Protein AF-A0A6A7FWM3-F1 (afdb_monomer_lite)

Radius of gyration: 33.34 Å; chains: 1; bounding box: 70×84×131 Å

InterPro domains:
  IPR018556 SPIN90/Ldb17, leucine-rich domain [PF09431] (295-478)
  IPR030125 SPIN90/Ldb17 [PTHR13357] (54-493)

Organism: NCBI:txid1518452

Secondary structure (DSSP, 8-state):
-PPPPP-PPPPPPP-------------------------HHHHHHTPPTTHHHHHHHHHHHHH---HHHHHHHHHHHHHHHHHH-GGGHHHHHHHHHHHHTS--TT---S--S----GGGG-HHHHHHHHHHHHHHHHHHHHTT-SS-TTTSHHHHHHHHHHHHHHHHHS-HHHHHHHHTHHHHHHHHHHHHHHHH---HHHHHHHHHHHHHHHHH-HHHHHHHHHSSHHHHHHHHHT-TT--HHHHHHHHHHHHHHHTT-PPPPGGGGGTSSHHHHHHHHHHHHHTTTSTT-HHHHHHHHHHHHHHHHS-HHHHHHHHHHHHTTS---S-------------------PPPSS--PPPPHHHHHHHT-S--HHHHHHHHHHHHHT--TT-----S-HHHHHTT-SPPHHHHHHHHHTTSHHHHTTS-HHHHHHHHHHHHHHHHHS-TT-HHHHHHHHHHHHHHHHSSHHHH-TTHHHHHHHHHHHHHTTSS--SPPPTTHHHHHHHHHHHHHH-HHHH-

Foldseek 3Di:
DDDDDDDDDDDDDDDDDDDDDDDDDDDDDDDDDPPPPPPVVVVLVPDDQCVLVVQLVVQCVVPVAFSVVSNVVLLVVLVVCCVVPVVCVSVSVSSVVSVVVQPDVVPPDDDDDDVPLSLVVFPLLVLLVVLLVVLLVVQVVLVPDDDCVPVCVVVNLVSLVSNLCCLPRHPLRSNLSSCPPPNRVSVLSLLSSLVSDDDLSNVLSSLSSLVSLLQSAPSSLLSCQAHCLLVVLLVQCLDPVDDLVSVLSSLVSNLSSLLQLHDYDPVSCVRVDLSSLVSLQCLLVCVVVDPPSPSVNVSSLSVLLSLLSNQPQVVVVVCVVVVVVPPDDDDDDDDDDDDDDDDDDDDDDDDPDDGPGDQRSNLVSLLVDPDCPSVLVVLLVCLLVVHAPSPPYPRDDPCCQLLCVGDRSSLSVLLSLLPALSSLPNQPPVSLLVLVVSLLVCLVVDDQSHPVNLSSLSSVLSCVPRHCCVVVVRPLVSVLVSLVCLLVVPPDDPDDGHPCSVVSNVSSVVVLVVDPSSPD

Structure (mmCIF, N/CA/C/O backbone):
data_AF-A0A6A7FWM3-F1
#
_entry.id   AF-A0A6A7FWM3-F1
#
loop_
_atom_site.group_PDB
_atom_site.id
_atom_site.type_symbol
_atom_site.label_atom_id
_atom_site.label_alt_id
_atom_site.label_comp_id
_atom_site.label_asym_id
_atom_site.label_entity_id
_atom_site.label_seq_id
_atom_site.pdbx_PDB_ins_code
_atom_site.Cartn_x
_atom_site.Cartn_y
_atom_site.Cartn_z
_atom_site.occupancy
_atom_site.B_iso_or_equiv
_atom_site.auth_seq_id
_atom_site.auth_comp_id
_atom_site.auth_asym_id
_atom_site.auth_atom_id
_atom_site.pdbx_PDB_model_num
ATOM 1 N N . LYS A 1 1 ? -13.773 53.507 41.369 1.00 37.59 1 LYS A N 1
ATOM 2 C CA . LYS A 1 1 ? -14.240 52.858 42.622 1.00 37.59 1 LYS A CA 1
ATOM 3 C C . LYS A 1 1 ? -13.550 51.492 42.671 1.00 37.59 1 LYS A C 1
ATOM 5 O O . LYS A 1 1 ? -13.540 50.866 41.621 1.00 37.59 1 LYS A O 1
ATOM 10 N N . PRO A 1 2 ? -12.853 51.149 43.764 1.00 39.62 2 PRO A N 1
ATOM 11 C CA . PRO A 1 2 ? -11.668 50.284 43.736 1.00 39.62 2 PRO A CA 1
ATOM 12 C C . PRO A 1 2 ? -11.971 48.784 43.884 1.00 39.62 2 PRO A C 1
ATOM 14 O O . PRO A 1 2 ? -13.072 48.406 44.279 1.00 39.62 2 PRO A O 1
ATOM 17 N N . GLU A 1 3 ? -10.956 47.983 43.553 1.00 31.25 3 GLU A N 1
ATOM 18 C CA . GLU A 1 3 ? -10.861 46.519 43.639 1.00 31.25 3 GLU A CA 1
ATOM 19 C C . GLU A 1 3 ? -11.097 45.958 45.058 1.00 31.25 3 GLU A C 1
ATOM 21 O O . GLU A 1 3 ? -10.793 46.631 46.050 1.00 31.25 3 GLU A O 1
ATOM 26 N N . PRO A 1 4 ? -11.610 44.717 45.181 1.00 39.62 4 PRO A N 1
ATOM 27 C CA . PRO A 1 4 ? -11.845 44.068 46.464 1.00 39.62 4 PRO A CA 1
ATOM 28 C C . PRO A 1 4 ? -10.589 43.390 47.037 1.00 39.62 4 PRO A C 1
ATOM 30 O O . PRO A 1 4 ? -9.829 42.711 46.351 1.00 39.62 4 PRO A O 1
ATOM 33 N N . GLN A 1 5 ? -10.419 43.579 48.344 1.00 32.53 5 GLN A N 1
ATOM 34 C CA . GLN A 1 5 ? -9.337 43.070 49.180 1.00 32.53 5 GLN A CA 1
ATOM 35 C C . GLN A 1 5 ? -9.438 41.555 49.416 1.00 32.53 5 GLN A C 1
ATOM 37 O O . GLN A 1 5 ? -10.507 41.021 49.704 1.00 32.53 5 GLN A O 1
ATOM 42 N N . GLN A 1 6 ? -8.282 40.891 49.364 1.00 31.66 6 GLN A N 1
ATOM 43 C CA . GLN 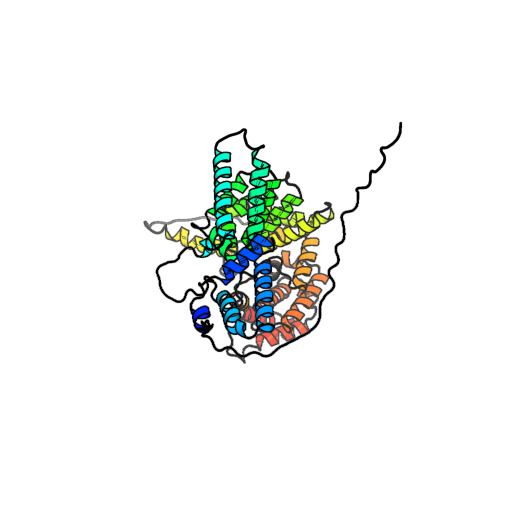A 1 6 ? -8.062 39.507 49.782 1.00 31.66 6 GLN A CA 1
ATOM 44 C C . GLN A 1 6 ? -8.277 39.345 51.297 1.00 31.66 6 GLN A C 1
ATOM 46 O O . GLN A 1 6 ? -7.647 40.042 52.094 1.00 31.66 6 GLN A O 1
ATOM 51 N N . GLN A 1 7 ? -9.111 38.379 51.694 1.00 33.16 7 GLN A N 1
ATOM 52 C CA . GLN A 1 7 ? -9.181 37.865 53.064 1.00 33.16 7 GLN A CA 1
ATOM 53 C C . GLN A 1 7 ? -8.501 36.495 53.157 1.00 33.16 7 GLN A C 1
ATOM 55 O O . GLN A 1 7 ? -8.699 35.607 52.331 1.00 33.16 7 GLN A O 1
ATOM 60 N N . LYS A 1 8 ? -7.663 36.379 54.186 1.00 31.06 8 LYS A N 1
ATOM 61 C CA . LYS A 1 8 ? -6.766 35.277 54.536 1.00 31.06 8 LYS A CA 1
ATOM 62 C C . LYS A 1 8 ? -7.457 34.400 55.602 1.00 31.06 8 LYS A C 1
ATOM 64 O O . LYS A 1 8 ? -7.993 34.986 56.542 1.00 31.06 8 LYS A O 1
ATOM 69 N N . PRO A 1 9 ? -7.458 33.059 55.505 1.00 32.50 9 PRO A N 1
ATOM 70 C CA . PRO A 1 9 ? -8.086 32.193 56.508 1.00 32.50 9 PRO A CA 1
ATOM 71 C C . PRO A 1 9 ? -7.168 31.865 57.706 1.00 32.50 9 PRO A C 1
ATOM 73 O O . PRO A 1 9 ? -5.941 31.866 57.594 1.00 32.50 9 PRO A O 1
ATOM 76 N N . GLU A 1 10 ? -7.806 31.612 58.853 1.00 29.67 10 GLU A N 1
ATOM 77 C CA . GLU A 1 10 ? -7.246 31.306 60.181 1.00 29.67 10 GLU A CA 1
ATOM 78 C C . GLU A 1 10 ? -6.529 29.933 60.286 1.00 29.67 10 GLU A C 1
ATOM 80 O O . GLU A 1 10 ? -6.800 29.034 59.487 1.00 29.67 10 GLU A O 1
ATOM 85 N N . PRO A 1 11 ? -5.631 29.734 61.280 1.00 30.62 11 PRO A N 1
ATOM 86 C CA . PRO A 1 11 ? -4.814 28.525 61.419 1.00 30.62 11 PRO A CA 1
ATOM 87 C C . PRO A 1 11 ? -5.459 27.420 62.283 1.00 30.62 11 PRO A C 1
ATOM 89 O O . PRO A 1 11 ? -5.960 27.677 63.377 1.00 30.62 11 PRO A O 1
ATOM 92 N N . GLN A 1 12 ? -5.347 26.164 61.834 1.00 29.64 12 GLN A N 1
ATOM 93 C CA . GLN A 1 12 ? -5.648 24.958 62.618 1.00 29.64 12 GLN A CA 1
ATOM 94 C C . GLN A 1 12 ? -4.380 24.359 63.256 1.00 29.64 12 GLN A C 1
ATOM 96 O O . GLN A 1 12 ? -3.271 24.465 62.734 1.00 29.64 12 GLN A O 1
ATOM 101 N N . GLN A 1 13 ? -4.580 23.773 64.435 1.00 29.25 13 GLN A N 1
ATOM 102 C CA . GLN A 1 13 ? -3.597 23.410 65.456 1.00 29.25 13 GLN A CA 1
ATOM 103 C C . GLN A 1 13 ? -2.671 22.243 65.066 1.00 29.25 13 GLN A C 1
ATOM 105 O O . GLN A 1 13 ? -3.113 21.217 64.558 1.00 29.25 13 GLN A O 1
ATOM 110 N N . GLN A 1 14 ? -1.383 22.379 65.402 1.00 28.30 14 GLN A N 1
ATOM 111 C CA . GLN A 1 14 ? -0.390 21.302 65.421 1.00 28.30 14 GLN A CA 1
ATOM 112 C C . GLN A 1 14 ? -0.440 20.558 66.765 1.00 28.30 14 GLN A C 1
ATOM 114 O O . GLN A 1 14 ? -0.268 21.178 67.814 1.00 28.30 14 GLN A O 1
ATOM 119 N N . GLN A 1 15 ? -0.571 19.230 66.740 1.00 30.66 15 GLN A N 1
ATOM 120 C CA . GLN A 1 15 ? -0.189 18.366 67.861 1.00 30.66 15 GLN A CA 1
ATOM 121 C C . GLN A 1 15 ? 0.908 17.394 67.413 1.00 30.66 15 GLN A C 1
ATOM 123 O O . GLN A 1 15 ? 0.687 16.472 66.633 1.00 30.66 15 GLN A O 1
ATOM 128 N N . GLN A 1 16 ? 2.115 17.669 67.910 1.00 29.05 16 GLN A N 1
ATOM 129 C CA . GLN A 1 16 ? 3.296 16.811 67.876 1.00 29.05 16 GLN A CA 1
ATOM 130 C C . GLN A 1 16 ? 3.112 15.617 68.822 1.00 29.05 16 GLN A C 1
ATOM 132 O O . GLN A 1 16 ? 2.752 15.805 69.982 1.00 29.05 16 GLN A O 1
ATOM 137 N N . LEU A 1 17 ? 3.481 14.417 68.375 1.00 27.53 17 LEU A N 1
ATOM 138 C CA . LEU A 1 17 ? 3.740 13.270 69.247 1.00 27.53 17 LEU A CA 1
ATOM 139 C C . LEU A 1 17 ? 5.206 12.844 69.095 1.00 27.53 17 LEU A C 1
ATOM 141 O O . LEU A 1 17 ? 5.653 12.456 68.017 1.00 27.53 17 LEU A O 1
ATOM 145 N N . ARG A 1 18 ? 5.954 12.981 70.198 1.00 27.19 18 ARG A N 1
ATOM 146 C CA . ARG A 1 18 ? 7.291 12.407 70.431 1.00 27.19 18 ARG A CA 1
ATOM 147 C C . ARG A 1 18 ? 7.175 10.942 70.894 1.00 27.19 18 ARG A C 1
ATOM 149 O O . ARG A 1 18 ? 6.119 10.565 71.399 1.00 27.19 18 ARG A O 1
ATOM 156 N N . PRO A 1 19 ? 8.251 10.144 70.766 1.00 39.12 19 PRO A N 1
ATOM 157 C CA . PRO A 1 19 ? 8.241 8.696 70.967 1.00 39.12 19 PRO A CA 1
ATOM 158 C C . PRO A 1 19 ? 8.499 8.309 72.434 1.00 39.12 19 PRO A C 1
ATOM 160 O O . PRO A 1 19 ? 8.963 9.147 73.212 1.00 39.12 19 PRO A O 1
ATOM 163 N N . PRO A 1 20 ? 8.329 7.024 72.791 1.00 30.19 20 PRO A N 1
ATOM 164 C CA . PRO A 1 20 ? 9.125 6.422 73.851 1.00 30.19 20 PRO A CA 1
ATOM 165 C C . PRO A 1 20 ? 9.930 5.209 73.359 1.00 30.19 20 PRO A C 1
ATOM 167 O O . PRO A 1 20 ? 9.462 4.391 72.566 1.00 30.19 20 PRO A O 1
ATOM 170 N N . GLU A 1 21 ? 11.159 5.118 73.860 1.00 27.81 21 GLU A N 1
ATOM 171 C CA . GLU A 1 21 ? 12.063 3.983 73.700 1.00 27.81 21 GLU A CA 1
ATOM 172 C C . GLU A 1 21 ? 11.773 2.849 74.710 1.00 27.81 21 GLU A C 1
ATOM 174 O O . GLU A 1 21 ? 11.235 3.070 75.794 1.00 27.81 21 GLU A O 1
ATOM 179 N N . THR A 1 22 ? 12.220 1.651 74.306 1.00 35.06 22 THR A N 1
ATOM 180 C CA . THR A 1 22 ? 12.762 0.518 75.094 1.00 35.06 22 THR A CA 1
ATOM 181 C C . THR A 1 22 ? 11.921 -0.184 76.173 1.00 35.06 22 THR A C 1
ATOM 183 O O . THR A 1 22 ? 11.781 0.262 77.305 1.00 35.06 22 THR A O 1
ATOM 186 N N . SER A 1 23 ? 11.568 -1.449 75.903 1.00 26.20 23 SER A N 1
ATOM 187 C CA . SER A 1 23 ? 12.184 -2.620 76.572 1.00 26.20 23 SER A CA 1
ATOM 188 C C . SER A 1 23 ? 11.582 -3.941 76.061 1.00 26.20 23 SER A C 1
ATOM 190 O O . SER A 1 23 ? 10.395 -4.214 76.212 1.00 26.20 23 SER A O 1
ATOM 192 N N . LEU A 1 24 ? 12.416 -4.786 75.445 1.00 29.75 24 LEU A N 1
ATOM 193 C CA . LEU A 1 24 ? 12.082 -6.180 75.142 1.00 29.75 24 LEU A CA 1
ATOM 194 C C . LEU A 1 24 ? 12.278 -7.011 76.416 1.00 29.75 24 LEU A C 1
ATOM 196 O O . LEU A 1 24 ? 13.407 -7.256 76.833 1.00 29.75 24 LEU A O 1
ATOM 200 N N . SER A 1 25 ? 11.169 -7.432 77.024 1.00 25.98 25 SER A N 1
ATOM 201 C CA . SER A 1 25 ? 11.129 -8.445 78.080 1.00 25.98 25 SER A CA 1
ATOM 202 C C . SER A 1 25 ? 10.700 -9.782 77.479 1.00 25.98 25 SER A C 1
ATOM 204 O O . SER A 1 25 ? 9.652 -9.892 76.842 1.00 25.98 25 SER A O 1
ATOM 206 N N . LEU A 1 26 ? 11.543 -10.793 77.673 1.00 37.19 26 LEU A N 1
ATOM 207 C CA . LEU A 1 26 ? 11.315 -12.183 77.310 1.00 37.19 26 LEU A CA 1
ATOM 208 C C . LEU A 1 26 ? 10.338 -12.808 78.324 1.00 37.19 26 LEU A C 1
ATOM 210 O O . LEU A 1 26 ? 10.672 -12.948 79.499 1.00 37.19 26 LEU A O 1
ATOM 214 N N . CYS A 1 27 ? 9.155 -13.230 77.879 1.00 26.62 27 CYS A N 1
ATOM 215 C CA . CYS A 1 27 ? 8.341 -14.200 78.610 1.00 26.62 27 CYS A CA 1
ATOM 216 C C . CYS A 1 27 ? 7.701 -15.187 77.637 1.00 26.62 27 CYS A C 1
ATOM 218 O O . CYS A 1 27 ? 6.904 -14.834 76.772 1.00 26.62 27 CYS A O 1
ATOM 220 N N . SER A 1 28 ? 8.095 -16.443 77.805 1.00 38.62 28 SER A N 1
ATOM 221 C CA . SER A 1 28 ? 7.506 -17.632 77.211 1.00 38.62 28 SER A CA 1
ATOM 222 C C . SER A 1 28 ? 6.063 -17.810 77.671 1.00 38.62 28 SER A C 1
ATOM 224 O O . SER A 1 28 ? 5.830 -17.852 78.875 1.00 38.62 28 SER A O 1
ATOM 226 N N . MET A 1 29 ? 5.136 -18.039 76.746 1.00 29.70 29 MET A N 1
ATOM 227 C CA . MET A 1 29 ? 3.927 -18.817 77.010 1.00 29.70 29 MET A CA 1
ATOM 228 C C . MET A 1 29 ? 3.572 -19.612 75.754 1.00 29.70 29 MET A C 1
ATOM 230 O O . MET A 1 29 ? 3.307 -19.073 74.683 1.00 29.70 29 MET A O 1
ATOM 234 N N . THR A 1 30 ? 3.638 -20.922 75.928 1.00 41.53 30 THR A N 1
ATOM 235 C CA . THR A 1 30 ? 3.105 -21.984 75.082 1.00 41.53 30 THR A CA 1
ATOM 236 C C . THR A 1 30 ? 1.599 -21.814 74.876 1.00 41.53 30 THR A C 1
ATOM 238 O O . THR A 1 30 ? 0.868 -21.656 75.851 1.00 41.53 30 THR A O 1
ATOM 241 N N . GLY A 1 31 ? 1.126 -21.904 73.633 1.00 31.62 31 GLY A N 1
ATOM 242 C CA . GLY A 1 31 ? -0.301 -21.950 73.317 1.00 31.62 31 GLY A CA 1
ATOM 243 C C . GLY A 1 31 ? -0.530 -22.060 71.813 1.00 31.62 31 GLY A C 1
ATOM 244 O O . GLY A 1 31 ? -0.056 -21.213 71.061 1.00 31.62 31 GLY A O 1
ATOM 245 N N . ASP A 1 32 ? -1.203 -23.136 71.408 1.00 36.91 32 ASP A N 1
ATOM 246 C CA . ASP A 1 32 ? -1.531 -23.550 70.041 1.00 36.91 32 ASP A CA 1
ATOM 247 C C . ASP A 1 32 ? -1.721 -22.408 69.032 1.00 36.91 32 ASP A C 1
ATOM 249 O O . ASP A 1 32 ? -2.682 -21.640 69.084 1.00 36.91 32 ASP A O 1
ATOM 253 N N . ARG A 1 33 ? -0.847 -22.373 68.022 1.00 35.91 33 ARG A N 1
ATOM 254 C CA . ARG A 1 33 ? -1.187 -21.828 66.709 1.00 35.91 33 ARG A CA 1
ATOM 255 C C . ARG A 1 33 ? -1.218 -22.993 65.740 1.00 35.91 33 ARG A C 1
ATOM 257 O O . ARG A 1 33 ? -0.173 -23.425 65.263 1.00 35.91 33 ARG A O 1
ATOM 264 N N . SER A 1 34 ? -2.417 -23.460 65.405 1.00 37.38 34 SER A N 1
ATOM 265 C CA . SER A 1 34 ? -2.653 -24.115 64.122 1.00 37.38 34 SER A CA 1
ATOM 266 C C . SER A 1 34 ? -2.317 -23.098 63.029 1.00 37.38 34 SER A C 1
ATOM 268 O O . SER A 1 34 ? -3.149 -22.304 62.596 1.00 37.38 34 SER A O 1
ATOM 270 N N . THR A 1 35 ? -1.045 -23.046 62.644 1.00 39.44 35 THR A N 1
ATOM 271 C CA . THR A 1 35 ? -0.604 -22.360 61.440 1.00 39.44 35 THR A CA 1
ATOM 272 C C . THR A 1 35 ? -1.224 -23.109 60.272 1.00 39.44 35 THR A C 1
ATOM 274 O O . THR A 1 35 ? -0.736 -24.172 59.892 1.00 39.44 35 THR A O 1
ATOM 277 N N . ASN A 1 36 ? -2.307 -22.572 59.710 1.00 45.09 36 ASN A N 1
ATOM 278 C CA . ASN A 1 36 ? -2.694 -22.884 58.340 1.00 45.09 36 ASN A CA 1
ATOM 279 C C . ASN A 1 36 ? -1.541 -22.407 57.452 1.00 45.09 36 ASN A C 1
ATOM 281 O O . ASN A 1 36 ? -1.507 -21.256 57.020 1.00 45.09 36 ASN A O 1
ATOM 285 N N . VAL A 1 37 ? -0.537 -23.263 57.267 1.00 53.22 37 VAL A N 1
ATOM 286 C CA . VAL A 1 37 ? 0.507 -23.059 56.270 1.00 53.22 37 VAL A CA 1
ATOM 287 C C . VAL A 1 37 ? -0.214 -23.170 54.935 1.00 53.22 37 VAL A C 1
ATOM 289 O O . VAL A 1 37 ? -0.551 -24.268 54.502 1.00 53.22 37 VAL A O 1
ATOM 292 N N . ILE A 1 38 ? -0.543 -22.025 54.337 1.00 60.31 38 ILE A N 1
ATOM 293 C CA . ILE A 1 38 ? -1.093 -21.975 52.986 1.00 60.31 38 ILE A CA 1
ATOM 294 C C . ILE A 1 38 ? -0.016 -22.566 52.077 1.00 60.31 38 ILE A C 1
ATOM 296 O O . ILE A 1 38 ? 1.036 -21.959 51.872 1.00 60.31 38 ILE A O 1
ATOM 300 N N . ASP A 1 39 ? -0.249 -23.779 51.582 1.00 69.94 39 ASP A N 1
ATOM 301 C CA . ASP A 1 39 ? 0.637 -24.403 50.612 1.00 69.94 39 ASP A CA 1
ATOM 302 C C . ASP A 1 39 ? 0.520 -23.628 49.297 1.00 69.94 39 ASP A C 1
ATOM 304 O O . ASP A 1 39 ? -0.480 -23.737 48.586 1.00 69.94 39 ASP A O 1
ATOM 308 N N . LEU A 1 40 ? 1.534 -22.826 48.965 1.00 65.00 40 LEU A N 1
ATOM 309 C CA . LEU A 1 40 ? 1.577 -22.048 47.724 1.00 65.00 40 LEU A CA 1
ATOM 310 C C . LEU A 1 40 ? 1.421 -22.922 46.475 1.00 65.00 40 LEU A C 1
ATOM 312 O O . LEU A 1 40 ? 0.937 -22.426 45.461 1.00 65.00 40 LEU A O 1
ATOM 316 N N . LYS A 1 41 ? 1.756 -24.218 46.535 1.00 66.44 41 LYS A N 1
ATOM 317 C CA . LYS A 1 41 ? 1.484 -25.142 45.425 1.00 66.44 41 LYS A CA 1
ATOM 318 C C . LYS A 1 41 ? -0.013 -25.363 45.223 1.00 66.44 41 LYS A C 1
ATOM 320 O O . LYS A 1 41 ? -0.466 -25.396 44.084 1.00 66.44 41 LYS A O 1
ATOM 325 N N . SER A 1 42 ? -0.785 -25.463 46.305 1.00 68.44 42 SER A N 1
ATOM 326 C CA . SER A 1 42 ? -2.248 -25.560 46.226 1.00 68.44 42 SER A CA 1
ATOM 327 C C . SER A 1 42 ? -2.876 -24.286 45.651 1.00 68.44 42 SER A C 1
ATOM 329 O O . SER A 1 42 ? -3.788 -24.389 44.841 1.00 68.44 42 SER A O 1
ATOM 331 N N . VAL A 1 43 ? -2.323 -23.110 45.984 1.00 70.56 43 VAL A N 1
ATOM 332 C CA . VAL A 1 43 ? -2.787 -21.807 45.474 1.00 70.56 43 VAL A CA 1
ATOM 333 C C . VAL A 1 43 ? -2.494 -21.645 43.985 1.00 70.56 43 VAL A C 1
ATOM 335 O O . VAL A 1 43 ? -3.363 -21.207 43.240 1.00 70.56 43 VAL A O 1
ATOM 338 N N . VAL A 1 44 ? -1.293 -22.027 43.537 1.00 69.88 44 VAL A N 1
ATOM 339 C CA . VAL A 1 44 ? -0.926 -22.010 42.110 1.00 69.88 44 VAL A CA 1
ATOM 340 C C . VAL A 1 44 ? -1.836 -22.940 41.304 1.00 69.88 44 VAL A C 1
ATOM 342 O O . VAL A 1 44 ? -2.303 -22.558 40.238 1.00 69.88 44 VAL A O 1
ATOM 345 N N . ASN A 1 45 ? -2.158 -24.119 41.842 1.00 68.25 45 ASN A N 1
ATOM 346 C CA . ASN A 1 45 ? -3.066 -25.069 41.195 1.00 68.25 45 ASN A CA 1
ATOM 347 C C . ASN A 1 45 ? -4.542 -24.625 41.219 1.00 68.25 45 ASN A C 1
ATOM 349 O O . ASN A 1 45 ? -5.338 -25.153 40.449 1.00 68.25 45 ASN A O 1
ATOM 353 N N . SER A 1 46 ? -4.915 -23.687 42.097 1.00 68.00 46 SER A N 1
ATOM 354 C CA . SER A 1 46 ? -6.266 -23.119 42.189 1.00 68.00 46 SER A CA 1
ATOM 355 C C . SER A 1 46 ? -6.408 -21.756 41.509 1.00 68.00 46 SER A C 1
ATOM 357 O O . SER A 1 46 ? -7.438 -21.106 41.678 1.00 68.00 46 SER A O 1
ATOM 359 N N . LEU A 1 47 ? -5.378 -21.271 40.808 1.00 70.56 47 LEU A N 1
ATOM 360 C CA . LEU A 1 47 ? -5.488 -20.039 40.034 1.00 70.56 47 LEU A CA 1
ATOM 361 C C . LEU A 1 47 ? -6.544 -20.223 38.942 1.00 70.56 47 LEU A C 1
ATOM 363 O O . LEU A 1 47 ? -6.491 -21.176 38.167 1.00 70.56 47 LEU A O 1
ATOM 367 N N . ASN A 1 48 ? -7.491 -19.288 38.872 1.00 65.38 48 ASN A N 1
ATOM 368 C CA . ASN A 1 48 ? -8.407 -19.219 37.743 1.00 65.38 48 ASN A CA 1
ATOM 369 C C . ASN A 1 48 ? -7.595 -18.959 36.467 1.00 65.38 48 ASN A C 1
ATOM 371 O O . ASN A 1 48 ? -6.798 -18.018 36.425 1.00 65.38 48 ASN A O 1
ATOM 375 N N . CYS A 1 49 ? -7.827 -19.764 35.430 1.00 64.06 49 CYS A N 1
ATOM 376 C CA . CYS A 1 49 ? -7.349 -19.465 34.083 1.00 64.06 49 CYS A CA 1
ATOM 377 C C . CYS A 1 49 ? -7.843 -18.068 33.665 1.00 64.06 49 CYS A C 1
ATOM 379 O O . CYS A 1 49 ? -9.021 -17.753 33.854 1.00 64.06 49 CYS A O 1
ATOM 381 N N . GLY A 1 50 ? -6.959 -17.218 33.139 1.00 70.06 50 GLY A N 1
ATOM 382 C CA . GLY A 1 50 ? -7.296 -15.856 32.716 1.00 70.06 50 GLY A CA 1
ATOM 383 C C . GLY A 1 50 ? -7.126 -14.767 33.781 1.00 70.06 50 GLY A C 1
ATOM 384 O O . GLY A 1 50 ? -7.481 -13.616 33.522 1.00 70.06 50 GLY A O 1
ATOM 385 N N . ILE A 1 51 ? -6.561 -15.062 34.962 1.00 79.50 51 ILE A N 1
ATOM 386 C CA . ILE A 1 51 ? -6.318 -14.038 35.999 1.00 79.50 51 ILE A CA 1
ATOM 387 C C . ILE A 1 51 ? -5.408 -12.909 35.505 1.00 79.50 51 ILE A C 1
ATOM 389 O O . ILE A 1 51 ? -5.593 -11.754 35.890 1.00 79.50 51 ILE A O 1
ATOM 393 N N . HIS A 1 52 ? -4.460 -13.221 34.617 1.00 82.25 52 HIS A N 1
ATOM 394 C CA . HIS A 1 52 ? -3.608 -12.216 33.995 1.00 82.25 52 HIS A CA 1
ATOM 395 C C . HIS A 1 52 ? -4.439 -11.189 33.213 1.00 82.25 52 HIS A C 1
ATOM 397 O O . HIS A 1 52 ? -4.290 -9.985 33.405 1.00 82.25 52 HIS A O 1
ATOM 403 N N . ARG A 1 53 ? -5.364 -11.665 32.374 1.00 79.75 53 ARG A N 1
ATOM 404 C CA . ARG A 1 53 ? -6.239 -10.821 31.551 1.00 79.75 53 ARG A CA 1
ATOM 405 C C . ARG A 1 53 ? -7.124 -9.915 32.409 1.00 79.75 53 ARG A C 1
ATOM 407 O O . ARG A 1 53 ? -7.292 -8.740 32.083 1.00 79.75 53 ARG A O 1
ATOM 414 N N . THR A 1 54 ? -7.627 -10.426 33.534 1.00 83.62 54 THR A N 1
ATOM 415 C CA . THR A 1 54 ? -8.376 -9.624 34.512 1.00 83.62 54 THR A CA 1
ATOM 416 C C . THR A 1 54 ? -7.510 -8.514 35.103 1.00 83.62 54 THR A C 1
ATOM 418 O O . THR A 1 54 ? -7.936 -7.365 35.122 1.00 83.62 54 THR A O 1
ATOM 421 N N . LEU A 1 55 ? -6.275 -8.818 35.524 1.00 86.56 55 LEU A N 1
ATOM 422 C CA . LEU A 1 55 ? -5.346 -7.808 36.049 1.00 86.56 55 LEU A CA 1
ATOM 423 C C . LEU A 1 55 ? -5.019 -6.731 35.009 1.00 86.56 55 LEU A C 1
ATOM 425 O O . LEU A 1 55 ? -5.015 -5.548 35.338 1.00 86.56 55 LEU A O 1
ATOM 429 N N . VAL A 1 56 ? -4.784 -7.129 33.757 1.00 86.75 56 VAL A N 1
ATOM 430 C CA . VAL A 1 56 ? -4.548 -6.193 32.648 1.00 86.75 56 VAL A CA 1
ATOM 431 C C . VAL A 1 56 ? -5.757 -5.285 32.436 1.00 86.75 56 VAL A C 1
ATOM 433 O O . VAL A 1 56 ? -5.596 -4.075 32.301 1.00 86.75 56 VAL A O 1
ATOM 436 N N . THR A 1 57 ? -6.966 -5.847 32.464 1.00 84.69 57 THR A N 1
ATOM 437 C CA . THR A 1 57 ? -8.213 -5.085 32.309 1.00 84.69 57 THR A CA 1
ATOM 438 C C . THR A 1 57 ? -8.411 -4.093 33.458 1.00 84.69 57 THR A C 1
ATOM 440 O O . THR A 1 57 ? -8.726 -2.933 33.212 1.00 84.69 57 THR A O 1
ATOM 443 N N . GLU A 1 58 ? -8.161 -4.504 34.701 1.00 84.75 58 GLU A N 1
ATOM 444 C CA . GLU A 1 58 ? -8.268 -3.641 35.886 1.00 84.75 58 GLU A CA 1
ATOM 445 C C . GLU A 1 58 ? -7.253 -2.493 35.872 1.00 84.75 58 GLU A C 1
ATOM 447 O O . GLU A 1 58 ? -7.604 -1.331 36.105 1.00 84.75 58 GLU A O 1
ATOM 452 N N . VAL A 1 59 ? -5.989 -2.790 35.545 1.00 88.69 59 VAL A N 1
ATOM 453 C CA . VAL A 1 59 ? -4.948 -1.764 35.385 1.00 88.69 59 VAL A CA 1
ATOM 454 C C . VAL A 1 59 ? -5.360 -0.775 34.305 1.00 88.69 59 VAL A C 1
ATOM 456 O O . VAL A 1 59 ? -5.253 0.435 34.511 1.00 88.69 59 VAL A O 1
ATOM 459 N N . ARG A 1 60 ? -5.893 -1.266 33.188 1.00 87.44 60 ARG A N 1
ATOM 460 C CA . ARG A 1 60 ? -6.345 -0.419 32.093 1.00 87.44 60 ARG A CA 1
ATOM 461 C C . ARG A 1 60 ? -7.511 0.483 32.481 1.00 87.44 60 ARG A C 1
ATOM 463 O O . ARG A 1 60 ? -7.423 1.688 32.271 1.00 87.44 60 ARG A O 1
ATOM 470 N N . GLN A 1 61 ? -8.564 -0.063 33.087 1.00 85.38 61 GLN A N 1
ATOM 471 C CA . GLN A 1 61 ? -9.724 0.720 33.532 1.00 85.38 61 GLN A CA 1
ATOM 472 C C . GLN A 1 61 ? -9.338 1.779 34.573 1.00 85.38 61 GLN A C 1
ATOM 474 O O . GLN A 1 61 ? -9.900 2.871 34.584 1.00 85.38 61 GLN A O 1
ATOM 479 N N . SER A 1 62 ? -8.343 1.482 35.411 1.00 86.44 62 SER A N 1
ATOM 480 C CA . SER A 1 62 ? -7.880 2.393 36.459 1.00 86.44 62 SER A CA 1
ATOM 481 C C . SER A 1 62 ? -6.941 3.495 35.957 1.00 86.44 62 SER A C 1
ATOM 483 O O . SER A 1 62 ? -6.856 4.551 36.581 1.00 86.44 62 SER A O 1
ATOM 485 N N . THR A 1 63 ? -6.196 3.258 34.872 1.00 87.00 63 THR A N 1
ATOM 486 C CA . THR A 1 63 ? -5.112 4.157 34.422 1.00 87.00 63 THR A CA 1
ATOM 487 C C . THR A 1 63 ? -5.357 4.811 33.065 1.00 87.00 63 THR A C 1
ATOM 489 O O . THR A 1 63 ? -4.717 5.815 32.762 1.00 87.00 63 THR A O 1
ATOM 492 N N . GLY A 1 64 ? -6.262 4.267 32.249 1.00 82.44 64 GLY A N 1
ATOM 493 C CA . GLY A 1 64 ? -6.537 4.750 30.896 1.00 82.44 64 GLY A CA 1
ATOM 494 C C . GLY A 1 64 ? -5.405 4.507 29.890 1.00 82.44 64 GLY A C 1
ATOM 495 O O . GLY A 1 64 ? -5.419 5.110 28.823 1.00 82.44 64 GLY A O 1
ATOM 496 N N . ILE A 1 65 ? -4.415 3.666 30.213 1.00 89.06 65 ILE A N 1
ATOM 497 C CA . ILE A 1 65 ? -3.315 3.330 29.293 1.00 89.06 65 ILE A CA 1
ATOM 498 C C . ILE A 1 65 ? -3.734 2.249 28.281 1.00 89.06 65 ILE A C 1
ATOM 500 O O . ILE A 1 65 ? -4.734 1.556 28.463 1.00 89.06 65 ILE A O 1
ATOM 504 N N . SER A 1 66 ? -2.955 2.080 27.212 1.00 88.56 66 SER A N 1
ATOM 505 C CA . SER A 1 66 ? -3.219 1.086 26.163 1.00 88.56 66 SER A CA 1
ATOM 506 C C . SER A 1 66 ? -3.173 -0.356 26.670 1.00 88.56 66 SER A C 1
ATOM 508 O O . SER A 1 66 ? -2.591 -0.646 27.722 1.00 88.56 66 SER A O 1
ATOM 510 N N . TYR A 1 67 ? -3.751 -1.296 25.921 1.00 87.25 67 TYR A N 1
ATOM 511 C CA . TYR A 1 67 ? -3.698 -2.719 26.258 1.00 87.25 67 TYR A CA 1
ATOM 512 C C . TYR A 1 67 ? -2.252 -3.228 26.353 1.00 87.25 67 TYR A C 1
ATOM 514 O O . TYR A 1 67 ? -1.871 -3.863 27.338 1.00 87.25 67 TYR A O 1
ATOM 522 N N . SER A 1 68 ? -1.408 -2.871 25.381 1.00 86.50 68 SER A N 1
ATOM 523 C CA . SER A 1 68 ? 0.006 -3.262 25.357 1.00 86.50 68 SER A CA 1
ATOM 524 C C . SER A 1 68 ? 0.812 -2.637 26.505 1.00 86.50 68 SER A C 1
ATOM 526 O O . SER A 1 68 ? 1.658 -3.304 27.105 1.00 86.50 68 SER A O 1
ATOM 528 N N . ALA A 1 69 ? 0.529 -1.381 26.868 1.00 87.38 69 ALA A N 1
ATOM 529 C CA . ALA A 1 69 ? 1.130 -0.731 28.029 1.00 87.38 69 ALA A CA 1
ATOM 530 C C . ALA A 1 69 ? 0.654 -1.360 29.347 1.00 87.38 69 ALA A C 1
ATOM 532 O O . ALA A 1 69 ? 1.450 -1.516 30.272 1.00 87.38 69 ALA A O 1
ATOM 533 N N . SER A 1 70 ? -0.614 -1.772 29.417 1.00 89.19 70 SER A N 1
ATOM 534 C CA . SER A 1 70 ? -1.198 -2.446 30.581 1.00 89.19 70 SER A CA 1
ATOM 535 C C . SER A 1 70 ? -0.550 -3.808 30.831 1.00 89.19 70 SER A C 1
ATOM 537 O O . SER A 1 70 ? -0.214 -4.108 31.975 1.00 89.19 70 SER A O 1
ATOM 539 N N . ILE A 1 71 ? -0.281 -4.590 29.776 1.00 87.56 71 ILE A N 1
ATOM 540 C CA . ILE A 1 71 ? 0.493 -5.840 29.877 1.00 87.56 71 ILE 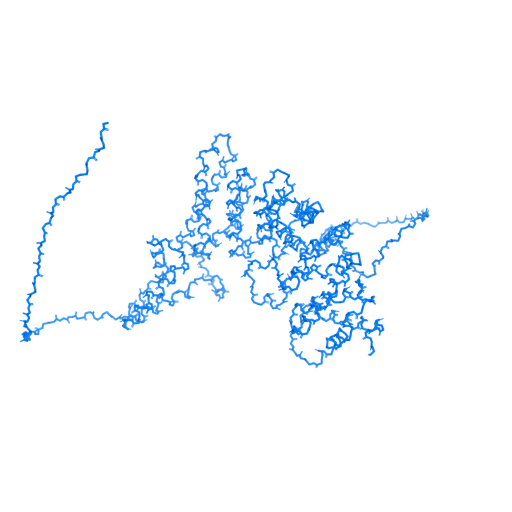A CA 1
ATOM 541 C C . ILE A 1 71 ? 1.877 -5.556 30.469 1.00 87.56 71 ILE A C 1
ATOM 543 O O . ILE A 1 71 ? 2.228 -6.115 31.505 1.00 87.56 71 ILE A O 1
ATOM 547 N N . LYS A 1 72 ? 2.629 -4.616 29.883 1.00 89.31 72 LYS A N 1
ATOM 548 C CA . LYS A 1 72 ? 3.975 -4.257 30.364 1.00 89.31 72 LYS A CA 1
ATOM 549 C C . LYS A 1 72 ? 3.968 -3.758 31.813 1.00 89.31 72 LYS A C 1
ATOM 551 O O . LYS A 1 72 ? 4.888 -4.055 32.575 1.00 89.31 72 LYS A O 1
ATOM 556 N N . ALA A 1 73 ? 2.939 -3.010 32.212 1.00 91.38 73 ALA A N 1
ATOM 557 C CA . ALA A 1 73 ? 2.777 -2.535 33.582 1.00 91.38 73 ALA A CA 1
ATOM 558 C C . ALA A 1 73 ? 2.554 -3.699 34.561 1.00 91.38 73 ALA A C 1
ATOM 560 O O . ALA A 1 73 ? 3.232 -3.774 35.589 1.00 91.38 73 ALA A O 1
ATOM 561 N N . VAL A 1 74 ? 1.656 -4.634 34.229 1.00 90.75 74 VAL A N 1
ATOM 562 C CA . VAL A 1 74 ? 1.412 -5.845 35.029 1.00 90.75 74 VAL A CA 1
ATOM 563 C C . VAL A 1 74 ? 2.678 -6.704 35.113 1.00 90.75 74 VAL A C 1
ATOM 565 O O . VAL A 1 74 ? 3.064 -7.114 36.208 1.00 90.75 74 VAL A O 1
ATOM 568 N N . GLU A 1 75 ? 3.385 -6.913 34.001 1.00 90.44 75 GLU A N 1
ATOM 569 C CA . GLU A 1 75 ? 4.642 -7.671 33.951 1.00 90.44 75 GLU A CA 1
ATOM 570 C C . GLU A 1 75 ? 5.740 -7.062 34.829 1.00 90.44 75 GLU A C 1
ATOM 572 O O . GLU A 1 75 ? 6.403 -7.775 35.591 1.00 90.44 75 GLU A O 1
ATOM 577 N N . ALA A 1 76 ? 5.920 -5.741 34.763 1.00 91.56 76 ALA A N 1
ATOM 578 C CA . ALA A 1 76 ? 6.894 -5.022 35.575 1.00 91.56 76 ALA A CA 1
ATOM 579 C C . ALA A 1 76 ? 6.578 -5.145 37.073 1.00 91.56 76 ALA A C 1
ATOM 581 O O . ALA A 1 76 ? 7.474 -5.405 37.884 1.00 91.56 76 ALA A O 1
ATOM 582 N N . VAL A 1 77 ? 5.299 -5.018 37.447 1.00 92.94 77 VAL A N 1
ATOM 583 C CA . VAL A 1 77 ? 4.843 -5.170 38.835 1.00 92.94 77 VAL A CA 1
ATOM 584 C C . VAL A 1 77 ? 5.047 -6.605 39.326 1.00 92.94 77 VAL A C 1
ATOM 586 O O . VAL A 1 77 ? 5.626 -6.799 40.397 1.00 92.94 77 VAL A O 1
ATOM 589 N N . LEU A 1 78 ? 4.654 -7.617 38.546 1.00 90.62 78 LEU A N 1
ATOM 590 C CA . LEU A 1 78 ? 4.810 -9.032 38.910 1.00 90.62 78 LEU A CA 1
ATOM 591 C C . LEU A 1 78 ? 6.280 -9.451 39.011 1.00 90.62 78 LEU A C 1
ATOM 593 O O . LEU A 1 78 ? 6.650 -10.212 39.909 1.00 90.62 78 LEU A O 1
ATOM 597 N N . THR A 1 79 ? 7.136 -8.921 38.138 1.00 90.44 79 THR A N 1
ATOM 598 C CA . THR A 1 79 ? 8.578 -9.188 38.158 1.00 90.44 79 THR A CA 1
ATOM 599 C C . THR A 1 79 ? 9.239 -8.531 39.367 1.00 90.44 79 THR A C 1
ATOM 601 O O . THR A 1 79 ? 10.016 -9.176 40.071 1.00 90.44 79 THR A O 1
ATOM 604 N N . SER A 1 80 ? 8.884 -7.280 39.674 1.00 92.06 80 SER A N 1
ATOM 605 C CA . SER A 1 80 ? 9.366 -6.588 40.872 1.00 92.06 80 SER A CA 1
ATOM 606 C C . SER A 1 80 ? 8.910 -7.288 42.160 1.00 92.06 80 SER A C 1
ATOM 608 O O . SER A 1 80 ? 9.712 -7.485 43.075 1.00 92.06 80 SER A O 1
ATOM 610 N N . LEU A 1 81 ? 7.655 -7.747 42.222 1.00 92.38 81 LEU A N 1
ATOM 611 C CA . LEU A 1 81 ? 7.135 -8.540 43.343 1.00 92.38 81 LEU A CA 1
ATOM 612 C C . LEU A 1 81 ? 7.887 -9.863 43.506 1.00 92.38 81 LEU A C 1
ATOM 614 O O . LEU A 1 81 ? 8.263 -10.212 44.623 1.00 92.38 81 LEU A O 1
ATOM 618 N N . GLY A 1 82 ? 8.150 -10.576 42.408 1.00 88.69 82 GLY A N 1
ATOM 619 C CA . GLY A 1 82 ? 8.923 -11.819 42.429 1.00 88.69 82 GLY A CA 1
ATOM 620 C C . GLY A 1 82 ? 10.377 -11.617 42.870 1.00 88.69 82 GLY A C 1
ATOM 621 O O . GLY A 1 82 ? 10.909 -12.444 43.607 1.00 88.69 82 GLY A O 1
ATOM 622 N N . PHE A 1 83 ? 11.007 -10.510 42.465 1.00 89.19 83 PHE A N 1
ATOM 623 C CA . PHE A 1 83 ? 12.376 -10.169 42.859 1.00 89.19 83 PHE A CA 1
ATOM 624 C C . PHE A 1 83 ? 12.480 -9.807 44.346 1.00 89.19 83 PHE A C 1
ATOM 626 O O . PHE A 1 83 ? 13.361 -10.301 45.046 1.00 89.19 83 PHE A O 1
ATOM 633 N N . ASN A 1 84 ? 11.566 -8.967 44.841 1.00 90.94 84 ASN A N 1
ATOM 634 C CA . ASN A 1 84 ? 11.588 -8.495 46.226 1.00 90.94 84 ASN A CA 1
ATOM 635 C C . ASN A 1 84 ? 11.024 -9.524 47.222 1.00 90.94 84 ASN A C 1
ATOM 637 O O . ASN A 1 84 ? 11.382 -9.494 48.399 1.00 90.94 84 ASN A O 1
ATOM 641 N N . ILE A 1 85 ? 10.154 -10.439 46.774 1.00 91.81 85 ILE A N 1
ATOM 642 C CA . ILE A 1 85 ? 9.512 -11.456 47.616 1.00 91.81 85 ILE A CA 1
ATOM 643 C C . ILE A 1 85 ? 9.680 -12.845 46.968 1.00 91.81 85 ILE A C 1
ATOM 645 O O . ILE A 1 85 ? 8.773 -13.330 46.285 1.00 91.81 85 ILE A O 1
ATOM 649 N N . PRO A 1 86 ? 10.802 -13.550 47.229 1.00 86.56 86 PRO A N 1
ATOM 650 C CA . PRO A 1 86 ? 11.119 -14.822 46.571 1.00 86.56 86 PRO A CA 1
ATOM 651 C C . PRO A 1 86 ? 10.071 -15.932 46.753 1.00 86.56 86 PRO A C 1
ATOM 653 O O . PRO A 1 86 ? 9.934 -16.810 45.903 1.00 86.56 86 PRO A O 1
ATOM 656 N N . VAL A 1 87 ? 9.295 -15.887 47.842 1.00 85.94 87 VAL A N 1
ATOM 657 C CA . VAL A 1 87 ? 8.204 -16.839 48.124 1.00 85.94 87 VAL A CA 1
ATOM 658 C C . VAL A 1 87 ? 7.086 -16.761 47.072 1.00 85.94 87 VAL A C 1
ATOM 660 O O . VAL A 1 87 ? 6.421 -17.762 46.817 1.00 85.94 87 VAL A O 1
ATOM 663 N N . LEU A 1 88 ? 6.900 -15.604 46.428 1.00 85.69 88 LEU A N 1
ATOM 664 C CA . LEU A 1 88 ? 5.867 -15.387 45.413 1.00 85.69 88 LEU A CA 1
ATOM 665 C C . LEU A 1 88 ? 6.311 -15.776 43.997 1.00 85.69 88 LEU A C 1
ATOM 667 O O . LEU A 1 88 ? 5.468 -15.805 43.108 1.00 85.69 88 LEU A O 1
ATOM 671 N N . ILE A 1 89 ? 7.585 -16.122 43.770 1.00 84.69 89 ILE A N 1
ATOM 672 C CA . ILE A 1 89 ? 8.110 -16.466 42.434 1.00 84.69 89 ILE A CA 1
ATOM 673 C C . ILE A 1 89 ? 7.283 -17.552 41.719 1.00 84.69 89 ILE A C 1
ATOM 675 O O . ILE A 1 89 ? 7.004 -17.379 40.533 1.00 84.69 89 ILE A O 1
ATOM 679 N N . PRO A 1 90 ? 6.867 -18.663 42.365 1.00 84.75 90 PRO A N 1
ATOM 680 C CA . PRO A 1 90 ? 6.040 -19.668 41.696 1.00 84.75 90 PRO A CA 1
ATOM 681 C C . PRO A 1 90 ? 4.685 -19.111 41.242 1.00 84.75 90 PRO A C 1
ATOM 683 O O . PRO A 1 90 ? 4.204 -19.473 40.174 1.00 84.75 90 PRO A O 1
ATOM 686 N N . LEU A 1 91 ? 4.100 -18.204 42.032 1.00 84.44 91 LEU A N 1
ATOM 687 C CA . LEU A 1 91 ? 2.818 -17.563 41.747 1.00 84.44 91 LEU A CA 1
ATOM 688 C C . LEU A 1 91 ? 2.945 -16.539 40.615 1.00 84.44 91 LEU A C 1
ATOM 690 O O . LEU A 1 91 ? 2.173 -16.582 39.664 1.00 84.44 91 LEU A O 1
ATOM 694 N N . THR A 1 92 ? 3.934 -15.644 40.684 1.00 85.69 92 THR A N 1
ATOM 695 C CA . THR A 1 92 ? 4.148 -14.627 39.647 1.00 85.69 92 THR A CA 1
ATOM 696 C C . THR A 1 92 ? 4.518 -15.271 38.317 1.00 85.69 92 THR A C 1
ATOM 698 O O . THR A 1 92 ? 3.985 -14.871 37.288 1.00 85.69 92 THR A O 1
ATOM 701 N N . LYS A 1 93 ? 5.334 -16.335 38.321 1.00 84.94 93 LYS A N 1
ATOM 702 C CA . LYS A 1 93 ? 5.615 -17.121 37.112 1.00 84.94 93 LYS A CA 1
ATOM 703 C C . LYS A 1 93 ? 4.379 -17.824 36.558 1.00 84.94 93 LYS A C 1
ATOM 705 O O . LYS A 1 93 ? 4.232 -17.858 35.345 1.00 84.94 93 LYS A O 1
ATOM 710 N N . ALA A 1 94 ? 3.505 -18.368 37.407 1.00 82.88 94 ALA A N 1
ATOM 711 C CA . ALA A 1 94 ? 2.269 -19.002 36.949 1.00 82.88 94 ALA A CA 1
ATOM 712 C C . ALA A 1 94 ? 1.317 -17.993 36.281 1.00 82.88 94 ALA A C 1
ATOM 714 O O . ALA A 1 94 ? 0.784 -18.282 35.217 1.00 82.88 94 ALA A O 1
ATOM 715 N N . ILE A 1 95 ? 1.171 -16.791 36.852 1.00 83.75 95 ILE A N 1
ATOM 716 C CA . ILE A 1 95 ? 0.357 -15.711 36.267 1.00 83.75 95 ILE A CA 1
ATOM 717 C C . ILE A 1 95 ? 0.962 -15.219 34.943 1.00 83.75 95 ILE A C 1
ATOM 719 O O . ILE A 1 95 ? 0.233 -14.994 33.985 1.00 83.75 95 ILE A O 1
ATOM 723 N N . LEU A 1 96 ? 2.289 -15.080 34.860 1.00 83.62 96 LEU A N 1
ATOM 724 C CA . LEU A 1 96 ? 2.969 -14.692 33.617 1.00 83.62 96 LEU A CA 1
ATOM 725 C C . LEU A 1 96 ? 2.922 -15.796 32.546 1.00 83.62 96 LEU A C 1
ATOM 727 O O . LEU A 1 96 ? 2.886 -15.495 31.359 1.00 83.62 96 LEU A O 1
ATOM 731 N N . ALA A 1 97 ? 2.904 -17.073 32.933 1.00 77.31 97 ALA A N 1
ATOM 732 C CA . ALA A 1 97 ? 2.778 -18.184 31.988 1.00 77.31 97 ALA A CA 1
ATOM 733 C C . ALA A 1 97 ? 1.389 -18.240 31.324 1.00 77.31 97 ALA A C 1
ATOM 735 O O . ALA A 1 97 ? 1.287 -18.674 30.178 1.00 77.31 97 ALA A O 1
ATOM 736 N N . ASP A 1 98 ? 0.345 -17.748 32.001 1.00 71.69 98 ASP A N 1
ATOM 737 C CA . ASP A 1 98 ? -1.020 -17.602 31.462 1.00 71.69 98 ASP A CA 1
ATOM 738 C C . ASP A 1 98 ? -1.061 -16.663 30.234 1.00 71.69 98 ASP A C 1
ATOM 740 O O . ASP A 1 98 ? -1.896 -16.830 29.349 1.00 71.69 98 ASP A O 1
ATOM 744 N N . ILE A 1 99 ? -0.102 -15.732 30.112 1.00 65.69 99 ILE A N 1
ATOM 745 C CA . ILE A 1 99 ? 0.052 -14.832 28.951 1.00 65.69 99 ILE A CA 1
ATOM 746 C C . ILE A 1 99 ? 0.304 -15.625 27.666 1.00 65.69 99 ILE A C 1
ATOM 748 O O . ILE A 1 99 ? -0.305 -15.353 26.632 1.00 65.69 99 ILE A O 1
ATOM 752 N N . ALA A 1 100 ? 1.185 -16.627 27.736 1.00 55.00 100 ALA A N 1
ATOM 753 C CA . ALA A 1 100 ? 1.578 -17.438 26.585 1.00 55.00 100 ALA A CA 1
ATOM 754 C C . ALA A 1 100 ? 0.475 -18.413 26.137 1.00 55.00 100 ALA A C 1
ATOM 756 O O . ALA A 1 100 ? 0.517 -18.910 25.014 1.00 55.00 100 ALA A O 1
ATOM 757 N N . VAL A 1 101 ? -0.503 -18.684 27.011 1.00 52.75 101 VAL A N 1
ATOM 758 C CA . VAL A 1 101 ? -1.648 -19.574 26.755 1.00 52.75 101 VAL A CA 1
ATOM 759 C C . VAL A 1 101 ? -2.877 -18.790 26.280 1.00 52.75 101 VAL A C 1
ATOM 761 O O . VAL A 1 101 ? -3.918 -19.394 26.021 1.00 52.75 101 VAL A O 1
ATOM 764 N N . SER A 1 102 ? -2.769 -17.463 26.094 1.00 51.62 102 SER A N 1
ATOM 765 C CA . SER A 1 102 ? -3.816 -16.695 25.414 1.00 51.62 102 SER A CA 1
ATOM 766 C C . SER A 1 102 ? -4.190 -17.426 24.119 1.00 51.62 102 SER A C 1
ATOM 768 O O . SER A 1 102 ? -3.278 -17.761 23.353 1.00 51.62 102 SER A O 1
ATOM 770 N N . PRO A 1 103 ? -5.478 -17.750 23.895 1.00 50.62 103 PRO A N 1
ATOM 771 C CA . PRO A 1 103 ? -5.922 -18.547 22.762 1.00 50.62 103 PRO A CA 1
ATOM 772 C C . PRO A 1 103 ? -5.725 -17.746 21.475 1.00 50.62 103 PRO A C 1
ATOM 774 O O . PRO A 1 103 ? -6.646 -17.145 20.931 1.00 50.62 103 PRO A O 1
ATOM 777 N N . SER A 1 104 ? -4.489 -17.720 20.990 1.00 43.81 104 SER A N 1
ATOM 778 C CA . SER A 1 104 ? -4.182 -17.285 19.646 1.00 43.81 104 SER A CA 1
ATOM 779 C C . SER A 1 104 ? -4.805 -18.308 18.695 1.00 43.81 104 SER A C 1
ATOM 781 O O . SER A 1 104 ? -4.585 -19.511 18.870 1.00 43.81 104 SER A O 1
ATOM 783 N N . PRO A 1 105 ? -5.561 -17.872 17.676 1.00 47.84 105 PRO A N 1
ATOM 784 C CA . PRO A 1 105 ? -6.199 -18.768 16.712 1.00 47.84 105 PRO A CA 1
ATOM 785 C C . PRO A 1 105 ? -5.211 -19.639 15.909 1.00 47.84 105 PRO A C 1
ATOM 787 O O . PRO A 1 105 ? -5.642 -20.540 15.192 1.00 47.84 105 PRO A O 1
ATOM 790 N N . ASN A 1 106 ? -3.896 -19.427 16.043 1.00 42.41 106 ASN A N 1
ATOM 791 C CA . ASN A 1 106 ? -2.868 -20.148 15.289 1.00 42.41 106 ASN A CA 1
ATOM 792 C C . ASN A 1 106 ? -2.459 -21.508 15.887 1.00 42.41 106 ASN A C 1
ATOM 794 O O . ASN A 1 106 ? -1.657 -22.217 15.285 1.00 42.41 106 ASN A O 1
ATOM 798 N N . SER A 1 107 ? -3.029 -21.933 17.017 1.00 42.66 107 SER A N 1
ATOM 799 C CA . SER A 1 107 ? -2.872 -23.298 17.553 1.00 42.66 107 SER A CA 1
ATOM 800 C C . SER A 1 107 ? -4.016 -24.233 17.120 1.00 42.66 107 SER A C 1
ATOM 802 O O . SER A 1 107 ? -4.476 -25.092 17.872 1.00 42.66 107 SER A O 1
ATOM 804 N N . ALA A 1 108 ? -4.476 -24.098 15.871 1.00 38.56 108 ALA A N 1
ATOM 805 C CA . ALA A 1 108 ? -5.474 -24.968 15.249 1.00 38.56 108 ALA A CA 1
ATOM 806 C C . ALA A 1 108 ? -4.863 -26.320 14.828 1.00 38.56 108 ALA A C 1
ATOM 808 O O . ALA A 1 108 ? -4.706 -26.635 13.652 1.00 38.56 108 ALA A O 1
ATOM 809 N N . GLY A 1 109 ? -4.524 -27.135 15.823 1.00 31.23 109 GLY A N 1
ATOM 810 C CA . GLY A 1 109 ? -4.056 -28.506 15.660 1.00 31.23 109 GLY A CA 1
ATOM 811 C C . GLY A 1 109 ? -4.632 -29.414 16.741 1.00 31.23 109 GLY A C 1
ATOM 812 O O . GLY A 1 109 ? -3.876 -30.014 17.494 1.00 31.23 109 GLY A O 1
ATOM 813 N N . GLY A 1 110 ? -5.962 -29.505 16.859 1.00 27.42 110 GLY A N 1
ATOM 814 C CA . GLY A 1 110 ? -6.582 -30.488 17.753 1.00 27.42 110 GLY A CA 1
ATOM 815 C C . GLY A 1 110 ? -8.041 -30.226 18.131 1.00 27.42 110 GLY A C 1
ATOM 816 O O . GLY A 1 110 ? -8.316 -29.464 19.042 1.00 27.42 110 GLY A O 1
ATOM 817 N N . ASN A 1 111 ? -8.946 -30.944 17.462 1.00 32.41 111 ASN A N 1
ATOM 818 C CA . ASN A 1 111 ? -10.266 -31.415 17.909 1.00 32.41 111 ASN A CA 1
ATOM 819 C C . ASN A 1 111 ? -11.253 -30.454 18.616 1.00 32.41 111 ASN A C 1
ATOM 821 O O . ASN A 1 111 ? -11.230 -30.271 19.824 1.00 32.41 111 ASN A O 1
ATOM 825 N N . SER A 1 112 ? -12.248 -30.048 17.821 1.00 38.91 112 SER A N 1
ATOM 826 C CA . SER A 1 112 ? -13.702 -30.091 18.064 1.00 38.91 112 SER A CA 1
ATOM 827 C C . SER A 1 112 ? -14.322 -29.623 19.392 1.00 38.91 112 SER A C 1
ATOM 829 O O . SER A 1 112 ? -14.157 -30.227 20.445 1.00 38.91 112 SER A O 1
ATOM 831 N N . ALA A 1 113 ? -15.305 -28.732 19.193 1.00 36.66 113 ALA A N 1
ATOM 832 C CA . ALA A 1 113 ? -16.583 -28.661 19.913 1.00 36.66 113 ALA A CA 1
ATOM 833 C C . ALA A 1 113 ? -16.657 -27.840 21.212 1.00 36.66 113 ALA A C 1
ATOM 835 O O . ALA A 1 113 ? -17.255 -28.278 22.184 1.00 36.66 113 ALA A O 1
ATOM 836 N N . SER A 1 114 ? -16.171 -26.598 21.174 1.00 39.28 114 SER A N 1
ATOM 837 C CA . SER A 1 114 ? -16.862 -25.422 21.736 1.00 39.28 114 SER A CA 1
ATOM 838 C C . SER A 1 114 ? -16.011 -24.194 21.430 1.00 39.28 114 SER A C 1
ATOM 840 O O . SER A 1 114 ? -15.176 -23.794 22.239 1.00 39.28 114 SER A O 1
ATOM 842 N N . ASN A 1 115 ? -16.187 -23.608 20.245 1.00 45.88 115 ASN A N 1
ATOM 843 C CA . ASN A 1 115 ? -15.658 -22.278 19.956 1.00 45.88 115 ASN A CA 1
ATOM 844 C C . ASN A 1 115 ? -16.532 -21.283 20.737 1.00 45.88 115 ASN A C 1
ATOM 846 O O . ASN A 1 115 ? -17.418 -20.641 20.185 1.00 45.88 115 ASN A O 1
ATOM 850 N N . VAL A 1 116 ? -16.393 -21.298 22.067 1.00 52.38 116 VAL A N 1
ATOM 851 C CA . VAL A 1 116 ? -16.874 -20.219 22.921 1.00 52.38 116 VAL A CA 1
ATOM 852 C C . VAL A 1 116 ? -16.169 -19.001 22.373 1.00 52.38 116 VAL A C 1
ATOM 854 O O . VAL A 1 116 ? -14.943 -19.005 22.318 1.00 52.38 116 VAL A O 1
ATOM 857 N N . ASP A 1 117 ? -16.953 -18.042 21.898 1.00 66.00 117 ASP A N 1
ATOM 858 C CA . ASP A 1 117 ? -16.547 -16.715 21.466 1.00 66.00 117 ASP A CA 1
ATOM 859 C C . ASP A 1 117 ? -15.545 -16.112 22.465 1.00 66.00 117 ASP A C 1
ATOM 861 O O . ASP A 1 117 ? -15.906 -15.385 23.384 1.00 66.00 117 ASP A O 1
ATOM 865 N N . TRP A 1 118 ? -14.270 -16.473 22.341 1.00 77.19 118 TRP A N 1
ATOM 866 C CA . TRP A 1 118 ? -13.244 -16.211 23.351 1.00 77.19 118 TRP A CA 1
ATOM 867 C C . TRP A 1 118 ? -13.060 -14.704 23.549 1.00 77.19 118 TRP A C 1
ATOM 869 O O . TRP A 1 118 ? -12.779 -14.234 24.650 1.00 77.19 118 TRP A O 1
ATOM 879 N N . TRP A 1 119 ? -13.324 -13.946 22.484 1.00 83.00 119 TRP A N 1
ATOM 880 C CA . TRP A 1 119 ? -13.346 -12.495 22.452 1.00 83.00 119 TRP A CA 1
ATOM 881 C C . TRP A 1 119 ? -14.417 -11.897 23.382 1.00 83.00 119 TRP A C 1
ATOM 883 O O . TRP A 1 119 ? -14.220 -10.776 23.834 1.00 83.00 119 TRP A O 1
ATOM 893 N N . GLN A 1 120 ? -15.492 -12.613 23.756 1.00 84.75 120 GLN A N 1
ATOM 894 C CA . GLN A 1 120 ? -16.497 -12.138 24.733 1.00 84.75 120 GLN A CA 1
ATOM 895 C C . GLN A 1 120 ? -15.899 -11.898 26.122 1.00 84.75 120 GLN A C 1
ATOM 897 O O . GLN A 1 120 ? -16.466 -11.168 26.930 1.00 84.75 120 GLN A O 1
ATOM 902 N N . GLN A 1 121 ? -14.743 -12.500 26.410 1.00 80.38 121 GLN A N 1
ATOM 903 C CA . GLN A 1 121 ? -13.989 -12.244 27.636 1.00 80.38 121 GLN A CA 1
ATOM 904 C C . GLN A 1 121 ? -13.215 -10.919 27.572 1.00 80.38 121 GLN A C 1
ATOM 906 O O . GLN A 1 121 ? -12.659 -10.480 28.576 1.00 80.38 121 GLN A O 1
ATOM 911 N N . SER A 1 122 ? -13.116 -10.293 26.396 1.00 85.44 122 SER A N 1
ATOM 912 C CA . SER A 1 122 ? -12.544 -8.961 26.230 1.00 85.44 122 SER A CA 1
ATOM 913 C C . SER A 1 122 ? -13.609 -7.896 26.463 1.00 85.44 122 SER A C 1
ATOM 915 O O . SER A 1 122 ? -14.624 -7.849 25.764 1.00 85.44 122 SER A O 1
ATOM 917 N N . SER A 1 123 ? -13.341 -6.989 27.403 1.00 86.62 123 SER A N 1
ATOM 918 C CA . SER A 1 123 ? -14.166 -5.791 27.588 1.00 86.62 123 SER A CA 1
ATOM 919 C C . SER A 1 123 ? -14.195 -4.936 26.316 1.00 86.62 123 SER A C 1
ATOM 921 O O . SER A 1 123 ? -15.251 -4.431 25.943 1.00 86.62 123 SER A O 1
ATOM 923 N N . ASP A 1 124 ? -13.059 -4.815 25.625 1.00 89.12 124 ASP A N 1
ATOM 924 C CA . ASP A 1 124 ? -12.933 -4.003 24.413 1.00 89.12 124 ASP A CA 1
ATOM 925 C C . ASP A 1 124 ? -13.763 -4.557 23.263 1.00 89.12 124 ASP A C 1
ATOM 927 O O . ASP A 1 124 ? -14.453 -3.810 22.576 1.00 89.12 124 ASP A O 1
ATOM 931 N N . ALA A 1 125 ? -13.715 -5.874 23.055 1.00 89.81 125 ALA A N 1
ATOM 932 C CA . ALA A 1 125 ? -14.469 -6.513 21.986 1.00 89.81 125 ALA A CA 1
ATOM 933 C C . ALA A 1 125 ? -15.980 -6.391 22.232 1.00 89.81 125 ALA A C 1
ATOM 935 O O . ALA A 1 125 ? -16.735 -6.085 21.311 1.00 89.81 125 ALA A O 1
ATOM 936 N N . MET A 1 126 ? -16.423 -6.544 23.483 1.00 91.06 126 MET A N 1
ATOM 937 C CA . MET A 1 126 ? -17.821 -6.314 23.858 1.00 91.06 126 MET A CA 1
ATOM 938 C C . MET A 1 126 ? -18.245 -4.857 23.636 1.00 91.06 126 MET A C 1
ATOM 940 O O . MET A 1 126 ? -19.332 -4.605 23.110 1.00 91.06 126 MET A O 1
ATOM 944 N N . GLN A 1 127 ? -17.382 -3.896 23.975 1.00 92.31 127 GLN A N 1
ATOM 945 C CA . GLN A 1 127 ? -17.634 -2.482 23.708 1.00 92.31 127 GLN A CA 1
ATOM 946 C C . GLN A 1 127 ? -17.686 -2.191 22.200 1.00 92.31 127 GLN A C 1
ATOM 948 O O . GLN A 1 127 ? -18.577 -1.472 21.749 1.00 92.31 127 GLN A O 1
ATOM 953 N N . ALA A 1 128 ? -16.796 -2.794 21.406 1.00 93.38 128 ALA A N 1
ATOM 954 C CA . ALA A 1 128 ? -16.803 -2.675 19.952 1.00 93.38 128 ALA A CA 1
ATOM 955 C C . ALA A 1 128 ? -18.114 -3.204 19.351 1.00 93.38 128 ALA A C 1
ATOM 957 O O . ALA A 1 128 ? -18.712 -2.523 18.523 1.00 93.38 128 ALA A O 1
ATOM 958 N N . VAL A 1 129 ? -18.615 -4.361 19.809 1.00 94.25 129 VAL A N 1
ATOM 959 C CA . VAL A 1 129 ? -19.921 -4.904 19.383 1.00 94.25 129 VAL A CA 1
ATOM 960 C C . VAL A 1 129 ? -21.052 -3.919 19.673 1.00 94.25 129 VAL A C 1
ATOM 962 O O . VAL A 1 129 ? -21.885 -3.675 18.801 1.00 94.25 129 VAL A O 1
ATOM 965 N N . GLN A 1 130 ? -21.079 -3.332 20.872 1.00 94.12 130 GLN A N 1
ATOM 966 C CA . GLN A 1 130 ? -22.107 -2.358 21.235 1.00 94.12 130 GLN A CA 1
ATOM 967 C C . GLN A 1 130 ? -22.051 -1.119 20.333 1.00 94.12 130 GLN A C 1
ATOM 969 O O . GLN A 1 130 ? -23.081 -0.698 19.813 1.00 94.12 130 GLN A O 1
ATOM 974 N N . ILE A 1 131 ? -20.857 -0.562 20.112 1.00 93.94 131 ILE A N 1
ATOM 975 C CA . ILE A 1 131 ? -20.669 0.612 19.252 1.00 93.94 131 ILE A CA 1
ATOM 976 C C . ILE A 1 131 ? -21.083 0.306 17.808 1.00 93.94 131 ILE A C 1
ATOM 978 O O . ILE A 1 131 ? -21.805 1.090 17.197 1.00 93.94 131 ILE A O 1
ATOM 982 N N . LEU A 1 132 ? -20.667 -0.839 17.263 1.00 93.06 132 LEU A N 1
ATOM 983 C CA . LEU A 1 132 ? -20.997 -1.256 15.899 1.00 93.06 132 LEU A CA 1
ATOM 984 C C . LEU A 1 132 ? -22.505 -1.466 15.709 1.00 93.06 132 LEU A C 1
ATOM 986 O O . LEU A 1 132 ? -23.036 -1.137 14.649 1.00 93.06 132 LEU A O 1
ATOM 990 N N . GLU A 1 133 ? -23.206 -1.975 16.723 1.00 92.38 133 GLU A N 1
ATOM 991 C CA . GLU A 1 133 ? -24.663 -2.118 16.688 1.00 92.38 133 GLU A CA 1
ATOM 992 C C . GLU A 1 133 ? -25.379 -0.762 16.742 1.00 92.38 133 GLU A C 1
ATOM 994 O O . GLU A 1 133 ? -26.338 -0.564 15.996 1.00 92.38 133 GLU A O 1
ATOM 999 N N . GLU A 1 134 ? -24.910 0.194 17.551 1.00 90.56 134 GLU A N 1
ATOM 1000 C CA . GLU A 1 134 ? -25.471 1.554 17.540 1.00 90.56 134 GLU A CA 1
ATOM 1001 C C . GLU A 1 134 ? -25.200 2.263 16.204 1.00 90.56 134 GLU A C 1
ATOM 1003 O O . GLU A 1 134 ? -26.120 2.826 15.619 1.00 90.56 134 GLU A O 1
ATOM 1008 N N . LEU A 1 135 ? -23.994 2.143 15.634 1.00 89.19 135 LEU A N 1
ATOM 1009 C CA . LEU A 1 135 ? -23.685 2.678 14.299 1.00 89.19 135 LEU A CA 1
ATOM 1010 C C . LEU A 1 135 ? -24.551 2.037 13.204 1.00 89.19 135 LEU A C 1
ATOM 1012 O O . LEU A 1 135 ? -25.008 2.723 12.288 1.00 89.19 135 LEU A O 1
ATOM 1016 N N . ARG A 1 136 ? -24.823 0.730 13.305 1.00 89.69 136 ARG A N 1
ATOM 1017 C CA . ARG A 1 136 ? -25.746 0.035 12.399 1.00 89.69 136 ARG A CA 1
ATOM 1018 C C . ARG A 1 136 ? -27.158 0.609 12.495 1.00 89.69 136 ARG A C 1
ATOM 1020 O O . ARG A 1 136 ? -27.792 0.802 11.462 1.00 89.69 136 ARG A O 1
ATOM 1027 N N . ARG A 1 137 ? -27.645 0.893 13.708 1.00 87.12 137 ARG A N 1
ATOM 1028 C CA . ARG A 1 137 ? -28.955 1.528 13.922 1.00 87.12 137 ARG A CA 1
ATOM 1029 C C . ARG A 1 137 ? -28.991 2.945 13.367 1.00 87.12 137 ARG A C 1
ATOM 1031 O O . ARG A 1 137 ? -29.918 3.249 12.630 1.00 87.12 137 ARG A O 1
ATOM 1038 N N . CYS A 1 138 ? -27.960 3.755 13.617 1.00 81.56 138 CYS A N 1
ATOM 1039 C CA . CYS A 1 138 ? -27.844 5.097 13.040 1.00 81.56 138 CYS A CA 1
ATOM 1040 C C . CYS A 1 138 ? -27.936 5.058 11.507 1.00 81.56 138 CYS A C 1
ATOM 1042 O O . CYS A 1 138 ? -28.692 5.820 10.911 1.00 81.56 138 CYS A O 1
ATOM 1044 N N . LYS A 1 139 ? -27.232 4.120 10.862 1.00 82.00 139 LYS A N 1
ATOM 1045 C CA . LYS A 1 139 ? -27.317 3.913 9.410 1.00 82.00 139 LYS A CA 1
ATOM 1046 C C . LYS A 1 139 ? -28.733 3.521 8.957 1.00 82.00 139 LYS A C 1
ATOM 1048 O O . LYS A 1 139 ? -29.226 4.053 7.962 1.00 82.00 139 LYS A O 1
ATOM 1053 N N . ASP A 1 140 ? -29.365 2.559 9.628 1.00 81.25 140 ASP A N 1
ATOM 1054 C CA . ASP A 1 140 ? -30.715 2.101 9.271 1.00 81.25 140 ASP A CA 1
ATOM 1055 C C . ASP A 1 140 ? -31.757 3.230 9.457 1.00 81.25 140 ASP A C 1
ATOM 1057 O O . ASP A 1 140 ? -32.698 3.332 8.666 1.00 81.25 140 ASP A O 1
ATOM 1061 N N . ASP A 1 141 ? -31.553 4.114 10.439 1.00 74.50 141 ASP A N 1
ATOM 1062 C CA . ASP A 1 141 ? -32.367 5.311 10.680 1.00 74.50 141 ASP A CA 1
ATOM 1063 C C . ASP A 1 141 ? -32.167 6.383 9.594 1.00 74.50 141 ASP A C 1
ATOM 1065 O O . ASP A 1 141 ? -33.148 6.963 9.113 1.00 74.50 141 ASP A O 1
ATOM 1069 N N . GLU A 1 142 ? -30.928 6.617 9.138 1.00 64.81 142 GLU A N 1
ATOM 1070 C CA . GLU A 1 142 ? -30.630 7.537 8.025 1.00 64.81 142 GLU A CA 1
ATOM 1071 C C . GLU A 1 142 ? -31.340 7.122 6.726 1.00 64.81 142 GLU A C 1
ATOM 1073 O O . GLU A 1 142 ? -31.790 7.974 5.956 1.00 64.81 142 GLU A O 1
ATOM 1078 N N . GLN A 1 143 ? -31.528 5.818 6.497 1.00 59.59 143 GLN A N 1
ATOM 1079 C CA . GLN A 1 143 ? -32.312 5.321 5.360 1.00 59.59 143 GLN A CA 1
ATOM 1080 C C . GLN A 1 143 ? -33.821 5.612 5.487 1.00 59.59 143 GLN A C 1
ATOM 1082 O O . GLN A 1 143 ? -34.547 5.473 4.499 1.00 59.59 143 GLN A O 1
ATOM 1087 N N . GLN A 1 144 ? -34.313 6.025 6.664 1.00 54.75 144 GLN A N 1
ATOM 1088 C CA . GLN A 1 144 ? -35.742 6.152 6.957 1.00 54.75 144 GLN A CA 1
ATOM 1089 C C . GLN A 1 144 ? -36.301 7.585 7.098 1.00 54.75 144 GLN A C 1
ATOM 1091 O O . GLN A 1 144 ? -37.530 7.685 7.013 1.00 54.75 144 GLN A O 1
ATOM 1096 N N . ARG A 1 145 ? -35.534 8.697 7.259 1.00 55.03 145 ARG A N 1
ATOM 1097 C CA . ARG A 1 145 ? -36.103 10.088 7.218 1.00 55.03 145 ARG A CA 1
ATOM 1098 C C . ARG A 1 145 ? -35.129 11.292 7.250 1.00 55.03 145 ARG A C 1
ATOM 1100 O O . ARG A 1 145 ? -33.989 11.212 7.670 1.00 55.03 145 ARG A O 1
ATOM 1107 N N . SER A 1 146 ? -35.676 12.454 6.862 1.00 46.56 146 SER A N 1
ATOM 1108 C CA . SER A 1 146 ? -35.048 13.660 6.290 1.00 46.56 146 SER A CA 1
ATOM 1109 C C . SER A 1 146 ? -34.805 14.895 7.197 1.00 46.56 146 SER A C 1
ATOM 1111 O O . SER A 1 146 ? -34.540 15.962 6.652 1.00 46.56 146 SER A O 1
ATOM 1113 N N . TRP A 1 147 ? -34.913 14.835 8.536 1.00 43.16 147 TRP A N 1
ATOM 1114 C CA . TRP A 1 147 ? -34.796 16.044 9.402 1.00 43.16 147 TRP A CA 1
ATOM 1115 C C . TRP A 1 147 ? -33.885 15.910 10.651 1.00 43.16 147 TRP A C 1
ATOM 1117 O O . TRP A 1 147 ? -33.622 16.922 11.292 1.00 43.16 147 TRP A O 1
ATOM 1127 N N . ALA A 1 148 ? -33.377 14.716 11.000 1.00 44.91 148 ALA A N 1
ATOM 1128 C CA . ALA A 1 148 ? -32.664 14.459 12.271 1.00 44.91 148 ALA A CA 1
ATOM 1129 C C . ALA A 1 148 ? -31.115 14.559 12.218 1.00 44.91 148 ALA A C 1
ATOM 1131 O O . ALA A 1 148 ? -30.470 14.604 13.261 1.00 44.91 148 ALA A O 1
ATOM 1132 N N . LEU A 1 149 ? -30.530 14.674 11.020 1.00 52.16 149 LEU A N 1
ATOM 1133 C CA . LEU A 1 149 ? -29.085 14.566 10.714 1.00 52.16 149 LEU A CA 1
ATOM 1134 C C . LEU A 1 149 ? -28.151 15.637 11.327 1.00 52.16 149 LEU A C 1
ATOM 1136 O O . LEU A 1 149 ? -26.946 15.647 11.055 1.00 52.16 149 LEU A O 1
ATOM 1140 N N . HIS A 1 150 ? -28.676 16.596 12.091 1.00 51.25 150 HIS A N 1
ATOM 1141 C CA . HIS A 1 150 ? -27.856 17.627 12.740 1.00 51.25 150 HIS A CA 1
ATOM 1142 C C . HIS A 1 150 ? -27.723 17.441 14.256 1.00 51.25 150 HIS A C 1
ATOM 1144 O O . HIS A 1 150 ? -26.761 17.953 14.824 1.00 51.25 150 HIS A O 1
ATOM 1150 N N . GLU A 1 151 ? -28.628 16.706 14.912 1.00 55.72 151 GLU A N 1
ATOM 1151 C CA . GLU A 1 151 ? -28.562 16.489 16.369 1.00 55.72 151 GLU A CA 1
ATOM 1152 C C . GLU A 1 151 ? -27.759 15.235 16.755 1.00 55.72 151 GLU A C 1
ATOM 1154 O O . GLU A 1 151 ? -27.286 15.129 17.885 1.00 55.72 151 GLU A O 1
ATOM 1159 N N . ASP A 1 152 ? -27.541 14.316 15.815 1.00 76.62 152 ASP A N 1
ATOM 1160 C CA . ASP A 1 152 ? -26.824 13.052 16.012 1.00 76.62 152 ASP A CA 1
ATOM 1161 C C . ASP A 1 152 ? -25.312 13.133 15.735 1.00 76.62 152 ASP A C 1
ATOM 1163 O O . ASP A 1 152 ? -24.559 12.274 16.195 1.00 76.62 152 ASP A O 1
ATOM 1167 N N . LEU A 1 153 ? -24.841 14.179 15.043 1.00 85.31 153 LEU A N 1
ATOM 1168 C CA . LEU A 1 153 ? -23.437 14.332 14.644 1.00 85.31 153 LEU A CA 1
ATOM 1169 C C . LEU A 1 153 ? -22.448 14.167 15.818 1.00 85.31 153 LEU A C 1
ATOM 1171 O O . LEU A 1 153 ? -21.490 13.407 15.657 1.00 85.31 153 LEU A O 1
ATOM 1175 N N . PRO A 1 154 ? -22.630 14.810 16.993 1.00 88.88 154 PRO A N 1
ATOM 1176 C CA . PRO A 1 154 ? -21.718 14.626 18.124 1.00 88.88 154 PRO A CA 1
ATOM 1177 C C . PRO A 1 154 ? -21.714 13.188 18.657 1.00 88.88 154 PRO A C 1
ATOM 1179 O O . PRO A 1 154 ? -20.653 12.665 18.985 1.00 88.88 154 PRO A O 1
ATOM 1182 N N . THR A 1 155 ? -22.878 12.536 18.696 1.00 89.75 155 THR A N 1
ATOM 1183 C CA . THR A 1 155 ? -23.029 11.156 19.177 1.00 89.75 155 THR A CA 1
ATOM 1184 C C . THR A 1 155 ? -22.354 10.166 18.230 1.00 89.75 155 THR A C 1
ATOM 1186 O O . THR A 1 155 ? -21.572 9.327 18.671 1.00 89.75 155 THR A O 1
ATOM 1189 N N . ILE A 1 156 ? -22.575 10.301 16.920 1.00 90.25 156 ILE A N 1
ATOM 1190 C CA . ILE A 1 156 ? -21.934 9.452 15.905 1.00 90.25 156 ILE A CA 1
ATOM 1191 C C . ILE A 1 156 ? -20.419 9.680 15.910 1.00 90.25 156 ILE A C 1
ATOM 1193 O O . ILE A 1 156 ? -19.652 8.721 15.912 1.00 90.25 156 ILE A O 1
ATOM 1197 N N . THR A 1 157 ? -19.977 10.940 15.992 1.00 93.69 157 THR A N 1
ATOM 1198 C CA . THR A 1 157 ? -18.551 11.290 16.114 1.00 93.69 157 THR A CA 1
ATOM 1199 C C . THR A 1 157 ? -17.926 10.610 17.330 1.00 93.69 157 THR A C 1
ATOM 1201 O O . THR A 1 157 ? -16.863 10.005 17.216 1.00 93.69 157 THR A O 1
ATOM 1204 N N . GLN A 1 158 ? -18.600 10.659 18.483 1.00 94.69 158 GLN A N 1
ATOM 1205 C CA . GLN A 1 158 ? -18.141 9.997 19.700 1.00 94.69 158 GLN A CA 1
ATOM 1206 C C . GLN A 1 158 ? -18.046 8.476 19.516 1.00 94.69 158 GLN A C 1
ATOM 1208 O O . GLN A 1 158 ? -17.045 7.887 19.915 1.00 94.69 158 GLN A O 1
ATOM 1213 N N . HIS A 1 159 ? -19.042 7.838 18.901 1.00 94.56 159 HIS A N 1
ATOM 1214 C CA . HIS A 1 159 ? -19.021 6.397 18.640 1.00 94.56 159 HIS A CA 1
ATOM 1215 C C . HIS A 1 159 ? -17.898 5.985 17.682 1.00 94.56 159 HIS A C 1
ATOM 1217 O O . HIS A 1 159 ? -17.175 5.034 17.974 1.00 94.56 159 HIS A O 1
ATOM 1223 N N . LEU A 1 160 ? -17.698 6.713 16.579 1.00 95.69 160 LEU A N 1
ATOM 1224 C CA . LEU A 1 160 ? -16.606 6.445 15.640 1.00 95.69 160 LEU A CA 1
ATOM 1225 C C . LEU A 1 160 ? -15.231 6.652 16.291 1.00 95.69 160 LEU A C 1
ATOM 1227 O O . LEU A 1 160 ? -14.346 5.822 16.103 1.00 95.69 160 LEU A O 1
ATOM 1231 N N . GLN A 1 161 ? -15.057 7.706 17.095 1.00 96.19 161 GLN A N 1
ATOM 1232 C CA . GLN A 1 161 ? -13.802 7.945 17.811 1.00 96.19 161 GLN A CA 1
ATOM 1233 C C . GLN A 1 161 ? -13.523 6.839 18.834 1.00 96.19 161 GLN A C 1
ATOM 1235 O O . GLN A 1 161 ? -12.429 6.291 18.856 1.00 96.19 161 GLN A O 1
ATOM 1240 N N . GLN A 1 162 ? -14.526 6.447 19.626 1.00 94.81 162 GLN A N 1
ATOM 1241 C CA . GLN A 1 162 ? -14.388 5.338 20.573 1.00 94.81 162 GLN A CA 1
ATOM 1242 C C . GLN A 1 162 ? -14.038 4.025 19.865 1.00 94.81 162 GLN A C 1
ATOM 1244 O O . GLN A 1 162 ? -13.222 3.260 20.372 1.00 94.81 162 GLN A O 1
ATOM 1249 N N . LEU A 1 163 ? -14.626 3.757 18.694 1.00 96.19 163 LEU A N 1
ATOM 1250 C CA . LEU A 1 163 ? -14.276 2.581 17.901 1.00 96.19 163 LEU A CA 1
ATOM 1251 C C . LEU A 1 163 ? -12.817 2.636 17.431 1.00 96.19 163 LEU A C 1
ATOM 1253 O O . LEU A 1 163 ? -12.103 1.646 17.562 1.00 96.19 163 LEU A O 1
ATOM 1257 N N . LEU A 1 164 ? -12.365 3.787 16.929 1.00 96.00 164 LEU A N 1
ATOM 1258 C CA . LEU A 1 164 ? -10.984 3.983 16.489 1.00 96.00 164 LEU A CA 1
ATOM 1259 C C . LEU A 1 164 ? -9.979 3.813 17.641 1.00 96.00 164 LEU A C 1
ATOM 1261 O O . LEU A 1 164 ? -8.945 3.164 17.464 1.00 96.00 164 LEU A O 1
ATOM 1265 N N . ASP A 1 165 ? -10.305 4.332 18.825 1.00 93.50 165 ASP A N 1
ATOM 1266 C CA . ASP A 1 165 ? -9.488 4.188 20.031 1.00 93.50 165 ASP A CA 1
ATOM 1267 C C . ASP A 1 165 ? -9.396 2.710 20.456 1.00 93.50 165 ASP A C 1
ATOM 1269 O O . ASP A 1 165 ? -8.317 2.227 20.795 1.00 93.50 165 ASP A O 1
ATOM 1273 N N . LEU A 1 166 ? -10.497 1.950 20.379 1.00 93.19 166 LEU A N 1
ATOM 1274 C CA . LEU A 1 166 ? -10.490 0.505 20.648 1.00 93.19 166 LEU A CA 1
ATOM 1275 C C . LEU A 1 166 ? -9.652 -0.277 19.631 1.00 93.19 166 LEU A C 1
ATOM 1277 O O . LEU A 1 166 ? -8.992 -1.244 20.003 1.00 93.19 166 LEU A O 1
ATOM 1281 N N . MET A 1 167 ? -9.660 0.120 18.360 1.00 93.56 167 MET A N 1
ATOM 1282 C CA . MET A 1 167 ? -8.852 -0.535 17.326 1.00 93.56 167 MET A CA 1
ATOM 1283 C C . MET A 1 167 ? -7.356 -0.249 17.488 1.00 93.56 167 MET A C 1
ATOM 1285 O O . MET A 1 167 ? -6.540 -1.130 17.224 1.00 93.56 167 MET A O 1
ATOM 1289 N N . SER A 1 168 ? -7.005 0.959 17.934 1.00 91.31 168 SER A N 1
ATOM 1290 C CA . SER A 1 168 ? -5.613 1.415 18.036 1.00 91.31 168 SER A CA 1
ATOM 1291 C C . SER A 1 168 ? -4.967 1.041 19.374 1.00 91.31 168 SER A C 1
ATOM 1293 O O . SER A 1 168 ? -3.831 0.580 19.411 1.00 91.31 168 SER A O 1
ATOM 1295 N N . GLU A 1 169 ? -5.699 1.203 20.478 1.00 89.19 169 GLU A N 1
ATOM 1296 C CA . GLU A 1 169 ? -5.180 1.049 21.844 1.00 89.19 169 GLU A CA 1
ATOM 1297 C C . GLU A 1 169 ? -5.725 -0.195 22.562 1.00 89.19 169 GLU A C 1
ATOM 1299 O O . GLU A 1 169 ? -5.292 -0.515 23.675 1.00 89.19 169 GLU A O 1
ATOM 1304 N N . GLY A 1 170 ? -6.707 -0.876 21.964 1.00 87.62 170 GLY A N 1
ATOM 1305 C CA . GLY A 1 170 ? -7.364 -2.046 22.531 1.00 87.62 170 GLY A CA 1
ATOM 1306 C C . GLY A 1 170 ? -6.644 -3.369 22.333 1.00 87.62 170 GLY A C 1
ATOM 1307 O O . GLY A 1 170 ? -5.537 -3.460 21.805 1.00 87.62 170 GLY A O 1
ATOM 1308 N N . GLU A 1 171 ? -7.295 -4.429 22.794 1.00 87.75 171 GLU A N 1
ATOM 1309 C CA . GLU A 1 171 ? -6.877 -5.796 22.532 1.00 87.75 171 GLU A CA 1
ATOM 1310 C C . GLU A 1 171 ? -7.156 -6.161 21.067 1.00 87.75 171 GLU A C 1
ATOM 1312 O O . GLU A 1 171 ? -8.230 -6.656 20.710 1.00 87.75 171 GLU A O 1
ATOM 1317 N N . THR A 1 172 ? -6.159 -5.916 20.214 1.00 86.56 172 THR A N 1
ATOM 1318 C CA . THR A 1 172 ? -6.260 -5.997 18.751 1.00 86.56 172 THR A CA 1
ATOM 1319 C C . THR A 1 172 ? -6.830 -7.324 18.258 1.00 86.56 172 THR A C 1
ATOM 1321 O O . THR A 1 172 ? -7.704 -7.322 17.396 1.00 86.56 172 THR A O 1
ATOM 1324 N N . ASP A 1 173 ? -6.408 -8.458 18.823 1.00 84.81 173 ASP A N 1
ATOM 1325 C CA . ASP A 1 173 ? -6.892 -9.778 18.403 1.00 84.81 173 ASP A CA 1
ATOM 1326 C C . ASP A 1 173 ? -8.380 -9.992 18.693 1.00 84.81 173 ASP A C 1
ATOM 1328 O O . ASP A 1 173 ? -9.096 -10.567 17.868 1.00 84.81 173 ASP A O 1
ATOM 1332 N N . ALA A 1 174 ? -8.856 -9.525 19.849 1.00 88.06 174 ALA A N 1
ATOM 1333 C CA . ALA A 1 174 ? -10.247 -9.687 20.250 1.00 88.06 174 ALA A CA 1
ATOM 1334 C C . ALA A 1 174 ? -11.157 -8.751 19.447 1.00 88.06 174 ALA A C 1
ATOM 1336 O O . ALA A 1 174 ? -12.196 -9.181 18.948 1.00 88.06 174 ALA A O 1
ATOM 1337 N N . VAL A 1 175 ? -10.739 -7.497 19.245 1.00 91.44 175 VAL A N 1
ATOM 1338 C CA . VAL A 1 175 ? -11.459 -6.542 18.388 1.00 91.44 175 VAL A CA 1
ATOM 1339 C C . VAL A 1 175 ? -11.451 -7.021 16.931 1.00 91.44 175 VAL A C 1
ATOM 1341 O O . VAL A 1 175 ? -12.481 -6.972 16.263 1.00 91.44 175 VAL A O 1
ATOM 1344 N N . ARG A 1 176 ? -10.339 -7.586 16.438 1.00 90.19 176 ARG A N 1
ATOM 1345 C CA . ARG A 1 176 ? -10.252 -8.196 15.099 1.00 90.19 176 ARG A CA 1
ATOM 1346 C C . ARG A 1 176 ? -11.289 -9.302 14.925 1.00 90.19 176 ARG A C 1
ATOM 1348 O O . ARG A 1 176 ? -11.966 -9.335 13.901 1.00 90.19 176 ARG A O 1
ATOM 1355 N N . ALA A 1 177 ? -11.441 -10.182 15.917 1.00 89.38 177 ALA A N 1
ATOM 1356 C CA . ALA A 1 177 ? -12.434 -11.253 15.869 1.00 89.38 177 ALA A CA 1
ATOM 1357 C C . ALA A 1 177 ? -13.865 -10.711 15.703 1.00 89.38 177 ALA A C 1
ATOM 1359 O O . ALA A 1 177 ? -14.648 -11.309 14.967 1.00 89.38 177 ALA A O 1
ATOM 1360 N N . VAL A 1 178 ? -14.179 -9.555 16.306 1.00 90.56 178 VAL A N 1
ATOM 1361 C CA . VAL A 1 178 ? -15.463 -8.854 16.120 1.00 90.56 178 VAL A CA 1
ATOM 1362 C C . VAL A 1 178 ? -15.663 -8.420 14.674 1.00 90.56 178 VAL A C 1
ATOM 1364 O O . VAL A 1 178 ? -16.716 -8.684 14.099 1.00 90.56 178 VAL A O 1
ATOM 1367 N N . PHE A 1 179 ? -14.655 -7.814 14.046 1.00 90.75 179 PHE A N 1
ATOM 1368 C CA . PHE A 1 179 ? -14.756 -7.383 12.649 1.00 90.75 179 PHE A CA 1
ATOM 1369 C C . PHE A 1 179 ? -14.924 -8.541 11.661 1.00 90.75 179 PHE A C 1
ATOM 1371 O O . PHE A 1 179 ? -15.573 -8.354 10.635 1.00 90.75 179 PHE A O 1
ATOM 1378 N N . CYS A 1 180 ? -14.413 -9.732 11.982 1.00 89.25 180 CYS A N 1
ATOM 1379 C CA . CYS A 1 180 ? -14.560 -10.934 11.157 1.00 89.25 180 CYS A CA 1
ATOM 1380 C C . CYS A 1 180 ? -15.914 -11.652 11.328 1.00 89.25 180 CYS A C 1
ATOM 1382 O O . CYS A 1 180 ? -16.183 -12.629 10.628 1.00 89.25 180 CYS A O 1
ATOM 1384 N N . MET A 1 181 ? -16.778 -11.214 12.249 1.00 87.69 181 MET A N 1
ATOM 1385 C CA . MET A 1 181 ? -18.055 -11.885 12.516 1.00 87.69 181 MET A CA 1
ATOM 1386 C C . MET A 1 181 ? -19.001 -11.869 11.324 1.00 87.69 181 MET A C 1
ATOM 1388 O O . MET A 1 181 ? -19.128 -10.860 10.630 1.00 87.69 181 MET A O 1
ATOM 1392 N N . GLN A 1 182 ? -19.758 -12.964 11.178 1.00 86.12 182 GLN A N 1
ATOM 1393 C CA . GLN A 1 182 ? -20.835 -13.095 10.189 1.00 86.12 182 GLN A CA 1
ATOM 1394 C C . GLN A 1 182 ? -20.372 -12.674 8.784 1.00 86.12 182 GLN A C 1
ATOM 1396 O O . GLN A 1 182 ? -21.018 -11.844 8.148 1.00 86.12 182 GLN A O 1
ATOM 1401 N N . ASP A 1 183 ? -19.223 -13.194 8.347 1.00 88.69 183 ASP A N 1
ATOM 1402 C CA . ASP A 1 183 ? -18.603 -12.862 7.059 1.00 88.69 183 ASP A CA 1
ATOM 1403 C C . ASP A 1 183 ? -18.343 -11.354 6.895 1.00 88.69 183 ASP A C 1
ATOM 1405 O O . ASP A 1 183 ? -18.743 -10.728 5.914 1.00 88.69 183 ASP A O 1
ATOM 1409 N N . PHE A 1 184 ? -17.675 -10.759 7.889 1.00 93.75 184 PHE A N 1
ATOM 1410 C CA . PHE A 1 184 ? -17.316 -9.335 7.927 1.00 93.75 184 PHE A CA 1
ATOM 1411 C C . PHE A 1 184 ? -18.510 -8.366 7.903 1.00 93.75 184 PHE A C 1
ATOM 1413 O O . PHE A 1 184 ? -18.391 -7.214 7.471 1.00 93.75 184 PHE A O 1
ATOM 1420 N N . ARG A 1 185 ? -19.677 -8.783 8.414 1.00 93.19 185 ARG A N 1
ATOM 1421 C CA . ARG A 1 185 ? -20.884 -7.939 8.473 1.00 93.19 185 ARG A CA 1
ATOM 1422 C C . ARG A 1 185 ? -20.659 -6.574 9.145 1.00 93.19 185 ARG A C 1
ATOM 1424 O O . ARG A 1 185 ? -21.200 -5.589 8.626 1.00 93.19 185 ARG A O 1
ATOM 1431 N N . PRO A 1 186 ? -19.909 -6.450 10.260 1.00 93.69 186 PRO A N 1
ATOM 1432 C CA . PRO A 1 186 ? -19.674 -5.139 10.860 1.00 93.69 186 PRO A CA 1
ATOM 1433 C C . PRO A 1 186 ? -18.893 -4.211 9.928 1.00 93.69 186 PRO A C 1
ATOM 1435 O O . PRO A 1 186 ? -19.277 -3.059 9.736 1.00 93.69 186 PRO A O 1
ATOM 1438 N N . LEU A 1 187 ? -17.863 -4.740 9.264 1.00 95.00 187 LEU A N 1
ATOM 1439 C CA . LEU A 1 187 ? -17.051 -3.987 8.313 1.00 95.00 187 LEU A CA 1
ATOM 1440 C C . LEU A 1 187 ? -17.867 -3.588 7.072 1.00 95.00 187 LEU A C 1
ATOM 1442 O O . LEU A 1 187 ? -17.817 -2.436 6.645 1.00 95.00 187 LEU A O 1
ATOM 1446 N N . LEU A 1 188 ? -18.709 -4.492 6.557 1.00 94.81 188 LEU A N 1
ATOM 1447 C CA . LEU A 1 188 ? -19.655 -4.193 5.477 1.00 94.81 188 LEU A CA 1
ATOM 1448 C C . LEU A 1 188 ? -20.617 -3.057 5.844 1.00 94.81 188 LEU A C 1
ATOM 1450 O O . LEU A 1 188 ? -20.906 -2.193 5.019 1.00 94.81 188 LEU A O 1
ATOM 1454 N N . THR A 1 189 ? -21.121 -3.061 7.079 1.00 92.38 189 THR A N 1
ATOM 1455 C CA . THR A 1 189 ? -22.048 -2.033 7.568 1.00 92.38 189 THR A CA 1
ATOM 1456 C C . THR A 1 189 ? -21.385 -0.660 7.557 1.00 92.38 189 THR A C 1
ATOM 1458 O O . THR A 1 189 ? -22.005 0.296 7.096 1.00 92.38 189 THR A O 1
ATOM 1461 N N . LEU A 1 190 ? -20.120 -0.568 7.982 1.00 95.38 190 LEU A N 1
ATOM 1462 C CA . LEU A 1 190 ? -19.343 0.673 7.935 1.00 95.38 190 LEU A CA 1
ATOM 1463 C C . LEU A 1 190 ? -19.090 1.146 6.498 1.00 95.38 190 LEU A C 1
ATOM 1465 O O . LEU A 1 190 ? -19.232 2.333 6.222 1.00 95.38 190 LEU A O 1
ATOM 1469 N N . VAL A 1 191 ? -18.778 0.237 5.566 1.00 95.69 191 VAL A N 1
ATOM 1470 C CA . VAL A 1 191 ? -18.622 0.580 4.137 1.00 95.69 191 VAL A CA 1
ATOM 1471 C C . VAL A 1 191 ? -19.928 1.135 3.562 1.00 95.69 191 VAL A C 1
ATOM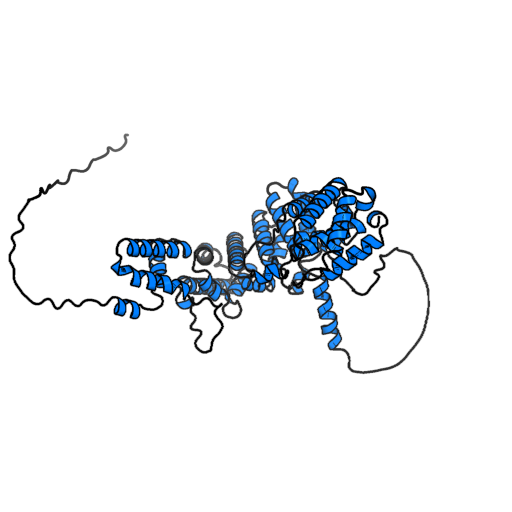 1473 O O . VAL A 1 191 ? -19.931 2.166 2.895 1.00 95.69 191 VAL A O 1
ATOM 1476 N N . GLN A 1 192 ? -21.056 0.492 3.861 1.00 92.50 192 GLN A N 1
ATOM 1477 C CA . GLN A 1 192 ? -22.372 0.973 3.435 1.00 92.50 192 GLN A CA 1
ATOM 1478 C C . GLN A 1 192 ? -22.751 2.297 4.107 1.00 92.50 192 GLN A C 1
ATOM 1480 O O . GLN A 1 192 ? -23.450 3.104 3.504 1.00 92.50 192 GLN A O 1
ATOM 1485 N N . TYR A 1 193 ? -22.311 2.528 5.345 1.00 91.75 193 TYR A N 1
ATOM 1486 C CA . TYR A 1 193 ? -22.508 3.804 6.023 1.00 91.75 193 TYR A CA 1
ATOM 1487 C C . TYR A 1 193 ? -21.702 4.919 5.343 1.00 91.75 193 TYR A C 1
ATOM 1489 O O . TYR A 1 193 ? -22.261 5.950 4.983 1.00 91.75 193 TYR A O 1
ATOM 1497 N N . TYR A 1 194 ? -20.429 4.666 5.029 1.00 93.75 194 TYR A N 1
ATOM 1498 C CA . TYR A 1 194 ? -19.575 5.590 4.276 1.00 93.75 194 TYR A CA 1
ATOM 1499 C C . TYR A 1 194 ? -20.150 5.967 2.898 1.00 93.75 194 TYR A C 1
ATOM 1501 O O . TYR A 1 194 ? -20.003 7.105 2.452 1.00 93.75 194 TYR A O 1
ATOM 1509 N N . GLN A 1 195 ? -20.845 5.042 2.228 1.00 91.31 195 GLN A N 1
ATOM 1510 C CA . GLN A 1 195 ? -21.536 5.327 0.965 1.00 91.31 195 GLN A CA 1
ATOM 1511 C C . GLN A 1 195 ? -22.664 6.353 1.092 1.00 91.31 195 GLN A C 1
ATOM 1513 O O . GLN A 1 195 ? -22.877 7.134 0.163 1.00 91.31 195 GLN A O 1
ATOM 1518 N N . MET A 1 196 ? -23.396 6.331 2.206 1.00 87.50 196 MET A N 1
ATOM 1519 C CA . MET A 1 196 ? -24.540 7.217 2.440 1.00 87.50 196 MET A CA 1
ATOM 1520 C C . MET A 1 196 ? -24.136 8.532 3.112 1.00 87.50 196 MET A C 1
ATOM 1522 O O . MET A 1 196 ? -24.822 9.540 2.945 1.00 87.50 196 MET A O 1
ATOM 1526 N N . GLU A 1 197 ? -23.021 8.536 3.843 1.00 89.19 197 GLU A N 1
ATOM 1527 C CA . GLU A 1 197 ? -22.579 9.680 4.629 1.00 89.19 197 GLU A CA 1
ATOM 1528 C C . GLU A 1 197 ? -22.061 10.823 3.743 1.00 89.19 197 GLU A C 1
ATOM 1530 O O . GLU A 1 197 ? -21.162 10.660 2.913 1.00 89.19 197 GLU A O 1
ATOM 1535 N N . THR A 1 198 ? -22.597 12.021 3.965 1.00 86.88 198 THR A N 1
ATOM 1536 C CA . THR A 1 198 ? -22.266 13.235 3.200 1.00 86.88 198 THR A CA 1
ATOM 1537 C C . THR A 1 198 ? -21.353 14.182 3.978 1.00 86.88 198 THR A C 1
ATOM 1539 O O . THR A 1 198 ? -20.664 15.014 3.389 1.00 86.88 198 THR A O 1
ATOM 1542 N N . ARG A 1 199 ? -21.311 14.059 5.309 1.00 88.75 199 ARG A N 1
ATOM 1543 C CA . ARG A 1 199 ? -20.564 14.937 6.211 1.00 88.75 199 ARG A CA 1
ATOM 1544 C C . ARG A 1 199 ? -19.081 14.558 6.213 1.00 88.75 199 ARG A C 1
ATOM 1546 O O . ARG A 1 199 ? -18.695 13.479 6.662 1.00 88.75 199 ARG A O 1
ATOM 1553 N N . THR A 1 200 ? -18.223 15.478 5.771 1.00 89.19 200 THR A N 1
ATOM 1554 C CA . THR A 1 200 ? -16.773 15.254 5.608 1.00 89.19 200 THR A CA 1
ATOM 1555 C C . THR A 1 200 ? -16.063 14.830 6.899 1.00 89.19 200 THR A C 1
ATOM 1557 O O . THR A 1 200 ? -15.154 14.006 6.851 1.00 89.19 200 THR A O 1
ATOM 1560 N N . SER A 1 201 ? -16.479 15.342 8.062 1.00 91.75 201 SER A N 1
ATOM 1561 C CA . SER A 1 201 ? -15.878 14.978 9.355 1.00 91.75 201 SER A CA 1
ATOM 1562 C C . SER A 1 201 ? -16.077 13.500 9.701 1.00 91.75 201 SER A C 1
ATOM 1564 O O . SER A 1 201 ? -15.145 12.850 10.168 1.00 91.75 201 SER A O 1
ATOM 1566 N N . LEU A 1 202 ? -17.266 12.955 9.430 1.00 92.56 202 LEU A N 1
ATOM 1567 C CA . LEU A 1 202 ? -17.578 11.547 9.669 1.00 92.56 202 LEU A CA 1
ATOM 1568 C C . LEU A 1 202 ? -16.943 10.650 8.609 1.00 92.56 202 LEU A C 1
ATOM 1570 O O . LEU A 1 202 ? -16.358 9.629 8.962 1.00 92.56 202 LEU A O 1
ATOM 1574 N N . ARG A 1 203 ? -16.956 11.065 7.331 1.00 93.50 203 ARG A N 1
ATOM 1575 C CA . ARG A 1 203 ? -16.210 10.374 6.261 1.00 93.50 203 ARG A CA 1
ATOM 1576 C C . ARG A 1 203 ? -14.731 10.232 6.622 1.00 93.50 203 ARG A C 1
ATOM 1578 O O . ARG A 1 203 ? -14.178 9.150 6.476 1.00 93.50 203 ARG A O 1
ATOM 1585 N N . ARG A 1 204 ? -14.105 11.283 7.160 1.00 94.38 204 ARG A N 1
ATOM 1586 C CA . ARG A 1 204 ? -12.706 11.244 7.610 1.00 94.38 204 ARG A CA 1
ATOM 1587 C C . ARG A 1 204 ? -12.478 10.233 8.734 1.00 94.38 204 ARG A C 1
ATOM 1589 O O . ARG A 1 204 ? -11.528 9.462 8.656 1.00 94.38 204 ARG A O 1
ATOM 1596 N N . LEU A 1 205 ? -13.341 10.209 9.751 1.00 96.19 205 LEU A N 1
ATOM 1597 C CA . LEU A 1 205 ? -13.248 9.219 10.831 1.00 96.19 205 LEU A CA 1
ATOM 1598 C C . LEU A 1 205 ? -13.443 7.790 10.311 1.00 96.19 205 LEU A C 1
ATOM 1600 O O . LEU A 1 205 ? -12.707 6.891 10.703 1.00 96.19 205 LEU A O 1
ATOM 1604 N N . LEU A 1 206 ? -14.375 7.579 9.379 1.00 96.81 206 LEU A N 1
ATOM 1605 C CA . LEU A 1 206 ? -14.570 6.283 8.725 1.00 96.81 206 LEU A CA 1
ATOM 1606 C C . LEU A 1 206 ? -13.333 5.851 7.928 1.00 96.81 206 LEU A C 1
ATOM 1608 O O . LEU A 1 206 ? -12.935 4.696 8.022 1.00 96.81 206 LEU A O 1
ATOM 1612 N N . LEU A 1 207 ? -12.680 6.768 7.207 1.00 97.50 207 LEU A N 1
ATOM 1613 C CA . LEU A 1 207 ? -11.416 6.491 6.512 1.00 97.50 207 LEU A CA 1
ATOM 1614 C C . LEU A 1 207 ? -10.309 6.080 7.492 1.00 97.50 207 LEU A C 1
ATOM 1616 O O . LEU A 1 207 ? -9.590 5.118 7.230 1.00 97.50 207 LEU A O 1
ATOM 1620 N N . GLN A 1 208 ? -10.208 6.740 8.649 1.00 97.44 208 GLN A N 1
ATOM 1621 C CA . GLN A 1 208 ? -9.268 6.345 9.705 1.00 97.44 208 GLN A CA 1
ATOM 1622 C C . GLN A 1 208 ? -9.594 4.958 10.273 1.00 97.44 208 GLN A C 1
ATOM 1624 O O . GLN A 1 208 ? -8.687 4.149 10.453 1.00 97.44 208 GLN A O 1
ATOM 1629 N N . ILE A 1 209 ? -10.877 4.646 10.481 1.00 97.44 209 ILE A N 1
ATOM 1630 C CA . ILE A 1 209 ? -11.332 3.313 10.902 1.00 97.44 209 ILE A CA 1
ATOM 1631 C C . ILE A 1 209 ? -10.992 2.257 9.845 1.00 97.44 209 ILE A C 1
ATOM 1633 O O . ILE A 1 209 ? -10.529 1.180 10.203 1.00 97.44 209 ILE A O 1
ATOM 1637 N N . PHE A 1 210 ? -11.162 2.537 8.549 1.00 97.69 210 PHE A N 1
ATOM 1638 C CA . PHE A 1 210 ? -10.758 1.603 7.494 1.00 97.69 210 PHE A CA 1
ATOM 1639 C C . PHE A 1 210 ? -9.240 1.407 7.450 1.00 97.69 210 PHE A C 1
ATOM 1641 O O . PHE A 1 210 ? -8.789 0.274 7.293 1.00 97.69 210 PHE A O 1
ATOM 1648 N N . GLY A 1 211 ? -8.453 2.467 7.652 1.00 96.38 211 GLY A N 1
ATOM 1649 C CA . GLY A 1 211 ? -6.999 2.364 7.792 1.00 96.38 211 GLY A CA 1
ATOM 1650 C C . GLY A 1 211 ? -6.590 1.501 8.990 1.00 96.38 211 GLY A C 1
ATOM 1651 O O . GLY A 1 211 ? -5.775 0.590 8.845 1.00 96.38 211 GLY A O 1
ATOM 1652 N N . ALA A 1 212 ? -7.225 1.704 10.148 1.00 95.50 212 ALA A N 1
ATOM 1653 C CA . ALA A 1 212 ? -7.035 0.859 11.325 1.00 95.50 212 ALA A CA 1
ATOM 1654 C C . ALA A 1 212 ? -7.492 -0.588 11.068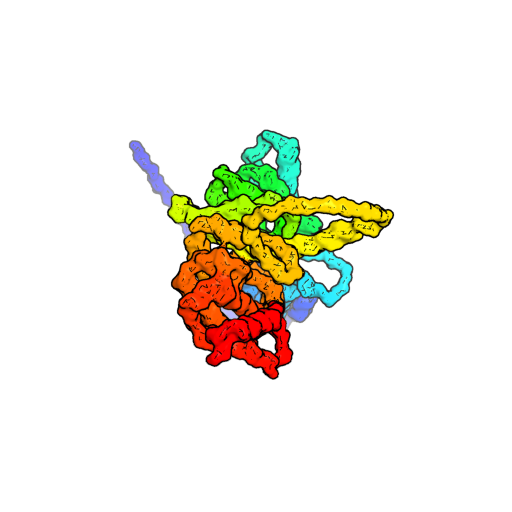 1.00 95.50 212 ALA A C 1
ATOM 1656 O O . ALA A 1 212 ? -6.826 -1.533 11.466 1.00 95.50 212 ALA A O 1
ATOM 1657 N N . ALA A 1 213 ? -8.587 -0.806 10.336 1.00 95.06 213 ALA A N 1
ATOM 1658 C CA . ALA A 1 213 ? -9.027 -2.152 9.975 1.00 95.06 213 ALA A CA 1
ATOM 1659 C C . ALA A 1 213 ? -7.988 -2.858 9.090 1.00 95.06 213 ALA A C 1
ATOM 1661 O O . ALA A 1 213 ? -7.731 -4.049 9.292 1.00 95.06 213 ALA A O 1
ATOM 1662 N N . CYS A 1 214 ? -7.368 -2.129 8.154 1.00 95.00 214 CYS A N 1
ATOM 1663 C CA . CYS A 1 214 ? -6.286 -2.639 7.315 1.00 95.00 214 CYS A CA 1
ATOM 1664 C C . CYS A 1 214 ? -5.051 -3.016 8.142 1.00 95.00 214 CYS A C 1
ATOM 1666 O O . CYS A 1 214 ? -4.446 -4.045 7.860 1.00 95.00 214 CYS A O 1
ATOM 1668 N N . SER A 1 215 ? -4.702 -2.265 9.193 1.00 92.88 215 SER A N 1
ATOM 1669 C CA . SER A 1 215 ? -3.546 -2.587 10.045 1.00 92.88 215 SER A CA 1
ATOM 1670 C C . SER A 1 215 ? -3.760 -3.793 10.968 1.00 92.88 215 SER A C 1
ATOM 1672 O O . SER A 1 215 ? -2.786 -4.381 11.424 1.00 92.88 215 SER A O 1
ATOM 1674 N N . MET A 1 216 ? -5.005 -4.213 11.216 1.00 90.12 216 MET A N 1
ATOM 1675 C CA . MET A 1 216 ? -5.307 -5.347 12.104 1.00 90.12 216 MET A CA 1
ATOM 1676 C C . MET A 1 216 ? -5.149 -6.722 11.443 1.00 90.12 216 MET A C 1
ATOM 1678 O O . MET A 1 216 ? -4.841 -7.697 12.129 1.00 90.12 216 MET A O 1
ATOM 1682 N N . SER A 1 217 ? -5.442 -6.858 10.143 1.00 89.00 217 SER A N 1
ATOM 1683 C CA . SER A 1 217 ? -5.333 -8.150 9.449 1.00 89.00 217 SER A CA 1
ATOM 1684 C C . SER A 1 217 ? -5.380 -8.041 7.927 1.00 89.00 217 SER A C 1
ATOM 1686 O O . SER A 1 217 ? -6.250 -7.365 7.379 1.00 89.00 217 SER A O 1
ATOM 1688 N N . ALA A 1 218 ? -4.585 -8.870 7.241 1.00 89.62 218 ALA A N 1
ATOM 1689 C CA . ALA A 1 218 ? -4.737 -9.129 5.806 1.00 89.62 218 ALA A CA 1
ATOM 1690 C C . ALA A 1 218 ? -6.152 -9.586 5.403 1.00 89.62 218 ALA A C 1
ATOM 1692 O O . ALA A 1 218 ? -6.600 -9.265 4.305 1.00 89.62 218 ALA A O 1
ATOM 1693 N N . SER A 1 219 ? -6.886 -10.284 6.280 1.00 90.62 219 SER A N 1
ATOM 1694 C CA . SER A 1 219 ? -8.260 -10.715 5.973 1.00 90.62 219 SER A CA 1
ATOM 1695 C C . SER A 1 219 ? -9.212 -9.524 5.821 1.00 90.62 219 SER A C 1
ATOM 1697 O O . SER A 1 219 ? -10.093 -9.547 4.965 1.00 90.62 219 SER A O 1
ATOM 1699 N N . ASN A 1 220 ? -8.998 -8.458 6.603 1.00 93.19 220 ASN A N 1
ATOM 1700 C CA . ASN A 1 220 ? -9.760 -7.217 6.473 1.00 93.19 220 ASN A CA 1
ATOM 1701 C C . ASN A 1 220 ? -9.426 -6.512 5.156 1.00 93.19 220 ASN A C 1
ATOM 1703 O O . ASN A 1 220 ? -10.340 -6.053 4.480 1.00 93.19 220 ASN A O 1
ATOM 1707 N N . ILE A 1 221 ? -8.145 -6.461 4.769 1.00 93.50 221 ILE A N 1
ATOM 1708 C CA . ILE A 1 221 ? -7.711 -5.877 3.487 1.00 93.50 221 ILE A CA 1
ATOM 1709 C C . ILE A 1 221 ? -8.378 -6.612 2.319 1.00 93.50 221 ILE A C 1
ATOM 1711 O O . ILE A 1 221 ? -9.006 -5.972 1.479 1.00 93.50 221 ILE A O 1
ATOM 1715 N N . MET A 1 222 ? -8.319 -7.947 2.312 1.00 91.38 222 MET A N 1
ATOM 1716 C CA . MET A 1 222 ? -8.947 -8.785 1.285 1.00 91.38 222 MET A CA 1
ATOM 1717 C C . MET A 1 222 ? -10.466 -8.566 1.214 1.00 91.38 222 MET A C 1
ATOM 1719 O O . MET A 1 222 ? -11.043 -8.467 0.131 1.00 91.38 222 MET A O 1
ATOM 1723 N N . PHE A 1 223 ? -11.141 -8.461 2.363 1.00 94.69 223 PHE A N 1
ATOM 1724 C CA . PHE A 1 223 ? -12.568 -8.154 2.380 1.00 94.69 223 PHE A CA 1
ATOM 1725 C C . PHE A 1 223 ? -12.848 -6.756 1.809 1.00 94.69 223 PHE A C 1
ATOM 1727 O O . PHE A 1 223 ? -13.696 -6.609 0.927 1.00 94.69 223 PHE A O 1
ATOM 1734 N N . LEU A 1 224 ? -12.123 -5.733 2.270 1.00 95.69 224 LEU A N 1
ATOM 1735 C CA . LEU A 1 224 ? -12.310 -4.349 1.835 1.00 95.69 224 LEU A CA 1
ATOM 1736 C C . LEU A 1 224 ? -12.035 -4.172 0.340 1.00 95.69 224 LEU A C 1
ATOM 1738 O O . LEU A 1 224 ? -12.808 -3.474 -0.316 1.00 95.69 224 LEU A O 1
ATOM 1742 N N . SER A 1 225 ? -11.013 -4.833 -0.210 1.00 93.44 225 SER A N 1
ATOM 1743 C CA . SER A 1 225 ? -10.676 -4.784 -1.640 1.00 93.44 225 SER A CA 1
ATOM 1744 C C . SER A 1 225 ? -11.740 -5.441 -2.523 1.00 93.44 225 SER A C 1
ATOM 1746 O O . SER A 1 225 ? -11.942 -5.019 -3.659 1.00 93.44 225 SER A O 1
ATOM 1748 N N . SER A 1 226 ? -12.467 -6.426 -1.988 1.00 92.44 226 SER A N 1
ATOM 1749 C CA . SER A 1 226 ? -13.611 -7.062 -2.656 1.00 92.44 226 SER A CA 1
ATOM 1750 C C . SER A 1 226 ? -14.948 -6.328 -2.465 1.00 92.44 226 SER A C 1
ATOM 1752 O O . SER A 1 226 ? -15.935 -6.633 -3.139 1.00 92.44 226 SER A O 1
ATOM 1754 N N . SER A 1 227 ? -15.005 -5.381 -1.526 1.00 94.94 227 SER A N 1
ATOM 1755 C CA . SER A 1 227 ? -16.202 -4.597 -1.219 1.00 94.94 227 SER A CA 1
ATOM 1756 C C . SER A 1 227 ? -16.389 -3.442 -2.206 1.00 94.94 227 SER A C 1
ATOM 1758 O O . SER A 1 227 ? -15.563 -3.194 -3.067 1.00 94.94 227 SER A O 1
ATOM 1760 N N . VAL A 1 228 ? -17.455 -2.655 -2.071 1.00 94.38 228 VAL A N 1
ATOM 1761 C CA . VAL A 1 228 ? -17.653 -1.452 -2.902 1.00 94.38 228 VAL A CA 1
ATOM 1762 C C . VAL A 1 228 ? -16.722 -0.283 -2.526 1.00 94.38 228 VAL A C 1
ATOM 1764 O O . VAL A 1 228 ? -16.673 0.711 -3.246 1.00 94.38 228 VAL A O 1
ATOM 1767 N N . LEU A 1 229 ? -15.953 -0.392 -1.435 1.00 96.12 229 LEU A N 1
ATOM 1768 C CA . LEU A 1 229 ? -15.099 0.689 -0.935 1.00 96.12 229 LEU A CA 1
ATOM 1769 C C . LEU A 1 229 ? -14.094 1.218 -1.980 1.00 96.12 229 LEU A C 1
ATOM 1771 O O . LEU A 1 229 ? -14.082 2.432 -2.177 1.00 96.12 229 LEU A O 1
ATOM 1775 N N . PRO A 1 230 ? -13.307 0.394 -2.708 1.00 95.31 230 PRO A N 1
ATOM 1776 C CA . PRO A 1 230 ? -12.354 0.908 -3.695 1.00 95.31 230 PRO A CA 1
ATOM 1777 C C . PRO A 1 230 ? -13.032 1.727 -4.792 1.00 95.31 230 PRO A C 1
ATOM 1779 O O . PRO A 1 230 ? -12.493 2.734 -5.247 1.00 95.31 230 PRO A O 1
ATOM 1782 N N . PHE A 1 231 ? -14.242 1.318 -5.185 1.00 93.00 231 PHE A N 1
ATOM 1783 C CA . PHE A 1 231 ? -15.040 2.039 -6.167 1.00 93.00 231 PHE A CA 1
ATOM 1784 C C . PHE A 1 231 ? -15.445 3.426 -5.652 1.00 93.00 231 PHE A C 1
ATOM 1786 O O . PHE A 1 231 ? -15.330 4.412 -6.375 1.00 93.00 231 PHE A O 1
ATOM 1793 N N . GLU A 1 232 ? -15.879 3.523 -4.397 1.00 93.88 232 GLU A N 1
ATOM 1794 C CA . GLU A 1 232 ? -16.271 4.794 -3.779 1.00 93.88 232 GLU A CA 1
ATOM 1795 C C . GLU A 1 232 ? -15.095 5.746 -3.577 1.00 93.88 232 GLU A C 1
ATOM 1797 O O . GLU A 1 232 ? -15.210 6.930 -3.890 1.00 93.88 232 GLU A O 1
ATOM 1802 N N . LEU A 1 233 ? -13.951 5.226 -3.121 1.00 96.44 233 LEU A N 1
ATOM 1803 C CA . LEU A 1 233 ? -12.732 6.018 -2.954 1.00 96.44 233 LEU A CA 1
ATOM 1804 C C . LEU A 1 233 ? -12.236 6.551 -4.300 1.00 96.44 233 LEU A C 1
ATOM 1806 O O . LEU A 1 233 ? -11.942 7.737 -4.424 1.00 96.44 233 LEU A O 1
ATOM 1810 N N . ALA A 1 234 ? -12.206 5.710 -5.338 1.00 94.75 234 ALA A N 1
ATOM 1811 C CA . ALA A 1 234 ? -11.832 6.141 -6.684 1.00 94.75 234 ALA A CA 1
ATOM 1812 C C . ALA A 1 234 ? -12.796 7.202 -7.241 1.00 94.75 234 ALA A C 1
ATOM 1814 O O . ALA A 1 234 ? -12.362 8.148 -7.899 1.00 94.75 234 ALA A O 1
ATOM 1815 N N . ARG A 1 235 ? -14.098 7.085 -6.948 1.00 93.31 235 ARG A N 1
ATOM 1816 C CA . ARG A 1 235 ? -15.109 8.079 -7.333 1.00 93.31 235 ARG A CA 1
ATOM 1817 C C . ARG A 1 235 ? -14.869 9.427 -6.664 1.00 93.31 235 ARG A C 1
ATOM 1819 O O . ARG A 1 235 ? -14.981 10.450 -7.332 1.00 93.31 235 ARG A O 1
ATOM 1826 N N . GLU A 1 236 ? -14.536 9.430 -5.377 1.00 93.31 236 GLU A N 1
ATOM 1827 C CA . GLU A 1 236 ? -14.225 10.655 -4.636 1.00 93.31 236 GLU A CA 1
ATOM 1828 C C . GLU A 1 236 ? -12.912 11.298 -5.109 1.00 93.31 236 GLU A C 1
ATOM 1830 O O . GLU A 1 236 ? -12.857 12.521 -5.240 1.00 93.31 236 GLU A O 1
ATOM 1835 N N . LEU A 1 237 ? -11.902 10.491 -5.460 1.00 94.50 237 LEU A N 1
ATOM 1836 C CA . LEU A 1 237 ? -10.642 10.967 -6.048 1.00 94.50 237 LEU A CA 1
ATOM 1837 C C . LEU A 1 237 ? -10.832 11.622 -7.424 1.00 94.50 237 LEU A C 1
ATOM 1839 O O . LEU A 1 237 ? -10.144 12.583 -7.755 1.00 94.50 237 LEU A O 1
ATOM 1843 N N . LEU A 1 238 ? -11.773 11.118 -8.225 1.00 93.69 238 LEU A N 1
ATOM 1844 C CA . LEU A 1 238 ? -12.120 11.686 -9.532 1.00 93.69 238 LEU A CA 1
ATOM 1845 C C . LEU A 1 238 ? -13.017 12.931 -9.436 1.00 93.69 238 LEU A C 1
ATOM 1847 O O . LEU A 1 238 ? -13.210 13.623 -10.437 1.00 93.69 238 LEU A O 1
ATOM 1851 N N . SER A 1 239 ? -13.585 13.217 -8.263 1.00 91.44 239 SER A N 1
ATOM 1852 C CA . SER A 1 239 ? -14.466 14.365 -8.061 1.00 91.44 239 SER A CA 1
ATOM 1853 C C . SER A 1 239 ? -13.669 15.665 -7.961 1.00 91.44 239 SER A C 1
ATOM 1855 O O . SER A 1 239 ? -12.767 15.802 -7.138 1.00 91.44 239 SER A O 1
ATOM 1857 N N . SER A 1 240 ? -14.044 16.664 -8.762 1.00 79.94 240 SER A N 1
ATOM 1858 C CA . SER A 1 240 ? -13.386 17.979 -8.773 1.00 79.94 240 SER A CA 1
ATOM 1859 C C . SER A 1 240 ? -13.705 18.852 -7.553 1.00 79.94 240 SER A C 1
ATOM 1861 O O . SER A 1 240 ? -13.066 19.882 -7.363 1.00 79.94 240 SER A O 1
ATOM 1863 N N . GLU A 1 241 ? -14.700 18.482 -6.744 1.00 82.62 241 GLU A N 1
ATOM 1864 C CA . GLU A 1 241 ? -15.172 19.284 -5.602 1.00 82.62 241 GLU A CA 1
ATOM 1865 C C . GLU A 1 241 ? -14.496 18.906 -4.269 1.00 82.62 241 GLU A C 1
ATOM 1867 O O . GLU A 1 241 ? -14.737 19.541 -3.241 1.00 82.62 241 GLU A O 1
ATOM 1872 N N . THR A 1 242 ? -13.644 17.880 -4.267 1.00 85.38 242 THR A N 1
ATOM 1873 C CA . THR A 1 242 ? -13.038 17.320 -3.054 1.00 85.38 242 THR A CA 1
ATOM 1874 C C . THR A 1 242 ? -11.833 18.146 -2.585 1.00 85.38 242 THR A C 1
ATOM 1876 O O . THR A 1 242 ? -10.974 18.533 -3.377 1.00 85.38 242 THR A O 1
ATOM 1879 N N . SER A 1 243 ? -11.730 18.409 -1.277 1.00 89.12 243 SER A N 1
ATOM 1880 C CA . SER A 1 243 ? -10.566 19.103 -0.704 1.00 89.12 243 SER A CA 1
ATOM 1881 C C . SER A 1 243 ? -9.304 18.234 -0.738 1.00 89.12 243 SER A C 1
ATOM 1883 O O . SER A 1 243 ? -9.390 17.016 -0.596 1.00 89.12 243 SER A O 1
ATOM 1885 N N . VAL A 1 244 ? -8.122 18.859 -0.838 1.00 90.25 244 VAL A N 1
ATOM 1886 C CA . VAL A 1 244 ? -6.821 18.154 -0.872 1.00 90.25 244 VAL A CA 1
ATOM 1887 C C . VAL A 1 244 ? -6.652 17.209 0.322 1.00 90.25 244 VAL A C 1
ATOM 1889 O O . VAL A 1 244 ? -6.335 16.046 0.125 1.00 90.25 244 VAL A O 1
ATOM 1892 N N . GLU A 1 245 ? -6.967 17.661 1.540 1.00 90.81 245 GLU A N 1
ATOM 1893 C CA . GLU A 1 245 ? -6.901 16.822 2.750 1.00 90.81 245 GLU A CA 1
ATOM 1894 C C . GLU A 1 245 ? -7.779 15.561 2.626 1.00 90.81 245 GLU A C 1
ATOM 1896 O O . GLU A 1 245 ? -7.381 14.469 3.022 1.00 90.81 245 GLU A O 1
ATOM 1901 N N . SER A 1 246 ? -8.980 15.681 2.049 1.00 91.50 246 SER A N 1
ATOM 1902 C CA . SER A 1 246 ? -9.878 14.531 1.871 1.00 91.50 246 SER A CA 1
ATOM 1903 C C . SER A 1 246 ? -9.364 13.582 0.785 1.00 91.50 246 SER A C 1
ATOM 1905 O O . SER A 1 246 ? -9.451 12.364 0.952 1.00 91.50 246 SER A O 1
ATOM 1907 N N . LEU A 1 247 ? -8.773 14.123 -0.289 1.00 94.00 247 LEU A N 1
ATOM 1908 C CA . LEU A 1 247 ? -8.107 13.335 -1.328 1.00 94.00 247 LEU A CA 1
ATOM 1909 C C . LEU A 1 247 ? -6.924 12.544 -0.762 1.00 94.00 247 LEU A C 1
ATOM 1911 O O . LEU A 1 247 ? -6.762 11.380 -1.114 1.00 94.00 247 LEU A O 1
ATOM 1915 N N . GLU A 1 248 ? -6.140 13.127 0.148 1.00 95.44 248 GLU A N 1
ATOM 1916 C CA . GLU A 1 248 ? -5.028 12.432 0.804 1.00 95.44 248 GLU A CA 1
ATOM 1917 C C . GLU A 1 248 ? -5.513 11.231 1.620 1.00 95.44 248 GLU A C 1
ATOM 1919 O O . GLU A 1 248 ? -4.991 10.130 1.456 1.00 95.44 248 GLU A O 1
ATOM 1924 N N . TYR A 1 249 ? -6.559 11.390 2.439 1.00 95.50 249 TYR A N 1
ATOM 1925 C CA . TYR A 1 249 ? -7.136 10.254 3.169 1.00 95.50 249 TYR A CA 1
ATOM 1926 C C . TYR A 1 249 ? -7.696 9.183 2.224 1.00 95.50 249 TYR A C 1
ATOM 1928 O O . TYR A 1 249 ? -7.474 7.993 2.453 1.00 95.50 249 TYR A O 1
ATOM 1936 N N . CYS A 1 250 ? -8.390 9.580 1.153 1.00 96.56 250 CYS A N 1
ATOM 1937 C CA . CYS A 1 250 ? -8.917 8.632 0.169 1.00 96.56 250 CYS A CA 1
ATOM 1938 C C . CYS A 1 250 ? -7.793 7.869 -0.536 1.00 96.56 250 CYS A C 1
ATOM 1940 O O . CYS A 1 250 ? -7.873 6.649 -0.671 1.00 96.56 250 CYS A O 1
ATOM 1942 N N . ALA A 1 251 ? -6.738 8.571 -0.956 1.00 97.00 251 ALA A N 1
ATOM 1943 C CA . ALA A 1 251 ? -5.605 7.973 -1.644 1.00 97.00 251 ALA A CA 1
ATOM 1944 C C . ALA A 1 251 ? -4.808 7.041 -0.725 1.00 97.00 251 ALA A C 1
ATOM 1946 O O . ALA A 1 251 ? -4.446 5.941 -1.138 1.00 97.00 251 ALA A O 1
ATOM 1947 N N . LEU A 1 252 ? -4.603 7.437 0.534 1.00 97.06 252 LEU A N 1
ATOM 1948 C CA . LEU A 1 252 ? -3.938 6.616 1.539 1.00 97.06 252 LEU A CA 1
ATOM 1949 C C . LEU A 1 252 ? -4.705 5.316 1.802 1.00 97.06 252 LEU A C 1
ATOM 1951 O O . LEU A 1 252 ? -4.128 4.236 1.701 1.00 97.06 252 LEU A O 1
ATOM 1955 N N . VAL A 1 253 ? -6.006 5.402 2.097 1.00 97.44 253 VAL A N 1
ATOM 1956 C CA . VAL A 1 253 ? -6.823 4.214 2.391 1.00 97.44 253 VAL A CA 1
ATOM 1957 C C . VAL A 1 253 ? -6.958 3.324 1.158 1.00 97.44 253 VAL A C 1
ATOM 1959 O O . VAL A 1 253 ? -6.868 2.105 1.279 1.00 97.44 253 VAL A O 1
ATOM 1962 N N . LEU A 1 254 ? -7.116 3.895 -0.039 1.00 97.00 254 LEU A N 1
ATOM 1963 C CA . LEU A 1 254 ? -7.146 3.104 -1.269 1.00 97.00 254 LEU A CA 1
ATOM 1964 C C . LEU A 1 254 ? -5.805 2.387 -1.507 1.00 97.00 254 LEU A C 1
ATOM 1966 O O . LEU A 1 254 ? -5.809 1.219 -1.887 1.00 97.00 254 LEU A O 1
ATOM 1970 N N . GLY A 1 255 ? -4.672 3.035 -1.217 1.00 95.31 255 GLY A N 1
ATOM 1971 C CA . GLY A 1 255 ? -3.346 2.412 -1.257 1.00 95.31 255 GLY A CA 1
ATOM 1972 C C . GLY A 1 255 ? -3.220 1.253 -0.268 1.00 95.31 255 GLY A C 1
ATOM 1973 O O . GLY A 1 255 ? -2.809 0.162 -0.654 1.00 95.31 255 GLY A O 1
ATOM 1974 N N . MET A 1 256 ? -3.680 1.443 0.974 1.00 95.31 256 MET A N 1
ATOM 1975 C CA . MET A 1 256 ? -3.722 0.387 1.994 1.00 95.31 256 MET A CA 1
ATOM 1976 C C . MET A 1 256 ? -4.563 -0.815 1.545 1.00 95.31 256 MET A C 1
ATOM 1978 O O . MET A 1 256 ? -4.127 -1.957 1.685 1.00 95.31 256 MET A O 1
ATOM 1982 N N . VAL A 1 257 ? -5.746 -0.569 0.972 1.00 95.00 257 VAL A N 1
ATOM 1983 C CA . VAL A 1 257 ? -6.668 -1.619 0.508 1.00 95.00 257 VAL A CA 1
ATOM 1984 C C . VAL A 1 257 ? -6.109 -2.382 -0.700 1.00 95.00 257 VAL A C 1
ATOM 1986 O O . VAL A 1 257 ? -6.346 -3.581 -0.831 1.00 95.00 257 VAL A O 1
ATOM 1989 N N . LEU A 1 258 ? -5.353 -1.715 -1.576 1.00 92.25 258 LEU A N 1
ATOM 1990 C CA . LEU A 1 258 ? -4.766 -2.325 -2.774 1.00 92.25 258 LEU A CA 1
ATOM 1991 C C . LEU A 1 258 ? -3.342 -2.871 -2.569 1.00 92.25 258 LEU A C 1
ATOM 1993 O O . LEU A 1 258 ? -2.815 -3.506 -3.482 1.00 92.25 258 LEU A O 1
ATOM 1997 N N . SER A 1 259 ? -2.745 -2.675 -1.388 1.00 90.75 259 SER A N 1
ATOM 1998 C CA . SER A 1 259 ? -1.350 -3.033 -1.065 1.00 90.75 259 SER A CA 1
ATOM 1999 C C . SER A 1 259 ? -0.983 -4.491 -1.356 1.00 90.75 259 SER A C 1
ATOM 2001 O O . SER A 1 259 ? 0.127 -4.775 -1.790 1.00 90.75 259 SER A O 1
ATOM 2003 N N . ARG A 1 260 ? -1.928 -5.421 -1.173 1.00 85.12 260 ARG A N 1
ATOM 2004 C CA . ARG A 1 260 ? -1.706 -6.869 -1.328 1.00 85.12 260 ARG A CA 1
ATOM 2005 C C . ARG A 1 260 ? -1.836 -7.396 -2.757 1.00 85.12 260 ARG A C 1
ATOM 2007 O O . ARG A 1 260 ? -1.574 -8.572 -2.992 1.00 85.12 260 ARG A O 1
ATOM 2014 N N . ALA A 1 261 ? -2.287 -6.565 -3.696 1.00 84.69 261 ALA A N 1
ATOM 2015 C CA . ALA A 1 261 ? -2.587 -6.980 -5.068 1.00 84.69 261 ALA A CA 1
ATOM 2016 C C . ALA A 1 261 ? -3.580 -8.167 -5.180 1.00 84.69 261 ALA A C 1
ATOM 2018 O O . ALA A 1 261 ? -3.525 -8.953 -6.130 1.00 84.69 261 ALA A O 1
ATOM 2019 N N . ASP A 1 262 ? -4.494 -8.300 -4.209 1.00 83.25 262 ASP A N 1
ATOM 2020 C CA . ASP A 1 262 ? -5.560 -9.308 -4.226 1.00 83.25 262 ASP A CA 1
ATOM 2021 C C . ASP A 1 262 ? -6.523 -9.059 -5.413 1.00 83.25 262 ASP A C 1
ATOM 2023 O O . ASP A 1 262 ? -6.730 -7.904 -5.807 1.00 83.25 262 ASP A O 1
ATOM 2027 N N . PRO A 1 263 ? -7.129 -10.114 -6.000 1.00 81.44 263 PRO A N 1
ATOM 2028 C CA . PRO A 1 263 ? -7.978 -9.978 -7.179 1.00 81.44 263 PRO A CA 1
ATOM 2029 C C . PRO A 1 263 ? -9.235 -9.152 -6.892 1.00 81.44 263 PRO A C 1
ATOM 2031 O O . PRO A 1 263 ? -9.989 -9.437 -5.962 1.00 81.44 263 PRO A O 1
ATOM 2034 N N . LEU A 1 264 ? -9.486 -8.158 -7.743 1.00 86.25 264 LEU A N 1
ATOM 2035 C CA . LEU A 1 264 ? -10.601 -7.229 -7.595 1.00 86.25 264 LEU A CA 1
ATOM 2036 C C . LEU A 1 264 ? -11.848 -7.703 -8.363 1.00 86.25 264 LEU A C 1
ATOM 2038 O O . LEU A 1 264 ? -11.737 -8.278 -9.449 1.00 86.25 264 LEU A O 1
ATOM 2042 N N . PRO A 1 265 ? -13.059 -7.411 -7.860 1.00 88.81 265 PRO A N 1
ATOM 2043 C CA . PRO A 1 265 ? -14.286 -7.544 -8.635 1.00 88.81 265 PRO A CA 1
ATOM 2044 C C . PRO A 1 265 ? -14.234 -6.766 -9.957 1.00 88.81 265 PRO A C 1
ATOM 2046 O O . PRO A 1 265 ? -13.865 -5.591 -9.987 1.00 88.81 265 PRO A O 1
ATOM 2049 N N . TYR A 1 266 ? -14.722 -7.375 -11.045 1.00 82.06 266 TYR A N 1
ATOM 2050 C CA . TYR A 1 266 ? -14.726 -6.751 -12.379 1.00 82.06 266 TYR A CA 1
ATOM 2051 C C . TYR A 1 266 ? -15.435 -5.391 -12.436 1.00 82.06 266 TYR A C 1
ATOM 2053 O O . TYR A 1 266 ? -15.113 -4.552 -13.272 1.00 82.06 266 TYR A O 1
ATOM 2061 N N . THR A 1 267 ? -16.400 -5.150 -11.549 1.00 86.94 267 THR A N 1
ATOM 2062 C CA . THR A 1 267 ? -17.126 -3.877 -11.468 1.00 86.94 267 THR A CA 1
ATOM 2063 C C . THR A 1 267 ? -16.225 -2.706 -11.083 1.00 86.94 267 THR A C 1
ATOM 2065 O O . THR A 1 267 ? -16.512 -1.577 -11.479 1.00 86.94 267 THR A O 1
ATOM 2068 N N . HIS A 1 268 ? -15.125 -2.946 -10.362 1.00 86.50 268 HIS A N 1
ATOM 2069 C CA . HIS A 1 268 ? -14.163 -1.902 -10.005 1.00 86.50 268 HIS A CA 1
ATOM 2070 C C . HIS A 1 268 ? -13.418 -1.362 -11.219 1.00 86.50 268 HIS A C 1
ATOM 2072 O O . HIS A 1 268 ? -13.078 -0.183 -11.254 1.00 86.50 268 HIS A O 1
ATOM 2078 N N . TYR A 1 269 ? -13.257 -2.166 -12.265 1.00 83.81 269 TYR A N 1
ATOM 2079 C CA . TYR A 1 269 ? -12.583 -1.756 -13.497 1.00 83.81 269 TYR A CA 1
ATOM 2080 C C . TYR A 1 269 ? -13.363 -0.734 -14.316 1.00 83.81 269 TYR A C 1
ATOM 2082 O O . TYR A 1 269 ? -12.790 -0.061 -15.168 1.00 83.81 269 TYR A O 1
ATOM 2090 N N . ASN A 1 270 ? -14.649 -0.540 -14.017 1.00 87.44 270 ASN A N 1
ATOM 2091 C CA . ASN A 1 270 ? -15.416 0.544 -14.617 1.00 87.44 270 ASN A CA 1
ATOM 2092 C C . ASN A 1 270 ? -14.910 1.921 -14.171 1.00 87.44 270 ASN A C 1
ATOM 2094 O O . ASN A 1 270 ? -15.023 2.869 -14.943 1.00 87.44 270 ASN A O 1
ATOM 2098 N N . ILE A 1 271 ? -14.358 2.033 -12.956 1.00 88.75 271 ILE A N 1
ATOM 2099 C CA . ILE A 1 271 ? -13.848 3.300 -12.414 1.00 88.75 271 ILE A CA 1
ATOM 2100 C C . ILE A 1 271 ? -12.324 3.344 -12.333 1.00 88.75 271 ILE A C 1
ATOM 2102 O O . ILE A 1 271 ? -11.728 4.364 -12.661 1.00 88.75 271 ILE A O 1
ATOM 2106 N N . LEU A 1 272 ? -11.692 2.223 -11.981 1.00 89.00 272 LEU A N 1
ATOM 2107 C CA . LEU A 1 272 ? -10.245 2.021 -11.996 1.00 89.00 272 LEU A CA 1
ATOM 2108 C C . LEU A 1 272 ? -9.776 1.780 -13.442 1.00 89.00 272 LEU A C 1
ATOM 2110 O O . LEU A 1 272 ? -9.316 0.698 -13.795 1.00 89.00 272 LEU A O 1
ATOM 2114 N N . ASN A 1 273 ? -9.976 2.782 -14.296 1.00 90.81 273 ASN A N 1
ATOM 2115 C CA . ASN A 1 273 ? -9.754 2.721 -15.738 1.00 90.81 273 ASN A CA 1
ATOM 2116 C C . ASN A 1 273 ? -8.684 3.737 -16.188 1.00 90.81 273 ASN A C 1
ATOM 2118 O O . ASN A 1 273 ? -7.946 4.298 -15.374 1.00 90.81 273 ASN A O 1
ATOM 2122 N N . SER A 1 274 ? -8.606 4.002 -17.496 1.00 92.19 274 SER A N 1
ATOM 2123 C CA . SER A 1 274 ? -7.622 4.928 -18.064 1.00 92.19 274 SER A CA 1
ATOM 2124 C C . SER A 1 274 ? -7.735 6.342 -17.502 1.00 92.19 274 SER A C 1
ATOM 2126 O O . SER A 1 274 ? -6.717 6.977 -17.265 1.00 92.19 274 SER A O 1
ATOM 2128 N N . THR A 1 275 ? -8.951 6.824 -17.241 1.00 94.56 275 THR A N 1
ATOM 2129 C CA . THR A 1 275 ? -9.196 8.148 -16.658 1.00 94.56 275 THR A CA 1
ATOM 2130 C C . THR A 1 275 ? -8.613 8.248 -15.253 1.00 94.56 275 THR A C 1
ATOM 2132 O O . THR A 1 275 ? -7.994 9.256 -14.924 1.00 94.56 275 THR A O 1
ATOM 2135 N N . PHE A 1 276 ? -8.752 7.194 -14.446 1.00 95.06 276 PHE A N 1
ATOM 2136 C CA . PHE A 1 276 ? -8.172 7.144 -13.106 1.00 95.06 276 PHE A CA 1
ATOM 2137 C C . PHE A 1 276 ? -6.642 7.157 -13.148 1.00 95.06 276 PHE A C 1
ATOM 2139 O O . PHE A 1 276 ? -6.015 7.981 -12.491 1.00 95.06 276 PHE A O 1
ATOM 2146 N N . VAL A 1 277 ? -6.020 6.323 -13.982 1.00 94.44 277 VAL A N 1
ATOM 2147 C CA . VAL A 1 277 ? -4.553 6.313 -14.114 1.00 94.44 277 VAL A CA 1
ATOM 2148 C C . VAL A 1 277 ? -4.033 7.645 -14.676 1.00 94.44 277 VAL A C 1
ATOM 2150 O O . VAL A 1 277 ? -3.016 8.159 -14.213 1.00 94.44 277 VAL A O 1
ATOM 2153 N N . SER A 1 278 ? -4.749 8.258 -15.624 1.00 95.31 278 SER A N 1
ATOM 2154 C CA . SER A 1 278 ? -4.421 9.596 -16.126 1.00 95.31 278 SER A CA 1
ATOM 2155 C C . SER A 1 278 ? -4.511 10.671 -15.043 1.00 95.31 278 SER A C 1
ATOM 2157 O O . SER A 1 278 ? -3.656 11.556 -15.035 1.00 95.31 278 SER A O 1
ATOM 2159 N N . LEU A 1 279 ? -5.485 10.598 -14.125 1.00 95.19 279 LEU A N 1
ATOM 2160 C CA . LEU A 1 279 ? -5.556 11.481 -12.955 1.00 95.19 279 LEU A CA 1
ATOM 2161 C C . LEU A 1 279 ? -4.292 11.336 -12.097 1.00 95.19 279 LEU A C 1
ATOM 2163 O O . LEU A 1 279 ? -3.646 12.342 -11.813 1.00 95.19 279 LEU A O 1
ATOM 2167 N N . LEU A 1 280 ? -3.914 10.102 -11.739 1.00 96.06 280 LEU A N 1
ATOM 2168 C CA . LEU A 1 280 ? -2.737 9.842 -10.900 1.00 96.06 280 LEU A CA 1
ATOM 2169 C C . LEU A 1 280 ? -1.460 10.394 -11.539 1.00 96.06 280 LEU A C 1
ATOM 2171 O O . LEU A 1 280 ? -0.740 11.166 -10.914 1.00 96.06 280 LEU A O 1
ATOM 2175 N N . LEU A 1 281 ? -1.212 10.056 -12.808 1.00 95.81 281 LEU A N 1
ATOM 2176 C CA . LEU A 1 281 ? -0.031 10.518 -13.542 1.00 95.81 281 LEU A CA 1
ATOM 2177 C C . LEU A 1 281 ? 0.007 12.043 -13.686 1.00 95.81 281 LEU A C 1
ATOM 2179 O O . LEU A 1 281 ? 1.077 12.639 -13.652 1.00 95.81 281 LEU A O 1
ATOM 2183 N N . THR A 1 282 ? -1.149 12.687 -13.840 1.00 94.56 282 THR A N 1
ATOM 2184 C CA . THR A 1 282 ? -1.228 14.152 -13.923 1.00 94.56 282 THR A CA 1
ATOM 2185 C C . THR A 1 282 ? -0.941 14.794 -12.573 1.00 94.56 282 THR A C 1
ATOM 2187 O O . THR A 1 282 ? -0.115 15.696 -12.506 1.00 94.56 282 THR A O 1
ATOM 2190 N N . GLY A 1 283 ? -1.507 14.270 -11.484 1.00 93.38 283 GLY A N 1
ATOM 2191 C CA . GLY A 1 283 ? -1.201 14.764 -10.141 1.00 93.38 283 GLY A CA 1
ATOM 2192 C C . GLY A 1 283 ? 0.253 14.530 -9.709 1.00 93.38 283 GLY A C 1
ATOM 2193 O O . GLY A 1 283 ? 0.794 15.346 -8.971 1.00 93.38 283 GLY A O 1
ATOM 2194 N N . ILE A 1 284 ? 0.914 13.473 -10.201 1.00 95.19 284 ILE A N 1
ATOM 2195 C CA . ILE A 1 284 ? 2.354 13.238 -9.977 1.00 95.19 284 ILE A CA 1
ATOM 2196 C C . ILE A 1 284 ? 3.223 14.265 -10.717 1.00 95.19 284 ILE A C 1
ATOM 2198 O O . ILE A 1 284 ? 4.290 14.612 -10.226 1.00 95.19 284 ILE A O 1
ATOM 2202 N N . GLU A 1 285 ? 2.802 14.758 -11.882 1.00 93.50 285 GLU A N 1
ATOM 2203 C CA . GLU A 1 285 ? 3.593 15.721 -12.661 1.00 93.50 285 GLU A CA 1
ATOM 2204 C C . GLU A 1 285 ? 3.297 17.185 -12.296 1.00 93.50 285 GLU A C 1
ATOM 2206 O O . GLU A 1 285 ? 4.181 18.033 -12.389 1.00 93.50 285 GLU A O 1
ATOM 2211 N N . GLU A 1 286 ? 2.073 17.504 -11.869 1.00 89.94 286 GLU A N 1
ATOM 2212 C CA . GLU A 1 286 ? 1.624 18.888 -11.648 1.00 89.94 286 GLU A CA 1
ATOM 2213 C C . GLU A 1 286 ? 1.741 19.365 -10.187 1.00 89.94 286 GLU A C 1
ATOM 2215 O O . GLU A 1 286 ? 1.411 20.515 -9.885 1.00 89.94 286 GLU A O 1
ATOM 2220 N N . TYR A 1 287 ? 2.250 18.533 -9.268 1.00 85.81 287 TYR A N 1
ATOM 2221 C CA . TYR A 1 287 ? 2.273 18.861 -7.834 1.00 85.81 287 TYR A CA 1
ATOM 2222 C C . TYR A 1 287 ? 3.080 20.122 -7.496 1.00 85.81 287 TYR A C 1
ATOM 2224 O O . TYR A 1 287 ? 2.764 20.842 -6.553 1.00 85.81 287 TYR A O 1
ATOM 2232 N N . SER A 1 288 ? 4.126 20.424 -8.269 1.00 78.69 288 SER A N 1
ATOM 2233 C CA . SER A 1 288 ? 4.964 21.604 -8.034 1.00 78.69 288 SER A CA 1
ATOM 2234 C C . SER A 1 288 ? 4.243 22.919 -8.353 1.00 78.69 288 SER A C 1
ATOM 2236 O O . SER A 1 288 ? 4.653 23.982 -7.885 1.00 78.69 288 SER A O 1
ATOM 2238 N N . VAL A 1 289 ? 3.153 22.858 -9.124 1.00 80.12 289 VAL A N 1
ATOM 2239 C CA . VAL A 1 289 ? 2.342 24.016 -9.521 1.00 80.12 289 VAL A CA 1
ATOM 2240 C C . VAL A 1 289 ? 1.274 24.334 -8.468 1.00 80.12 289 VAL A C 1
ATOM 2242 O O . VAL A 1 289 ? 0.890 25.494 -8.306 1.00 80.12 289 VAL A O 1
ATOM 2245 N N . MET A 1 290 ? 0.803 23.329 -7.724 1.00 73.75 290 MET A N 1
ATOM 2246 C CA . MET A 1 290 ? -0.277 23.463 -6.744 1.00 73.75 290 MET A CA 1
ATOM 2247 C C . MET A 1 290 ? 0.263 23.394 -5.309 1.00 73.75 290 MET A C 1
ATOM 2249 O O . MET A 1 290 ? 0.812 22.382 -4.878 1.00 73.75 290 MET A O 1
ATOM 2253 N N . ALA A 1 291 ? 0.068 24.459 -4.526 1.00 76.56 291 ALA A N 1
ATOM 2254 C CA . ALA A 1 291 ? 0.513 24.495 -3.132 1.00 76.56 291 ALA A CA 1
ATOM 2255 C C . ALA A 1 291 ? -0.090 23.342 -2.301 1.00 76.56 291 ALA A C 1
ATOM 2257 O O . ALA A 1 291 ? -1.282 23.058 -2.407 1.00 76.56 291 ALA A O 1
ATOM 2258 N N . ASN A 1 292 ? 0.727 22.735 -1.432 1.00 81.19 292 ASN A N 1
ATOM 2259 C CA . ASN A 1 292 ? 0.355 21.651 -0.510 1.00 81.19 292 ASN A CA 1
ATOM 2260 C C . ASN A 1 292 ? -0.098 20.336 -1.177 1.00 81.19 292 ASN A C 1
ATOM 2262 O O . ASN A 1 292 ? -0.878 19.600 -0.585 1.00 81.19 292 ASN A O 1
ATOM 2266 N N . THR A 1 293 ? 0.379 20.020 -2.386 1.00 89.19 293 THR A N 1
ATOM 2267 C CA . THR A 1 293 ? 0.028 18.761 -3.080 1.00 89.19 293 THR A CA 1
ATOM 2268 C C . THR A 1 293 ? 1.165 17.737 -3.147 1.00 89.19 293 THR A C 1
ATOM 2270 O O . THR A 1 293 ? 0.982 16.653 -3.693 1.00 89.19 293 THR A O 1
ATOM 2273 N N . GLU A 1 294 ? 2.325 18.026 -2.545 1.00 91.56 294 GLU A N 1
ATOM 2274 C CA . GLU A 1 294 ? 3.491 17.126 -2.544 1.00 91.56 294 GLU A CA 1
ATOM 2275 C C . GLU A 1 294 ? 3.163 15.752 -1.945 1.00 91.56 294 GLU A C 1
ATOM 2277 O O . GLU A 1 294 ? 3.441 14.718 -2.551 1.00 91.56 294 GLU A O 1
ATOM 2282 N N . ASN A 1 295 ? 2.525 15.730 -0.773 1.00 93.88 295 ASN A N 1
ATOM 2283 C CA . ASN A 1 295 ? 2.126 14.488 -0.113 1.00 93.88 295 ASN A CA 1
ATOM 2284 C C . ASN A 1 295 ? 1.067 13.726 -0.927 1.00 93.88 295 ASN A C 1
ATOM 2286 O O . ASN A 1 295 ? 1.174 12.514 -1.104 1.00 93.88 295 ASN A O 1
ATOM 2290 N N . LEU A 1 296 ? 0.106 14.434 -1.523 1.00 94.75 296 LEU A N 1
ATOM 2291 C CA . LEU A 1 296 ? -0.863 13.823 -2.429 1.00 94.75 296 LEU A CA 1
ATOM 2292 C C . LEU A 1 296 ? -0.189 13.177 -3.654 1.00 94.75 296 LEU A C 1
ATOM 2294 O O . LEU A 1 296 ? -0.567 12.074 -4.039 1.00 94.75 296 LEU A O 1
ATOM 2298 N N . ALA A 1 297 ? 0.846 13.798 -4.225 1.00 94.94 297 ALA A N 1
ATOM 2299 C CA . ALA A 1 297 ? 1.616 13.217 -5.326 1.00 94.94 297 ALA A CA 1
ATOM 2300 C C . ALA A 1 297 ? 2.358 11.936 -4.910 1.00 94.94 297 ALA A C 1
ATOM 2302 O O . ALA A 1 297 ? 2.388 10.964 -5.665 1.00 94.94 297 ALA A O 1
ATOM 2303 N N . HIS A 1 298 ? 2.897 11.891 -3.687 1.00 95.19 298 HIS A N 1
ATOM 2304 C CA . HIS A 1 298 ? 3.469 10.670 -3.111 1.00 95.19 298 HIS A CA 1
ATOM 2305 C C . HIS A 1 298 ? 2.427 9.550 -2.962 1.00 95.19 298 HIS A C 1
ATOM 2307 O O . HIS A 1 298 ? 2.694 8.393 -3.300 1.00 95.19 298 HIS A O 1
ATOM 2313 N N . LEU A 1 299 ? 1.215 9.888 -2.520 1.00 96.75 299 LEU A N 1
ATOM 2314 C CA . LEU A 1 299 ? 0.110 8.933 -2.429 1.00 96.75 299 LEU A CA 1
ATOM 2315 C C . LEU A 1 299 ? -0.364 8.474 -3.814 1.00 96.75 299 LEU A C 1
ATOM 2317 O O . LEU A 1 299 ? -0.633 7.292 -4.005 1.00 96.75 299 LEU A O 1
ATOM 2321 N N . TYR A 1 300 ? -0.397 9.357 -4.813 1.00 97.00 300 TYR A N 1
ATOM 2322 C CA . TYR A 1 300 ? -0.705 8.979 -6.196 1.00 97.00 300 TYR A CA 1
ATOM 2323 C C . TYR A 1 300 ? 0.354 8.066 -6.803 1.00 97.00 300 TYR A C 1
ATOM 2325 O O . TYR A 1 300 ? -0.003 7.124 -7.508 1.00 97.00 300 TYR A O 1
ATOM 2333 N N . MET A 1 301 ? 1.633 8.282 -6.488 1.00 96.62 301 MET A N 1
ATOM 2334 C CA . MET A 1 301 ? 2.700 7.354 -6.864 1.00 96.62 301 MET A CA 1
ATOM 2335 C C . MET A 1 301 ? 2.468 5.970 -6.244 1.00 96.62 301 MET A C 1
ATOM 2337 O O . MET A 1 301 ? 2.560 4.956 -6.931 1.00 96.62 301 MET A O 1
ATOM 2341 N N . THR A 1 302 ? 2.083 5.931 -4.968 1.00 96.31 302 THR A N 1
ATOM 2342 C CA . THR A 1 302 ? 1.745 4.690 -4.252 1.00 96.31 302 THR A CA 1
ATOM 2343 C C . THR A 1 302 ? 0.552 3.976 -4.897 1.00 96.31 302 THR A C 1
ATOM 2345 O O . THR A 1 302 ? 0.606 2.776 -5.156 1.00 96.31 302 THR A O 1
ATOM 2348 N N . LEU A 1 303 ? -0.506 4.710 -5.251 1.00 96.31 303 LEU A N 1
ATOM 2349 C CA . LEU A 1 303 ? -1.663 4.157 -5.959 1.00 96.31 303 LEU A CA 1
ATOM 2350 C C . LEU A 1 303 ? -1.320 3.639 -7.355 1.00 96.31 303 LEU A C 1
ATOM 2352 O O . LEU A 1 303 ? -1.851 2.611 -7.770 1.00 96.31 303 LEU A O 1
ATOM 2356 N N . LEU A 1 304 ? -0.446 4.335 -8.083 1.00 96.00 304 LEU A N 1
ATOM 2357 C CA . LEU A 1 304 ? 0.003 3.915 -9.406 1.00 96.00 304 LEU A CA 1
ATOM 2358 C C . LEU A 1 304 ? 0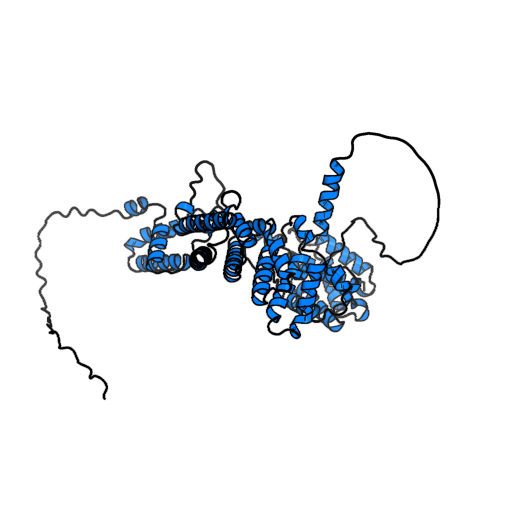.770 2.589 -9.326 1.00 96.00 304 LEU A C 1
ATOM 2360 O O . LEU A 1 304 ? 0.521 1.688 -10.127 1.00 96.00 304 LEU A O 1
ATOM 2364 N N . LEU A 1 305 ? 1.646 2.450 -8.326 1.00 95.38 305 LEU A N 1
ATOM 2365 C CA . LEU A 1 305 ? 2.351 1.205 -8.021 1.00 95.38 305 LEU A CA 1
ATOM 2366 C C . LEU A 1 305 ? 1.371 0.080 -7.661 1.00 95.38 305 LEU A C 1
ATOM 2368 O O . LEU A 1 305 ? 1.479 -1.019 -8.206 1.00 95.38 305 LEU A O 1
ATOM 2372 N N . ALA A 1 306 ? 0.372 0.364 -6.818 1.00 92.94 306 ALA A N 1
ATOM 2373 C CA . ALA A 1 306 ? -0.642 -0.620 -6.430 1.00 92.94 306 ALA A CA 1
ATOM 2374 C C . ALA A 1 306 ? -1.455 -1.087 -7.637 1.00 92.94 306 ALA A C 1
ATOM 2376 O O . ALA A 1 306 ? -1.703 -2.277 -7.813 1.00 92.94 306 ALA A O 1
ATOM 2377 N N . PHE A 1 307 ? -1.834 -0.150 -8.504 1.00 91.06 307 PHE A N 1
ATOM 2378 C CA . PHE A 1 307 ? -2.563 -0.441 -9.728 1.00 91.06 307 PHE A CA 1
ATOM 2379 C C . PHE A 1 307 ? -1.729 -1.269 -10.713 1.00 91.06 307 PHE A C 1
ATOM 2381 O O . PHE A 1 307 ? -2.276 -2.151 -11.371 1.00 91.06 307 PHE A O 1
ATOM 2388 N N . ASN A 1 308 ? -0.424 -1.004 -10.821 1.00 91.44 308 ASN A N 1
ATOM 2389 C CA . ASN A 1 308 ? 0.471 -1.772 -11.686 1.00 91.44 308 ASN A CA 1
ATOM 2390 C C . ASN A 1 308 ? 0.694 -3.202 -11.171 1.00 91.44 308 ASN A C 1
ATOM 2392 O O . ASN A 1 308 ? 0.776 -4.137 -11.963 1.00 91.44 308 ASN A O 1
ATOM 2396 N N . LEU A 1 309 ? 0.761 -3.383 -9.847 1.00 88.12 309 LEU A N 1
ATOM 2397 C CA . LEU A 1 309 ? 0.889 -4.703 -9.225 1.00 88.12 309 LEU A CA 1
ATOM 2398 C C . LEU A 1 309 ? -0.304 -5.624 -9.493 1.00 88.12 309 LEU A C 1
ATOM 2400 O O . LEU A 1 309 ? -0.136 -6.847 -9.523 1.00 88.12 309 LEU A O 1
ATOM 2404 N N . GLN A 1 310 ? -1.500 -5.058 -9.663 1.00 84.50 310 GLN A N 1
ATOM 2405 C CA . GLN A 1 310 ? -2.680 -5.812 -10.068 1.00 84.50 310 GLN A CA 1
ATOM 2406 C C . GLN A 1 310 ? -2.377 -6.429 -11.442 1.00 84.50 310 GLN A C 1
ATOM 2408 O O . GLN A 1 310 ? -2.326 -5.735 -12.443 1.00 84.50 310 GLN A O 1
ATOM 2413 N N . ASP A 1 311 ? -2.091 -7.730 -11.510 1.00 66.75 311 ASP A N 1
ATOM 2414 C CA . ASP A 1 311 ? -1.672 -8.423 -12.740 1.00 66.75 311 ASP A CA 1
ATOM 2415 C C . ASP A 1 311 ? -2.874 -8.592 -13.697 1.00 66.75 311 ASP A C 1
ATOM 2417 O O . ASP A 1 311 ? -3.452 -9.678 -13.829 1.00 66.75 311 ASP A O 1
ATOM 2421 N N . TRP A 1 312 ? -3.292 -7.487 -14.332 1.00 60.22 312 TRP A N 1
ATOM 2422 C CA . TRP A 1 312 ? -4.467 -7.380 -15.208 1.00 60.22 312 TRP A CA 1
ATOM 2423 C C . TRP A 1 312 ? -4.471 -8.476 -16.282 1.00 60.22 312 TRP A C 1
ATOM 2425 O O . TRP A 1 312 ? -5.504 -9.085 -16.561 1.00 60.22 312 TRP A O 1
ATOM 2435 N N . SER A 1 313 ? -3.294 -8.811 -16.815 1.00 46.12 313 SER A N 1
ATOM 2436 C CA . SER A 1 313 ? -3.092 -9.821 -17.858 1.00 46.12 313 SER A CA 1
ATOM 2437 C C . SER A 1 313 ? -3.396 -11.256 -17.417 1.00 46.1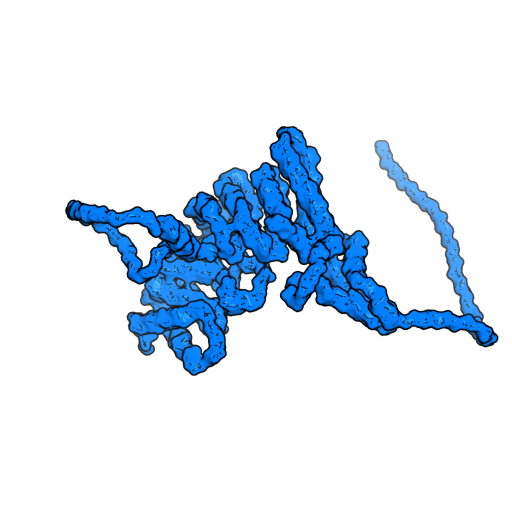2 313 SER A C 1
ATOM 2439 O O . SER A 1 313 ? -3.820 -12.067 -18.245 1.00 46.12 313 SER A O 1
ATOM 2441 N N . ARG A 1 314 ? -3.229 -11.608 -16.133 1.00 49.44 314 ARG A N 1
ATOM 2442 C CA . ARG A 1 314 ? -3.602 -12.945 -15.632 1.00 49.44 314 ARG A CA 1
ATOM 2443 C C . ARG A 1 314 ? -5.107 -13.107 -15.435 1.00 49.44 314 ARG A C 1
ATOM 2445 O O . ARG A 1 314 ? -5.607 -14.208 -15.653 1.00 49.44 314 ARG A O 1
ATOM 2452 N N . GLN A 1 315 ? -5.829 -12.048 -15.069 1.00 46.06 315 GLN A N 1
ATOM 2453 C CA . GLN A 1 315 ? -7.250 -12.140 -14.702 1.00 46.06 315 GLN A CA 1
ATOM 2454 C C . GLN A 1 315 ? -8.199 -12.227 -15.909 1.00 46.06 315 GLN A C 1
ATOM 2456 O O . GLN A 1 315 ? -9.248 -12.870 -15.826 1.00 46.06 315 GLN A O 1
ATOM 2461 N N . TYR A 1 316 ? -7.819 -11.660 -17.060 1.00 39.84 316 TYR A N 1
ATOM 2462 C CA . TYR A 1 316 ? -8.565 -11.836 -18.316 1.00 39.84 316 TYR A CA 1
ATOM 2463 C C . TYR A 1 316 ? -8.390 -13.241 -18.924 1.00 39.84 316 TYR A C 1
ATOM 2465 O O . TYR A 1 316 ? -9.310 -13.766 -19.556 1.00 39.84 316 TYR A O 1
ATOM 2473 N N . GLY A 1 317 ? -7.238 -13.890 -18.707 1.00 38.28 317 GLY A N 1
ATOM 2474 C CA . GLY A 1 317 ? -6.941 -15.221 -19.253 1.00 38.28 317 GLY A CA 1
ATOM 2475 C C . GLY A 1 317 ? -7.735 -16.363 -18.604 1.00 38.28 317 GLY A C 1
ATOM 2476 O O . GLY A 1 317 ? -8.065 -17.344 -19.271 1.00 38.28 317 GLY A O 1
ATOM 2477 N N . THR A 1 318 ? -8.093 -16.241 -17.325 1.00 38.62 318 THR A N 1
ATOM 2478 C CA . THR A 1 318 ? -8.825 -17.280 -16.580 1.00 38.62 318 THR A CA 1
ATOM 2479 C C . THR A 1 318 ? -10.301 -17.391 -16.975 1.00 38.62 318 THR A C 1
ATOM 2481 O O . THR A 1 318 ? -10.879 -18.467 -16.828 1.00 38.62 318 THR A O 1
ATOM 2484 N N . GLN A 1 319 ? -10.916 -16.333 -17.521 1.00 41.53 319 GLN A N 1
ATOM 2485 C CA . GLN A 1 319 ? -12.347 -16.338 -17.855 1.00 41.53 319 GLN A CA 1
ATOM 2486 C C . GLN A 1 319 ? -12.705 -16.677 -19.303 1.00 41.53 319 GLN A C 1
ATOM 2488 O O . GLN A 1 319 ? -13.808 -17.187 -19.508 1.00 41.53 319 GLN A O 1
ATOM 2493 N N . GLN A 1 320 ? -11.815 -16.532 -20.297 1.00 35.00 320 GLN A N 1
ATOM 2494 C CA . GLN A 1 320 ? -12.122 -17.089 -21.628 1.00 35.00 320 GLN A CA 1
ATOM 2495 C C . GLN A 1 320 ? -12.373 -18.605 -21.551 1.00 35.00 320 GLN A C 1
ATOM 2497 O O . GLN A 1 320 ? -13.236 -19.119 -22.255 1.00 35.00 320 GLN A O 1
ATOM 2502 N N . ASN A 1 321 ? -11.722 -19.309 -20.619 1.00 37.91 321 ASN A N 1
ATOM 2503 C CA . ASN A 1 321 ? -11.970 -20.732 -20.377 1.00 37.91 321 ASN A CA 1
ATOM 2504 C C . ASN A 1 321 ? -13.244 -21.031 -19.561 1.00 37.91 321 ASN A C 1
ATOM 2506 O O . ASN A 1 321 ? -13.741 -22.151 -19.635 1.00 37.91 321 ASN A O 1
ATOM 2510 N N . GLN A 1 322 ? -13.804 -20.067 -18.818 1.00 35.56 322 GLN A N 1
ATOM 2511 C CA . GLN A 1 322 ? -15.052 -20.263 -18.062 1.00 35.56 322 GLN A CA 1
ATOM 2512 C C . GLN A 1 322 ? -16.299 -19.867 -18.865 1.00 35.56 322 GLN A C 1
ATOM 2514 O O . GLN A 1 322 ? -17.311 -20.557 -18.784 1.00 35.56 322 GLN A O 1
ATOM 2519 N N . GLN A 1 323 ? -16.230 -18.822 -19.698 1.00 34.34 323 GLN A N 1
ATOM 2520 C CA . GLN A 1 323 ? -17.341 -18.443 -20.582 1.00 34.34 323 GLN A CA 1
ATOM 2521 C C . GLN A 1 323 ? -17.443 -19.341 -21.827 1.00 34.34 323 GLN A C 1
ATOM 2523 O O . GLN A 1 323 ? -18.553 -19.666 -22.248 1.00 34.34 323 GLN A O 1
ATOM 2528 N N . ASN A 1 324 ? -16.324 -19.845 -22.367 1.00 36.25 324 ASN A N 1
ATOM 2529 C CA . ASN A 1 324 ? -16.358 -20.760 -23.519 1.00 36.25 324 ASN A CA 1
ATOM 2530 C C . ASN A 1 324 ? -16.685 -22.221 -23.151 1.00 36.25 324 ASN A C 1
ATOM 2532 O O . ASN A 1 324 ? -16.949 -23.025 -24.041 1.00 36.25 324 ASN A O 1
ATOM 2536 N N . GLY A 1 325 ? -16.724 -22.574 -21.861 1.00 31.39 325 GLY A N 1
ATOM 2537 C CA . GLY A 1 325 ? -17.094 -23.917 -21.391 1.00 31.39 325 GLY A CA 1
ATOM 2538 C C . GLY A 1 325 ? -18.599 -24.221 -21.417 1.00 31.39 325 GLY A C 1
ATOM 2539 O O . GLY A 1 325 ? -18.989 -25.360 -21.173 1.00 31.39 325 GLY A O 1
ATOM 2540 N N . VAL A 1 326 ? -19.451 -23.230 -21.711 1.00 33.06 326 VAL A N 1
ATOM 2541 C CA . VAL A 1 326 ? -20.922 -23.364 -21.638 1.00 33.06 326 VAL A CA 1
ATOM 2542 C C . VAL A 1 326 ? -21.593 -23.403 -23.023 1.00 33.06 326 VAL A C 1
ATOM 2544 O O . VAL A 1 326 ? -22.766 -23.751 -23.126 1.00 33.06 326 VAL A O 1
ATOM 2547 N N . ILE A 1 327 ? -20.863 -23.152 -24.118 1.00 32.88 327 ILE A N 1
ATOM 2548 C CA . ILE A 1 327 ? -21.422 -23.176 -25.484 1.00 32.88 327 ILE A CA 1
ATOM 2549 C C . ILE A 1 327 ? -20.662 -24.167 -26.372 1.00 32.88 327 ILE A C 1
ATOM 2551 O O . ILE A 1 327 ? -20.077 -23.809 -27.386 1.00 32.88 327 ILE A O 1
ATOM 2555 N N . GLN A 1 328 ? -20.694 -25.449 -26.016 1.00 29.50 328 GLN A N 1
ATOM 2556 C CA . GLN A 1 328 ? -20.550 -26.521 -27.004 1.00 29.50 328 GLN A CA 1
ATOM 2557 C C . GLN A 1 328 ? -21.574 -27.619 -26.729 1.00 29.50 328 GLN A C 1
ATOM 2559 O O . GLN A 1 328 ? -21.279 -28.683 -26.196 1.00 29.50 328 GLN A O 1
ATOM 2564 N N . SER A 1 329 ? -22.809 -27.368 -27.158 1.00 26.06 329 SER A N 1
ATOM 2565 C CA . SER A 1 329 ? -23.650 -28.448 -27.654 1.00 26.06 329 SER A CA 1
ATOM 2566 C C . SER A 1 329 ? -24.514 -27.936 -28.807 1.00 26.06 329 SER A C 1
ATOM 2568 O O . SER A 1 329 ? -25.178 -26.915 -28.675 1.00 26.06 329 SER A O 1
ATOM 2570 N N . GLN A 1 330 ? -24.503 -28.712 -29.896 1.00 25.33 330 GLN A N 1
ATOM 2571 C CA . GLN A 1 330 ? -25.462 -28.731 -31.010 1.00 25.33 330 GLN A CA 1
ATOM 2572 C C . GLN A 1 330 ? -25.201 -27.816 -32.226 1.00 25.33 330 GLN A C 1
ATOM 2574 O O . GLN A 1 330 ? -25.654 -26.683 -32.302 1.00 25.33 330 GLN A O 1
ATOM 2579 N N . HIS A 1 331 ? -24.545 -28.420 -33.226 1.00 26.14 331 HIS A N 1
ATOM 2580 C CA . HIS A 1 331 ? -25.033 -28.715 -34.594 1.00 26.14 331 HIS A CA 1
ATOM 2581 C C . HIS A 1 331 ? -24.043 -28.343 -35.728 1.00 26.14 331 HIS A C 1
ATOM 2583 O O . HIS A 1 331 ? -23.512 -27.235 -35.734 1.00 26.14 331 HIS A O 1
ATOM 2589 N N . PRO A 1 332 ? -23.799 -29.253 -36.701 1.00 30.91 332 PRO A N 1
ATOM 2590 C CA . PRO A 1 332 ? -22.928 -29.026 -37.853 1.00 30.91 332 PRO A CA 1
ATOM 2591 C C . PRO A 1 332 ? -23.728 -28.592 -39.096 1.00 30.91 332 PRO A C 1
ATOM 2593 O O . PRO A 1 332 ? -24.835 -29.087 -39.292 1.00 30.91 332 PRO A O 1
ATOM 2596 N N . ASP A 1 333 ? -23.171 -27.697 -39.925 1.00 23.59 333 ASP A N 1
ATOM 2597 C CA . ASP A 1 333 ? -22.988 -27.880 -41.384 1.00 23.59 333 ASP A CA 1
ATOM 2598 C C . ASP A 1 333 ? -22.743 -26.571 -42.183 1.00 23.59 333 ASP A C 1
ATOM 2600 O O . ASP A 1 333 ? -23.472 -25.594 -42.055 1.00 23.59 333 ASP A O 1
ATOM 2604 N N . LYS A 1 334 ? -21.790 -26.688 -43.130 1.00 26.36 334 LYS A N 1
ATOM 2605 C CA . LYS A 1 334 ? -21.737 -26.132 -44.512 1.00 26.36 334 LYS A CA 1
ATOM 2606 C C . LYS A 1 334 ? -21.287 -24.683 -44.820 1.00 26.36 334 LYS A C 1
ATOM 2608 O O . LYS A 1 334 ? -22.056 -23.736 -44.809 1.00 26.36 334 LYS A O 1
ATOM 2613 N N . SER A 1 335 ? -20.034 -24.618 -45.302 1.00 23.53 335 SER A N 1
ATOM 2614 C CA . SER A 1 335 ? -19.546 -24.124 -46.619 1.00 23.53 335 SER A CA 1
ATOM 2615 C C . SER A 1 335 ? -20.033 -22.793 -47.232 1.00 23.53 335 SER A C 1
ATOM 2617 O O . SER A 1 335 ? -21.178 -22.703 -47.666 1.00 23.53 335 SER A O 1
ATOM 2619 N N . SER A 1 336 ? -19.087 -21.879 -47.522 1.00 24.80 336 SER A N 1
ATOM 2620 C CA . SER A 1 336 ? -18.549 -21.533 -48.873 1.00 24.80 336 SER A CA 1
ATOM 2621 C C . SER A 1 336 ? -18.172 -20.038 -49.048 1.00 24.80 336 SER A C 1
ATOM 2623 O O . SER A 1 336 ? -18.982 -19.185 -48.720 1.00 24.80 336 SER A O 1
ATOM 2625 N N . ASN A 1 337 ? -16.949 -19.792 -49.576 1.00 24.91 337 ASN A N 1
ATOM 2626 C CA . ASN A 1 337 ? -16.538 -18.858 -50.666 1.00 24.91 337 ASN A CA 1
ATOM 2627 C C . ASN A 1 337 ? -16.971 -17.364 -50.628 1.00 24.91 337 ASN A C 1
ATOM 2629 O O . ASN A 1 337 ? -18.117 -17.085 -50.325 1.00 24.91 337 ASN A O 1
ATOM 2633 N N . THR A 1 338 ? -16.247 -16.308 -51.040 1.00 24.59 338 THR A N 1
ATOM 2634 C CA . THR A 1 338 ? -14.909 -15.954 -51.586 1.00 24.59 338 THR A CA 1
ATOM 2635 C C . THR A 1 338 ? -14.895 -14.393 -51.641 1.00 24.59 338 THR A C 1
ATOM 2637 O O . THR A 1 338 ? -15.963 -13.816 -51.807 1.00 24.59 338 THR A O 1
ATOM 2640 N N . GLU A 1 339 ? -13.758 -13.698 -51.453 1.00 24.02 339 GLU A N 1
ATOM 2641 C CA . GLU A 1 339 ? -13.170 -12.593 -52.290 1.00 24.02 339 GLU A CA 1
ATOM 2642 C C . GLU A 1 339 ? -12.803 -11.397 -51.371 1.00 24.02 339 GLU A C 1
ATOM 2644 O O . GLU A 1 339 ? -13.633 -10.964 -50.584 1.00 24.02 339 GLU A O 1
ATOM 2649 N N . ALA A 1 340 ? -11.535 -11.019 -51.157 1.00 23.12 340 ALA A N 1
ATOM 2650 C CA . ALA A 1 340 ? -10.527 -10.339 -51.994 1.00 23.12 340 ALA A CA 1
ATOM 2651 C C . ALA A 1 340 ? -10.490 -8.791 -51.835 1.00 23.12 340 ALA A C 1
ATOM 2653 O O . ALA A 1 340 ? -11.396 -8.087 -52.264 1.00 23.12 340 ALA A O 1
ATOM 2654 N N . SER A 1 341 ? -9.341 -8.320 -51.315 1.00 22.75 341 SER A N 1
ATOM 2655 C CA . SER A 1 341 ? -8.645 -7.040 -51.585 1.00 22.75 341 SER A CA 1
ATOM 2656 C C . SER A 1 341 ? -9.132 -5.735 -50.931 1.00 22.75 341 SER A C 1
ATOM 2658 O O . SER A 1 341 ? -10.120 -5.158 -51.363 1.00 22.75 341 SER A O 1
ATOM 2660 N N . THR A 1 342 ? -8.334 -5.142 -50.028 1.00 25.33 342 THR A N 1
ATOM 2661 C CA . THR A 1 342 ? -7.397 -4.033 -50.358 1.00 25.33 342 THR A CA 1
ATOM 2662 C C . THR A 1 342 ? -6.505 -3.652 -49.164 1.00 25.33 342 THR A C 1
ATOM 2664 O O . THR A 1 342 ? -6.984 -3.463 -48.050 1.00 25.33 342 THR A O 1
ATOM 2667 N N . ASP A 1 343 ? -5.204 -3.530 -49.439 1.00 21.36 343 ASP A N 1
ATOM 2668 C CA . ASP A 1 343 ? -4.138 -3.036 -48.562 1.00 21.36 343 ASP A CA 1
ATOM 2669 C C . ASP A 1 343 ? -4.240 -1.524 -48.299 1.00 21.36 343 ASP A C 1
ATOM 2671 O O . ASP A 1 343 ? -4.347 -0.756 -49.254 1.00 21.36 343 ASP A O 1
ATOM 2675 N N . ILE A 1 344 ? -4.072 -1.097 -47.038 1.00 26.70 344 ILE A N 1
ATOM 2676 C CA . ILE A 1 344 ? -3.407 0.167 -46.669 1.00 26.70 344 ILE A CA 1
ATOM 2677 C C . ILE A 1 344 ? -2.571 -0.083 -45.404 1.00 26.70 344 ILE A C 1
ATOM 2679 O O . ILE A 1 344 ? -3.069 -0.542 -44.379 1.00 26.70 344 ILE A O 1
ATOM 2683 N N . SER A 1 345 ? -1.280 0.205 -45.521 1.00 27.06 345 SER A N 1
ATOM 2684 C CA . SER A 1 345 ? -0.210 -0.059 -44.565 1.00 27.06 345 SER A CA 1
ATOM 2685 C C . SER A 1 345 ? -0.289 0.797 -43.294 1.00 27.06 345 SER A C 1
ATOM 2687 O O . SER A 1 345 ? -0.276 2.023 -43.364 1.00 27.06 345 SER A O 1
ATOM 2689 N N . SER A 1 346 ? -0.242 0.144 -42.133 1.00 26.27 346 SER A N 1
ATOM 2690 C CA . SER A 1 346 ? 0.212 0.722 -40.863 1.00 26.27 346 SER A CA 1
ATOM 2691 C C . SER A 1 346 ? 1.058 -0.333 -40.151 1.00 26.27 346 SER A C 1
ATOM 2693 O O . SER A 1 346 ? 0.543 -1.396 -39.789 1.00 26.27 346 SER A O 1
ATOM 2695 N N . GLU A 1 347 ? 2.358 -0.076 -40.008 1.00 27.05 347 GLU A N 1
ATOM 2696 C CA . GLU A 1 347 ? 3.279 -0.937 -39.264 1.00 27.05 347 GLU A CA 1
ATOM 2697 C C . GLU A 1 347 ? 2.794 -1.069 -37.820 1.00 27.05 347 GLU A C 1
ATOM 2699 O O . GLU A 1 347 ? 2.868 -0.149 -37.012 1.00 27.05 347 GLU A O 1
ATOM 2704 N N . SER A 1 348 ? 2.225 -2.235 -37.538 1.00 25.98 348 SER A N 1
ATOM 2705 C CA . SER A 1 348 ? 1.743 -2.663 -36.236 1.00 25.98 348 SER A CA 1
ATOM 2706 C C . SER A 1 348 ? 2.696 -3.731 -35.718 1.00 25.98 348 SER A C 1
ATOM 2708 O O . SER A 1 348 ? 3.105 -4.633 -36.456 1.00 25.98 348 SER A O 1
ATOM 2710 N N . CYS A 1 349 ? 3.074 -3.600 -34.446 1.00 28.66 349 CYS A N 1
ATOM 2711 C CA . CYS A 1 349 ? 3.882 -4.562 -33.711 1.00 28.66 349 CYS A CA 1
ATOM 2712 C C . CYS A 1 349 ? 3.336 -5.979 -33.926 1.00 28.66 349 CYS A C 1
ATOM 2714 O O . CYS A 1 349 ? 2.222 -6.288 -33.508 1.00 28.66 349 CYS A O 1
ATOM 2716 N N . LYS A 1 350 ? 4.113 -6.853 -34.570 1.00 24.05 350 LYS A N 1
ATOM 2717 C CA . LYS A 1 350 ? 3.809 -8.286 -34.598 1.00 24.05 350 LYS A CA 1
ATOM 2718 C C . LYS A 1 350 ? 4.304 -8.909 -33.291 1.00 24.05 350 LYS A C 1
ATOM 2720 O O . LYS A 1 350 ? 5.512 -8.884 -33.065 1.00 24.05 350 LYS A O 1
ATOM 2725 N N . PRO A 1 351 ? 3.437 -9.508 -32.458 1.00 32.00 351 PRO A N 1
ATOM 2726 C CA . PRO A 1 351 ? 3.896 -10.308 -31.339 1.00 32.00 351 PRO A CA 1
ATOM 2727 C C . PRO A 1 351 ? 4.191 -11.719 -31.855 1.00 32.00 351 PRO A C 1
ATOM 2729 O O . PRO A 1 351 ? 3.311 -12.400 -32.385 1.00 32.00 351 PRO A O 1
ATOM 2732 N N . ASN A 1 352 ? 5.437 -12.164 -31.723 1.00 28.67 352 ASN A N 1
ATOM 2733 C CA . ASN A 1 352 ? 5.787 -13.561 -31.941 1.00 28.67 352 ASN A CA 1
ATOM 2734 C C . ASN A 1 352 ? 5.622 -14.321 -30.612 1.00 28.67 352 ASN A C 1
ATOM 2736 O O . ASN A 1 352 ? 6.145 -13.906 -29.583 1.00 28.67 352 ASN A O 1
ATOM 2740 N N . SER A 1 353 ? 4.916 -15.453 -30.671 1.00 32.16 353 SER A N 1
ATOM 2741 C CA . SER A 1 353 ? 4.653 -16.443 -29.608 1.00 32.16 353 SER A CA 1
ATOM 2742 C C . SER A 1 353 ? 3.612 -16.095 -28.511 1.00 32.16 353 SER A C 1
ATOM 2744 O O . SER A 1 353 ? 3.882 -15.516 -27.468 1.00 32.16 353 SER A O 1
ATOM 2746 N N . GLY A 1 354 ? 2.381 -16.582 -28.713 1.00 29.98 354 GLY A N 1
ATOM 2747 C CA . GLY A 1 354 ? 1.747 -17.483 -27.737 1.00 29.98 354 GLY A CA 1
ATOM 2748 C C . GLY A 1 354 ? 1.059 -16.941 -26.477 1.00 29.98 354 GLY A C 1
ATOM 2749 O O . GLY A 1 354 ? 0.636 -17.764 -25.667 1.00 29.98 354 GLY A O 1
ATOM 2750 N N . ARG A 1 355 ? 0.871 -15.631 -26.275 1.00 29.83 355 ARG A N 1
ATOM 2751 C CA . ARG A 1 355 ? 0.017 -15.137 -25.173 1.00 29.83 355 ARG A CA 1
ATOM 2752 C C . ARG A 1 355 ? -0.663 -13.823 -25.559 1.00 29.83 355 ARG A C 1
ATOM 2754 O O . ARG A 1 355 ? 0.010 -12.818 -25.747 1.00 29.83 355 ARG A O 1
ATOM 2761 N N . SER A 1 356 ? -1.992 -13.827 -25.682 1.00 33.62 356 SER A N 1
ATOM 2762 C CA . SER A 1 356 ? -2.803 -12.608 -25.824 1.00 33.62 356 SER A CA 1
ATOM 2763 C C . SER A 1 356 ? -2.771 -11.842 -24.498 1.00 33.62 356 SER A C 1
ATOM 2765 O O . SER A 1 356 ? -3.678 -11.979 -23.682 1.00 33.62 356 SER A O 1
ATOM 2767 N N . GLN A 1 357 ? -1.687 -11.111 -24.238 1.00 47.44 357 GLN A N 1
ATOM 2768 C CA . GLN A 1 357 ? -1.578 -10.243 -23.071 1.00 47.44 357 GLN A CA 1
ATOM 2769 C C . GLN A 1 357 ? -2.328 -8.951 -23.386 1.00 47.44 357 GLN A C 1
ATOM 2771 O O . GLN A 1 357 ? -1.998 -8.252 -24.343 1.00 47.44 357 GLN A O 1
ATOM 2776 N N . THR A 1 358 ? -3.370 -8.653 -22.615 1.00 54.25 358 THR A N 1
ATOM 2777 C CA . THR A 1 358 ? -3.926 -7.300 -22.574 1.00 54.25 358 THR A CA 1
ATOM 2778 C C . THR A 1 358 ? -2.792 -6.332 -22.227 1.00 54.25 358 THR A C 1
ATOM 2780 O O . THR A 1 358 ? -2.037 -6.626 -21.300 1.00 54.25 358 THR A O 1
ATOM 2783 N N . PRO A 1 359 ? -2.623 -5.217 -22.955 1.00 68.56 359 PRO A N 1
ATOM 2784 C CA . PRO A 1 359 ? -1.544 -4.282 -22.669 1.00 68.56 359 PRO A CA 1
ATOM 2785 C C . PRO A 1 359 ? -1.699 -3.728 -21.248 1.00 68.56 359 PRO A C 1
ATOM 2787 O O . PRO A 1 359 ? -2.809 -3.397 -20.826 1.00 68.56 359 PRO A O 1
ATOM 2790 N N . ASN A 1 360 ? -0.591 -3.640 -20.509 1.00 86.12 360 ASN A N 1
ATOM 2791 C CA . ASN A 1 360 ? -0.573 -2.987 -19.205 1.00 86.12 360 ASN A CA 1
ATOM 2792 C C . ASN A 1 360 ? -0.967 -1.510 -19.395 1.00 86.12 360 ASN A C 1
ATOM 2794 O O . ASN A 1 360 ? -0.282 -0.755 -20.088 1.00 86.12 360 ASN A O 1
ATOM 2798 N N . LEU A 1 361 ? -2.092 -1.112 -18.796 1.00 89.25 361 LEU A N 1
ATOM 2799 C CA . LEU A 1 361 ? -2.678 0.213 -18.978 1.00 89.25 361 LEU A CA 1
ATOM 2800 C C . LEU A 1 361 ? -1.769 1.337 -18.464 1.00 89.25 361 LEU A C 1
ATOM 2802 O O . LEU A 1 361 ? -1.729 2.408 -19.067 1.00 89.25 361 LEU A O 1
ATOM 2806 N N . VAL A 1 362 ? -1.019 1.090 -17.384 1.00 92.25 362 VAL A N 1
ATOM 2807 C CA . VAL A 1 362 ? -0.051 2.054 -16.837 1.00 92.25 362 VAL A CA 1
ATOM 2808 C C . VAL A 1 362 ? 1.038 2.328 -17.867 1.00 92.25 362 VAL A C 1
ATOM 2810 O O . VAL A 1 362 ? 1.293 3.483 -18.199 1.00 92.25 362 VAL A O 1
ATOM 2813 N N . ILE A 1 363 ? 1.605 1.269 -18.449 1.00 92.50 363 ILE A N 1
ATOM 2814 C CA . ILE A 1 363 ? 2.640 1.361 -19.488 1.00 92.50 363 ILE A CA 1
ATOM 2815 C C . ILE A 1 363 ? 2.102 2.045 -20.745 1.00 92.50 363 ILE A C 1
ATOM 2817 O O . ILE A 1 363 ? 2.763 2.921 -21.301 1.00 92.50 363 ILE A O 1
ATOM 2821 N N . GLN A 1 364 ? 0.881 1.712 -21.170 1.00 92.19 364 GLN A N 1
ATOM 2822 C CA . GLN A 1 364 ? 0.250 2.345 -22.326 1.00 92.19 364 GLN A CA 1
ATOM 2823 C C . GLN A 1 364 ? 0.070 3.856 -22.132 1.00 92.19 364 GLN A C 1
ATOM 2825 O O . GLN A 1 364 ? 0.332 4.631 -23.052 1.00 92.19 364 GLN A O 1
ATOM 2830 N N . LEU A 1 365 ? -0.386 4.284 -20.953 1.00 93.50 365 LEU A N 1
ATOM 2831 C CA . LEU A 1 365 ? -0.608 5.699 -20.672 1.00 93.50 365 LEU A CA 1
ATOM 2832 C C . LEU A 1 365 ? 0.700 6.456 -20.470 1.00 93.50 365 LEU A C 1
ATOM 2834 O O . LEU A 1 365 ? 0.811 7.573 -20.960 1.00 93.50 365 LEU A O 1
ATOM 2838 N N . LEU A 1 366 ? 1.700 5.853 -19.826 1.00 94.12 366 LEU A N 1
ATOM 2839 C CA . LEU A 1 366 ? 3.041 6.431 -19.727 1.00 94.12 366 LEU A CA 1
ATOM 2840 C C . LEU A 1 366 ? 3.674 6.635 -21.108 1.00 94.12 366 LEU A C 1
ATOM 2842 O O . LEU A 1 366 ? 4.217 7.703 -21.369 1.00 94.12 366 LEU A O 1
ATOM 2846 N N . ALA A 1 367 ? 3.531 5.666 -22.017 1.00 92.25 367 ALA A N 1
ATOM 2847 C CA . ALA A 1 367 ? 4.032 5.769 -23.389 1.00 92.25 367 ALA A CA 1
ATOM 2848 C C . ALA A 1 367 ? 3.397 6.917 -24.195 1.00 92.25 367 ALA A C 1
ATOM 2850 O O . ALA A 1 367 ? 3.999 7.403 -25.149 1.00 92.25 367 ALA A O 1
ATOM 2851 N N . ALA A 1 368 ? 2.176 7.330 -23.842 1.00 91.94 368 ALA A N 1
ATOM 2852 C CA . ALA A 1 368 ? 1.435 8.379 -24.538 1.00 91.94 368 ALA A CA 1
ATOM 2853 C C . ALA A 1 368 ? 1.649 9.788 -23.951 1.00 91.94 368 ALA A C 1
ATOM 2855 O O . ALA A 1 368 ? 1.110 10.751 -24.497 1.00 91.94 368 ALA A O 1
ATOM 2856 N N . ARG A 1 369 ? 2.376 9.931 -22.834 1.00 90.62 369 ARG A N 1
ATOM 2857 C CA . ARG A 1 369 ? 2.563 11.223 -22.154 1.00 90.62 369 ARG A CA 1
ATOM 2858 C C . ARG A 1 369 ? 3.743 12.007 -22.715 1.00 90.62 369 ARG A C 1
ATOM 2860 O O . ARG A 1 369 ? 4.775 11.449 -23.061 1.00 90.62 369 ARG A O 1
ATOM 2867 N N . GLU A 1 370 ? 3.591 13.330 -22.728 1.00 85.75 370 GLU A N 1
ATOM 2868 C CA . GLU A 1 370 ? 4.637 14.261 -23.167 1.00 85.75 370 GLU A CA 1
ATOM 2869 C C . GLU A 1 370 ? 5.689 14.535 -22.078 1.00 85.75 370 GLU A C 1
ATOM 2871 O O . GLU A 1 370 ? 6.863 14.709 -22.394 1.00 85.75 370 GLU A O 1
ATOM 2876 N N . SER A 1 371 ? 5.280 14.562 -20.800 1.00 85.56 371 SER A N 1
ATOM 2877 C CA . SER A 1 371 ? 6.168 14.740 -19.641 1.00 85.56 371 SER A CA 1
ATOM 2878 C C . SER A 1 371 ? 5.923 13.669 -18.584 1.00 85.56 371 SER A C 1
ATOM 2880 O O . SER A 1 371 ? 4.777 13.390 -18.210 1.00 85.56 371 SER A O 1
ATOM 2882 N N . THR A 1 372 ? 7.028 13.115 -18.090 1.00 91.50 372 THR A N 1
ATOM 2883 C CA . THR A 1 372 ? 7.102 12.136 -16.996 1.00 91.50 372 THR A CA 1
ATOM 2884 C C . THR A 1 372 ? 8.289 12.439 -16.074 1.00 91.50 372 THR A C 1
ATOM 2886 O O . THR A 1 372 ? 8.940 11.521 -15.581 1.00 91.50 372 THR A O 1
ATOM 2889 N N . THR A 1 373 ? 8.659 13.715 -15.927 1.00 91.25 373 THR A N 1
ATOM 2890 C CA . THR A 1 373 ? 9.919 14.118 -15.279 1.00 91.25 373 THR A CA 1
ATOM 2891 C C . THR A 1 373 ? 9.900 13.770 -13.796 1.00 91.25 373 THR A C 1
ATOM 2893 O O . THR A 1 373 ? 10.820 13.123 -13.296 1.00 91.25 373 THR A O 1
ATOM 2896 N N . TYR A 1 374 ? 8.831 14.153 -13.098 1.00 92.06 374 TYR A N 1
ATOM 2897 C CA . TYR A 1 374 ? 8.702 13.900 -11.666 1.00 92.06 374 TYR A CA 1
ATOM 2898 C C . TYR A 1 374 ? 8.439 12.425 -11.377 1.00 92.06 374 TYR A C 1
ATOM 2900 O O . TYR A 1 374 ? 9.008 11.873 -10.436 1.00 92.06 374 TYR A O 1
ATOM 2908 N N . PHE A 1 375 ? 7.636 11.766 -12.214 1.00 95.50 375 PHE A N 1
ATOM 2909 C CA . PHE A 1 375 ? 7.448 10.323 -12.162 1.00 95.50 375 PHE A CA 1
ATOM 2910 C C . PHE A 1 375 ? 8.788 9.584 -12.279 1.00 95.50 375 PHE A C 1
ATOM 2912 O O . PHE A 1 375 ? 9.101 8.768 -11.414 1.00 95.50 375 PHE A O 1
ATOM 2919 N N . ALA A 1 376 ? 9.591 9.901 -13.303 1.00 94.31 376 ALA A N 1
ATOM 2920 C CA . ALA A 1 376 ? 10.896 9.291 -13.559 1.00 94.31 376 ALA A CA 1
ATOM 2921 C C . ALA A 1 376 ? 11.871 9.492 -12.388 1.00 94.31 376 ALA A C 1
ATOM 2923 O O . ALA A 1 376 ? 12.514 8.540 -11.941 1.00 94.31 376 ALA A O 1
ATOM 2924 N N . GLU A 1 377 ? 11.945 10.710 -11.845 1.00 93.69 377 GLU A N 1
ATOM 2925 C CA . GLU A 1 377 ? 12.789 11.010 -10.686 1.00 93.69 377 GLU A CA 1
ATOM 2926 C C . GLU A 1 377 ? 12.352 10.207 -9.451 1.00 93.69 377 GLU A C 1
ATOM 2928 O O . GLU A 1 377 ? 13.179 9.584 -8.779 1.00 93.69 377 GLU A O 1
ATOM 2933 N N . LYS A 1 378 ? 11.046 10.181 -9.154 1.00 94.19 378 LYS A N 1
ATOM 2934 C CA . LYS A 1 378 ? 10.513 9.478 -7.981 1.00 94.19 378 LYS A CA 1
ATOM 2935 C C . LYS A 1 378 ? 10.657 7.964 -8.092 1.00 94.19 378 LYS A C 1
ATOM 2937 O O . LYS A 1 378 ? 11.058 7.348 -7.105 1.00 94.19 378 LYS A O 1
ATOM 2942 N N . ILE A 1 379 ? 10.366 7.359 -9.246 1.00 96.06 379 ILE A N 1
ATOM 2943 C CA . ILE A 1 379 ? 10.501 5.904 -9.403 1.00 96.06 379 ILE A CA 1
ATOM 2944 C C . ILE A 1 379 ? 11.963 5.468 -9.286 1.00 96.06 379 ILE A C 1
ATOM 2946 O O . ILE A 1 379 ? 12.249 4.487 -8.602 1.00 96.06 379 ILE A O 1
ATOM 2950 N N . LEU A 1 380 ? 12.901 6.235 -9.853 1.00 95.56 380 LEU A N 1
ATOM 2951 C CA . LEU A 1 380 ? 14.329 5.948 -9.729 1.00 95.56 380 LEU A CA 1
ATOM 2952 C C . LEU A 1 380 ? 14.822 6.121 -8.286 1.00 95.56 380 LEU A C 1
ATOM 2954 O O . LEU A 1 380 ? 15.630 5.322 -7.812 1.00 95.56 380 LEU A O 1
ATOM 2958 N N . LEU A 1 381 ? 14.319 7.129 -7.564 1.00 96.06 381 LEU A N 1
ATOM 2959 C CA . LEU A 1 381 ? 14.632 7.331 -6.149 1.00 96.06 381 LEU A CA 1
ATOM 2960 C C . LEU A 1 381 ? 14.163 6.150 -5.287 1.00 96.06 381 LEU A C 1
ATOM 2962 O O . LEU A 1 381 ? 14.940 5.666 -4.464 1.00 96.06 381 LEU A O 1
ATOM 2966 N N . LEU A 1 382 ? 12.922 5.690 -5.480 1.00 96.69 382 LEU A N 1
ATOM 2967 C CA . LEU A 1 382 ? 12.373 4.528 -4.774 1.00 96.69 382 LEU A CA 1
ATOM 2968 C C . LEU A 1 382 ? 13.170 3.260 -5.099 1.00 96.69 382 LEU A C 1
ATOM 2970 O O . LEU A 1 382 ? 13.569 2.534 -4.192 1.00 96.69 382 LEU A O 1
ATOM 2974 N N . PHE A 1 383 ? 13.490 3.050 -6.379 1.00 96.31 383 PHE A N 1
ATOM 2975 C CA . PHE A 1 383 ? 14.292 1.914 -6.830 1.00 96.31 383 PHE A CA 1
ATOM 2976 C C . PHE A 1 383 ? 15.696 1.911 -6.210 1.00 96.31 383 PHE A C 1
ATOM 2978 O O . PHE A 1 383 ? 16.178 0.873 -5.769 1.00 96.31 383 PHE A O 1
ATOM 2985 N N . ASN A 1 384 ? 16.349 3.073 -6.113 1.00 95.81 384 ASN A N 1
ATOM 2986 C CA . ASN A 1 384 ? 17.664 3.187 -5.479 1.00 95.81 384 ASN A CA 1
ATOM 2987 C C . ASN A 1 384 ? 17.629 2.888 -3.971 1.00 95.81 384 ASN A C 1
ATOM 2989 O O . ASN A 1 384 ? 18.594 2.347 -3.430 1.00 95.81 384 ASN A O 1
ATOM 2993 N N . ARG A 1 385 ? 16.540 3.270 -3.293 1.00 95.38 385 ARG A N 1
ATOM 2994 C CA . ARG A 1 385 ? 16.352 3.060 -1.850 1.00 95.38 385 ARG A CA 1
ATOM 2995 C C . ARG A 1 385 ? 15.897 1.653 -1.483 1.00 95.38 385 ARG A C 1
ATOM 2997 O O . ARG A 1 385 ? 15.930 1.341 -0.300 1.00 95.38 385 ARG A O 1
ATOM 3004 N N . GLU A 1 386 ? 15.478 0.850 -2.463 1.00 91.56 386 GLU A N 1
ATOM 3005 C CA . GLU A 1 386 ? 14.780 -0.423 -2.226 1.00 91.56 386 GLU A CA 1
ATOM 3006 C C . GLU A 1 386 ? 13.553 -0.252 -1.321 1.00 91.56 386 GLU A C 1
ATOM 3008 O O . GLU A 1 386 ? 13.230 -1.111 -0.506 1.00 91.56 386 GLU A O 1
ATOM 3013 N N . GLU A 1 387 ? 12.897 0.902 -1.432 1.00 91.31 387 GLU A N 1
ATOM 3014 C CA . GLU A 1 387 ? 11.727 1.232 -0.631 1.00 91.31 387 GLU A CA 1
ATOM 3015 C C . GLU A 1 387 ? 10.476 0.856 -1.425 1.00 91.31 387 GLU A C 1
ATOM 3017 O O . GLU A 1 387 ? 10.288 1.331 -2.550 1.00 91.31 387 GLU A O 1
ATOM 3022 N N . ASP A 1 388 ? 9.616 0.014 -0.848 1.00 92.94 388 ASP A N 1
ATOM 3023 C CA . ASP A 1 388 ? 8.290 -0.269 -1.390 1.00 92.94 388 ASP A CA 1
ATOM 3024 C C . ASP A 1 388 ? 7.220 0.536 -0.637 1.00 92.94 388 ASP A C 1
ATOM 3026 O O . ASP A 1 388 ? 6.893 0.200 0.503 1.00 92.94 388 ASP A O 1
ATOM 3030 N N . PRO A 1 389 ? 6.610 1.563 -1.259 1.00 93.06 389 PRO A N 1
ATOM 3031 C CA . PRO A 1 389 ? 5.534 2.326 -0.629 1.00 93.06 389 PRO A CA 1
ATOM 3032 C C . PRO A 1 389 ? 4.299 1.494 -0.246 1.00 93.06 389 PRO A C 1
ATOM 3034 O O . PRO A 1 389 ? 3.463 1.973 0.519 1.00 93.06 389 PRO A O 1
ATOM 3037 N N . LEU A 1 390 ? 4.148 0.278 -0.787 1.00 91.38 390 LEU A N 1
ATOM 3038 C CA . LEU A 1 390 ? 3.031 -0.620 -0.483 1.00 91.38 390 LEU A CA 1
ATOM 3039 C C . LEU A 1 390 ? 3.319 -1.613 0.637 1.00 91.38 390 LEU A C 1
ATOM 3041 O O . LEU A 1 390 ? 2.376 -2.247 1.117 1.00 91.38 390 LEU A O 1
ATOM 3045 N N . GLU A 1 391 ? 4.561 -1.718 1.110 1.00 88.50 391 GLU A N 1
ATOM 3046 C CA . GLU A 1 391 ? 4.895 -2.506 2.299 1.00 88.50 391 GLU A CA 1
ATOM 3047 C C . GLU A 1 391 ? 4.493 -1.740 3.576 1.00 88.50 391 GLU A C 1
ATOM 3049 O O . GLU A 1 391 ? 5.306 -1.341 4.402 1.00 88.50 391 GLU A O 1
ATOM 3054 N N . MET A 1 392 ? 3.189 -1.483 3.717 1.00 86.38 392 MET A N 1
ATOM 3055 C CA . MET A 1 392 ? 2.617 -0.682 4.806 1.00 86.38 392 MET A CA 1
ATOM 3056 C C . MET A 1 392 ? 2.326 -1.507 6.066 1.00 86.38 392 MET A C 1
ATOM 3058 O O . MET A 1 392 ? 2.137 -0.939 7.142 1.00 86.38 392 MET A O 1
ATOM 3062 N N . PHE A 1 393 ? 2.228 -2.836 5.935 1.00 87.62 393 PHE A N 1
ATOM 3063 C CA . PHE A 1 393 ? 1.774 -3.730 6.999 1.00 87.62 393 PHE A CA 1
ATOM 3064 C C . PHE A 1 393 ? 2.586 -5.026 7.070 1.00 87.62 393 PHE A C 1
ATOM 3066 O O . PHE A 1 393 ? 2.912 -5.632 6.053 1.00 87.62 393 PHE A O 1
ATOM 3073 N N . GLU A 1 394 ? 2.798 -5.524 8.288 1.00 83.44 394 GLU A N 1
ATOM 3074 C CA . GLU A 1 394 ? 3.481 -6.793 8.566 1.00 83.44 394 GLU A CA 1
ATOM 3075 C C . GLU A 1 394 ? 2.486 -7.960 8.697 1.00 83.44 394 GLU A C 1
ATOM 3077 O O . GLU A 1 394 ? 2.447 -8.666 9.702 1.00 83.44 394 GLU A O 1
ATOM 3082 N N . HIS A 1 395 ? 1.624 -8.152 7.694 1.00 82.81 395 HIS A N 1
ATOM 3083 C CA . HIS A 1 395 ? 0.627 -9.239 7.723 1.00 82.81 395 HIS A CA 1
ATOM 3084 C C . HIS A 1 395 ? 1.135 -10.573 7.194 1.00 82.81 395 HIS A C 1
ATOM 3086 O O . HIS A 1 395 ? 0.485 -11.604 7.371 1.00 82.81 395 HIS A O 1
ATOM 3092 N N . GLU A 1 396 ? 2.240 -10.540 6.467 1.00 75.00 396 GLU A N 1
ATOM 3093 C CA . GLU A 1 396 ? 2.757 -11.689 5.745 1.00 75.00 396 GLU A CA 1
ATOM 3094 C C . GLU A 1 396 ? 3.714 -12.474 6.625 1.00 75.00 396 GLU A C 1
ATOM 3096 O O . GLU A 1 396 ? 4.524 -11.918 7.366 1.00 75.00 396 GLU A O 1
ATOM 3101 N N . THR A 1 397 ? 3.608 -13.793 6.534 1.00 71.00 397 THR A N 1
ATOM 3102 C CA . THR A 1 397 ? 4.552 -14.683 7.208 1.00 71.00 397 THR A CA 1
ATOM 3103 C C . THR A 1 397 ? 5.937 -14.568 6.573 1.00 71.00 397 THR A C 1
ATOM 3105 O O . THR A 1 397 ? 6.069 -14.274 5.383 1.00 71.00 397 THR A O 1
ATOM 3108 N N . GLU A 1 398 ? 6.977 -14.845 7.357 1.00 65.62 398 GLU A N 1
ATOM 3109 C CA . GLU A 1 398 ? 8.362 -14.905 6.869 1.00 65.62 398 GLU A CA 1
ATOM 3110 C C . GLU A 1 398 ? 8.482 -15.878 5.680 1.00 65.62 398 GLU A C 1
ATOM 3112 O O . GLU A 1 398 ? 9.050 -15.531 4.649 1.00 65.62 398 GLU A O 1
ATOM 3117 N N . GLU A 1 399 ? 7.770 -17.009 5.734 1.00 65.00 399 GLU A N 1
ATOM 3118 C CA . GLU A 1 399 ? 7.664 -17.978 4.634 1.00 65.00 399 GLU A CA 1
ATOM 3119 C C . GLU A 1 399 ? 7.053 -17.384 3.346 1.00 65.00 399 GLU A C 1
ATOM 3121 O O . GLU A 1 399 ? 7.476 -17.708 2.234 1.00 65.00 399 GLU A O 1
ATOM 3126 N N . GLN A 1 400 ? 6.056 -16.498 3.450 1.00 68.19 400 GLN A N 1
ATOM 3127 C CA . GLN A 1 400 ? 5.459 -15.831 2.282 1.00 68.19 400 GLN A CA 1
ATOM 3128 C C . GLN A 1 400 ? 6.413 -14.817 1.644 1.00 68.19 400 GLN A C 1
ATOM 3130 O O . GLN A 1 400 ? 6.444 -14.703 0.414 1.00 68.19 400 GLN A O 1
ATOM 3135 N N . ARG A 1 401 ? 7.208 -14.121 2.463 1.00 66.69 401 ARG A N 1
ATOM 3136 C CA . ARG A 1 401 ? 8.245 -13.190 1.997 1.00 66.69 401 ARG A CA 1
ATOM 3137 C C . ARG A 1 401 ? 9.390 -13.938 1.316 1.00 66.69 401 ARG A C 1
ATOM 3139 O O . ARG A 1 401 ? 9.775 -13.585 0.204 1.00 66.69 401 ARG A O 1
ATOM 3146 N N . GLU A 1 402 ? 9.869 -15.019 1.927 1.00 60.50 402 GLU A N 1
ATOM 3147 C CA . GLU A 1 402 ? 10.962 -15.842 1.394 1.00 60.50 402 GLU A CA 1
ATOM 3148 C C . GLU A 1 402 ? 10.568 -16.620 0.132 1.00 60.50 402 GLU A C 1
ATOM 3150 O O . GLU A 1 402 ? 11.353 -16.724 -0.808 1.00 60.50 402 GLU A O 1
ATOM 3155 N N . SER A 1 403 ? 9.330 -17.120 0.054 1.00 62.44 403 SER A N 1
ATOM 3156 C CA . SER A 1 403 ? 8.830 -17.835 -1.133 1.00 62.44 403 SER A CA 1
ATOM 3157 C C . SER A 1 403 ? 8.618 -16.941 -2.362 1.00 62.44 403 SER A C 1
ATOM 3159 O O . SER A 1 403 ? 8.301 -17.447 -3.443 1.00 62.44 403 SER A O 1
ATOM 3161 N N . GLY A 1 404 ? 8.779 -15.619 -2.224 1.00 61.00 404 GLY A N 1
ATOM 3162 C CA . GLY A 1 404 ? 8.553 -14.667 -3.308 1.00 61.00 404 GLY A CA 1
ATOM 3163 C C . GLY A 1 404 ? 7.076 -14.509 -3.679 1.00 61.00 404 GLY A C 1
ATOM 3164 O O . GLY A 1 404 ? 6.764 -14.066 -4.786 1.00 61.00 404 GLY A O 1
ATOM 3165 N N . SER A 1 405 ? 6.157 -14.890 -2.781 1.00 62.91 405 SER A N 1
ATOM 3166 C CA . SER A 1 405 ? 4.717 -14.681 -2.976 1.00 62.91 405 SER A CA 1
ATOM 3167 C C . SER A 1 405 ? 4.358 -13.192 -2.983 1.00 62.91 405 SER A C 1
ATOM 3169 O O . SER A 1 405 ? 3.362 -12.803 -3.593 1.00 62.91 405 SER A O 1
ATOM 3171 N N . VAL A 1 406 ? 5.168 -12.380 -2.309 1.00 69.88 406 VAL A N 1
ATOM 3172 C CA . VAL A 1 406 ? 5.019 -10.931 -2.183 1.00 69.88 406 VAL A CA 1
ATOM 3173 C C . VAL A 1 406 ? 5.820 -10.273 -3.295 1.00 69.88 406 VAL A C 1
ATOM 3175 O O . VAL A 1 406 ? 7.024 -10.502 -3.429 1.00 69.88 406 VAL A O 1
ATOM 3178 N N . ARG A 1 407 ? 5.149 -9.487 -4.139 1.00 81.06 407 ARG A N 1
ATOM 3179 C CA . ARG A 1 407 ? 5.801 -8.795 -5.254 1.00 81.06 407 ARG A CA 1
ATOM 3180 C C . ARG A 1 407 ? 6.163 -7.384 -4.833 1.00 81.06 407 ARG A C 1
ATOM 3182 O O . ARG A 1 407 ? 5.293 -6.635 -4.406 1.00 81.06 407 ARG A O 1
ATOM 3189 N N . HIS A 1 408 ? 7.418 -7.013 -5.047 1.00 90.25 408 HIS A N 1
ATOM 3190 C CA . HIS A 1 408 ? 7.859 -5.642 -4.849 1.00 90.25 408 HIS A CA 1
ATOM 3191 C C . HIS A 1 408 ? 7.325 -4.759 -5.989 1.00 90.25 408 HIS A C 1
ATOM 3193 O O . HIS A 1 408 ? 7.643 -4.968 -7.163 1.00 90.25 408 HIS A O 1
ATOM 3199 N N . SER A 1 409 ? 6.507 -3.771 -5.639 1.00 93.50 409 SER A N 1
ATOM 3200 C CA . SER A 1 409 ? 5.756 -2.908 -6.551 1.00 93.50 409 SER A CA 1
ATOM 3201 C C . SER A 1 409 ? 6.641 -2.084 -7.481 1.00 93.50 409 SER A C 1
ATOM 3203 O O . SER A 1 409 ? 6.397 -2.013 -8.687 1.00 93.50 409 SER A O 1
ATOM 3205 N N . VAL A 1 410 ? 7.713 -1.517 -6.929 1.00 96.19 410 VAL A N 1
ATOM 3206 C CA . VAL A 1 410 ? 8.689 -0.700 -7.651 1.00 96.19 410 VAL A CA 1
ATOM 3207 C C . VAL A 1 410 ? 9.495 -1.560 -8.616 1.00 96.19 410 VAL A C 1
ATOM 3209 O O . VAL A 1 410 ? 9.647 -1.183 -9.775 1.00 96.19 410 VAL A O 1
ATOM 3212 N N . LEU A 1 411 ? 9.961 -2.738 -8.181 1.00 94.06 411 LEU A N 1
ATOM 3213 C CA . LEU A 1 411 ? 10.678 -3.661 -9.065 1.00 94.06 411 LEU A CA 1
ATOM 3214 C C . LEU A 1 411 ? 9.780 -4.142 -10.209 1.00 94.06 411 LEU A C 1
ATOM 3216 O O . LEU A 1 411 ? 10.210 -4.118 -11.358 1.00 94.06 411 LEU A O 1
ATOM 3220 N N . GLN A 1 412 ? 8.524 -4.496 -9.916 1.00 92.31 412 GLN A N 1
ATOM 3221 C CA . GLN A 1 412 ? 7.553 -4.902 -10.932 1.00 92.31 412 GLN A CA 1
ATOM 3222 C C . GLN A 1 412 ? 7.293 -3.780 -11.946 1.00 92.31 412 GLN A C 1
ATOM 3224 O O . GLN A 1 412 ? 7.328 -4.028 -13.148 1.00 92.31 412 GLN A O 1
ATOM 3229 N N . LEU A 1 413 ? 7.077 -2.541 -11.489 1.00 94.50 413 LEU A N 1
ATOM 3230 C CA . LEU A 1 413 ? 6.882 -1.411 -12.399 1.00 94.50 413 LEU A CA 1
ATOM 3231 C C . LEU A 1 413 ? 8.135 -1.140 -13.240 1.00 94.50 413 LEU A C 1
ATOM 3233 O O . LEU A 1 413 ? 8.009 -0.827 -14.418 1.00 94.50 413 LEU A O 1
ATOM 3237 N N . MET A 1 414 ? 9.337 -1.290 -12.682 1.00 95.38 414 MET A N 1
ATOM 3238 C CA . MET A 1 414 ? 10.586 -1.134 -13.435 1.00 95.38 414 MET A CA 1
ATOM 3239 C C . MET A 1 414 ? 10.776 -2.229 -14.492 1.00 95.38 414 MET A C 1
ATOM 3241 O O . MET A 1 414 ? 11.183 -1.915 -15.611 1.00 95.38 414 MET A O 1
ATOM 3245 N N . GLU A 1 415 ? 10.427 -3.484 -14.187 1.00 92.81 415 GLU A N 1
ATOM 3246 C CA . GLU A 1 415 ? 10.364 -4.559 -15.188 1.00 92.81 415 GLU A CA 1
ATOM 3247 C C . GLU A 1 415 ? 9.385 -4.197 -16.319 1.00 92.81 415 GLU A C 1
ATOM 3249 O O . GLU A 1 415 ? 9.717 -4.325 -17.499 1.00 92.81 415 GLU A O 1
ATOM 3254 N N . ASP A 1 416 ? 8.199 -3.691 -15.968 1.00 92.81 416 ASP A N 1
ATOM 3255 C CA . ASP A 1 416 ? 7.161 -3.333 -16.935 1.00 92.81 416 ASP A CA 1
ATOM 3256 C C . ASP A 1 416 ? 7.544 -2.101 -17.779 1.00 92.81 416 ASP A C 1
ATOM 3258 O O . ASP A 1 416 ? 7.289 -2.075 -18.985 1.00 92.81 416 ASP A O 1
ATOM 3262 N N . LEU A 1 417 ? 8.214 -1.098 -17.200 1.00 93.94 417 LEU A N 1
ATOM 3263 C CA . LEU A 1 417 ? 8.744 0.068 -17.920 1.00 93.94 417 LEU A CA 1
ATOM 3264 C C . LEU A 1 417 ? 9.745 -0.346 -19.001 1.00 93.94 417 LEU A C 1
ATOM 3266 O O . LEU A 1 417 ? 9.693 0.168 -20.119 1.00 93.94 417 LEU A O 1
ATOM 3270 N N . TYR A 1 418 ? 10.599 -1.320 -18.691 1.00 93.56 418 TYR A N 1
ATOM 3271 C CA . TYR A 1 418 ? 11.575 -1.891 -19.615 1.00 93.56 418 TYR A CA 1
ATOM 3272 C C . TYR A 1 418 ? 11.037 -3.092 -20.409 1.00 93.56 418 TYR A C 1
ATOM 3274 O O . TYR A 1 418 ? 11.815 -3.858 -20.969 1.00 93.56 418 TYR A O 1
ATOM 3282 N N . SER A 1 419 ? 9.714 -3.248 -20.517 1.00 89.62 419 SER A N 1
ATOM 3283 C CA . SER A 1 419 ? 9.081 -4.236 -21.407 1.00 89.62 419 SER A CA 1
ATOM 3284 C C . SER A 1 419 ? 8.749 -3.682 -22.802 1.00 89.62 419 SER A C 1
ATOM 3286 O O . SER A 1 419 ? 8.441 -4.443 -23.721 1.00 89.62 419 SER A O 1
ATOM 3288 N N . CYS A 1 420 ? 8.805 -2.356 -22.973 1.00 86.62 420 CYS A N 1
ATOM 3289 C CA . CYS A 1 420 ? 8.465 -1.652 -24.206 1.00 86.62 420 CYS A CA 1
ATOM 3290 C C . CYS A 1 420 ? 9.506 -0.558 -24.502 1.00 86.62 420 CYS A C 1
ATOM 3292 O O . CYS A 1 420 ? 9.857 0.207 -23.602 1.00 86.62 420 CYS A O 1
ATOM 3294 N N . PRO A 1 421 ? 9.967 -0.408 -25.760 1.00 88.50 421 PRO A N 1
ATOM 3295 C CA . PRO A 1 421 ? 10.993 0.577 -26.109 1.00 88.50 421 PRO A CA 1
ATOM 3296 C C . PRO A 1 421 ? 10.542 2.029 -25.900 1.00 88.50 421 PRO A C 1
ATOM 3298 O O . PRO A 1 421 ? 11.370 2.899 -25.653 1.00 88.50 421 PRO A O 1
ATOM 3301 N N . VAL A 1 422 ? 9.239 2.325 -25.985 1.00 91.50 422 VAL A N 1
ATOM 3302 C CA . VAL A 1 422 ? 8.741 3.694 -25.763 1.00 91.50 422 VAL A CA 1
ATOM 3303 C C . VAL A 1 422 ? 8.907 4.089 -24.294 1.00 91.50 422 VAL A C 1
ATOM 3305 O O . VAL A 1 422 ? 9.440 5.155 -24.005 1.00 91.50 422 VAL A O 1
ATOM 3308 N N . THR A 1 423 ? 8.517 3.214 -23.364 1.00 92.44 423 THR A N 1
ATOM 3309 C CA . THR A 1 423 ? 8.616 3.480 -21.922 1.00 92.44 423 THR A CA 1
ATOM 3310 C C . THR A 1 423 ? 10.031 3.312 -21.370 1.00 92.44 423 THR A C 1
ATOM 3312 O O . THR A 1 423 ? 10.398 4.017 -20.433 1.00 92.44 423 THR A O 1
ATOM 3315 N N . ALA A 1 424 ? 10.861 2.464 -21.982 1.00 91.06 424 ALA A N 1
ATOM 3316 C CA . ALA A 1 424 ? 12.278 2.337 -21.632 1.00 91.06 424 ALA A CA 1
ATOM 3317 C C . ALA A 1 424 ? 13.060 3.648 -21.858 1.00 91.06 424 ALA A C 1
ATOM 3319 O O . ALA A 1 424 ? 14.063 3.903 -21.196 1.00 91.06 424 ALA A O 1
ATOM 3320 N N . ASN A 1 425 ? 12.575 4.509 -22.758 1.00 89.56 425 ASN A N 1
ATOM 3321 C CA . ASN A 1 425 ? 13.182 5.801 -23.074 1.00 89.56 425 ASN A CA 1
ATOM 3322 C C . ASN A 1 425 ? 12.721 6.963 -22.172 1.00 89.56 425 ASN A C 1
ATOM 3324 O O . ASN A 1 425 ? 13.149 8.096 -22.400 1.00 89.56 425 ASN A O 1
ATOM 3328 N N . LEU A 1 426 ? 11.878 6.711 -21.159 1.00 90.69 426 LEU A N 1
ATOM 3329 C CA . LEU A 1 426 ? 11.410 7.754 -20.231 1.00 90.69 426 LEU A CA 1
ATOM 3330 C C . LEU A 1 426 ? 12.527 8.278 -19.317 1.00 90.69 426 LEU A C 1
ATOM 3332 O O . LEU A 1 426 ? 12.526 9.456 -18.968 1.00 90.69 426 LEU A O 1
ATOM 3336 N N . LEU A 1 427 ? 13.482 7.423 -18.938 1.00 89.06 427 LEU A N 1
ATOM 3337 C CA . LEU A 1 427 ? 14.671 7.834 -18.187 1.00 89.06 427 LEU A CA 1
ATOM 3338 C C . LEU A 1 427 ? 15.695 8.444 -19.142 1.00 89.06 427 LEU A C 1
ATOM 3340 O O . LEU A 1 427 ? 15.988 7.846 -20.177 1.00 89.06 427 LEU A O 1
ATOM 3344 N N . TYR A 1 428 ? 16.284 9.598 -18.804 1.00 90.31 428 TYR A N 1
ATOM 3345 C CA . TYR A 1 428 ? 17.373 10.178 -19.597 1.00 90.31 428 TYR A CA 1
ATOM 3346 C C . TYR A 1 428 ? 18.617 9.277 -19.575 1.00 90.31 428 TYR A C 1
ATOM 3348 O O . TYR A 1 428 ? 18.804 8.469 -18.672 1.00 90.31 428 TYR A O 1
ATOM 3356 N N . THR A 1 429 ? 19.531 9.447 -20.536 1.00 92.25 429 THR A N 1
ATOM 3357 C CA . THR A 1 429 ? 20.747 8.617 -20.641 1.00 92.25 429 THR A CA 1
ATOM 3358 C C . THR A 1 429 ? 21.590 8.615 -19.361 1.00 92.25 429 THR A C 1
ATOM 3360 O O . THR A 1 429 ? 22.222 7.616 -19.039 1.00 92.25 429 THR A O 1
ATOM 3363 N N . ASN A 1 430 ? 21.624 9.721 -18.611 1.00 92.38 430 ASN A N 1
ATOM 3364 C CA . ASN A 1 430 ? 22.336 9.760 -17.331 1.00 92.38 430 ASN A CA 1
ATOM 3365 C C . ASN A 1 430 ? 21.601 8.972 -16.239 1.00 92.38 430 ASN A C 1
ATOM 3367 O O . ASN A 1 430 ? 22.249 8.253 -15.485 1.00 92.38 430 ASN A O 1
ATOM 3371 N N . ASP A 1 431 ? 20.274 9.062 -16.193 1.00 93.56 431 ASP A N 1
ATOM 3372 C CA . ASP A 1 431 ? 19.442 8.331 -15.236 1.00 93.56 431 ASP A CA 1
ATOM 3373 C C . ASP A 1 431 ? 19.492 6.822 -15.505 1.00 93.56 431 ASP A C 1
ATOM 3375 O O . ASP A 1 431 ? 19.589 6.029 -14.576 1.00 93.56 431 ASP A O 1
ATOM 3379 N N . GLU A 1 432 ? 19.538 6.414 -16.777 1.00 94.31 432 GLU A N 1
ATOM 3380 C CA . GLU A 1 432 ? 19.727 5.016 -17.181 1.00 94.31 432 GLU A CA 1
ATOM 3381 C C . GLU A 1 432 ? 21.113 4.474 -16.780 1.00 94.31 432 GLU A C 1
ATOM 3383 O O . GLU A 1 432 ? 21.237 3.317 -16.375 1.00 94.31 432 GLU A O 1
ATOM 3388 N N . ARG A 1 433 ? 22.167 5.304 -16.808 1.00 95.12 433 ARG A N 1
ATOM 3389 C CA . ARG A 1 433 ? 23.486 4.921 -16.265 1.00 95.12 433 ARG A CA 1
ATOM 3390 C C . ARG A 1 433 ? 23.444 4.724 -14.754 1.00 95.12 433 ARG A C 1
ATOM 3392 O O . ARG A 1 433 ? 23.982 3.733 -14.269 1.00 95.12 433 ARG A O 1
ATOM 3399 N N . VAL A 1 434 ? 22.775 5.625 -14.032 1.00 95.88 434 VAL A N 1
ATOM 3400 C CA . VAL A 1 434 ? 22.554 5.486 -12.584 1.00 95.88 434 VAL A CA 1
ATOM 3401 C C . VAL A 1 434 ? 21.753 4.217 -12.291 1.00 95.88 434 VAL A C 1
ATOM 3403 O O . VAL A 1 434 ? 22.121 3.458 -11.399 1.00 95.88 434 VAL A O 1
ATOM 3406 N N . LEU A 1 435 ? 20.715 3.932 -13.080 1.00 96.38 435 LEU A N 1
ATOM 3407 C CA . LEU A 1 435 ? 19.950 2.693 -12.986 1.00 96.38 435 LEU A CA 1
ATOM 3408 C C . LEU A 1 435 ? 20.846 1.461 -13.171 1.00 96.38 435 LEU A C 1
ATOM 3410 O O . LEU A 1 435 ? 20.768 0.534 -12.370 1.00 96.38 435 LEU A O 1
ATOM 3414 N N . CYS A 1 436 ? 21.729 1.458 -14.174 1.00 96.25 436 CYS A N 1
ATOM 3415 C CA . CYS A 1 436 ? 22.696 0.376 -14.379 1.00 96.25 436 CYS A CA 1
ATOM 3416 C C . CYS A 1 436 ? 23.630 0.200 -13.172 1.00 96.25 436 CYS A C 1
ATOM 3418 O O . CYS A 1 436 ? 23.890 -0.931 -12.769 1.00 96.25 436 CYS A O 1
ATOM 3420 N N . ASP A 1 437 ? 24.115 1.296 -12.578 1.00 97.12 437 ASP A N 1
ATOM 3421 C CA . ASP A 1 437 ? 24.964 1.242 -11.383 1.00 97.12 437 ASP A CA 1
ATOM 3422 C C . ASP A 1 437 ? 24.216 0.643 -10.180 1.00 97.12 437 ASP A C 1
ATOM 3424 O O . ASP A 1 437 ? 24.788 -0.165 -9.444 1.00 97.12 437 ASP A O 1
ATOM 3428 N N . ILE A 1 438 ? 22.936 0.994 -10.000 1.00 96.81 438 ILE A N 1
ATOM 3429 C CA . ILE A 1 438 ? 22.073 0.414 -8.960 1.00 96.81 438 ILE A CA 1
ATOM 3430 C C . ILE A 1 438 ? 21.879 -1.078 -9.222 1.00 96.81 438 ILE A C 1
ATOM 3432 O O . ILE A 1 438 ? 22.169 -1.883 -8.346 1.00 96.81 438 ILE A O 1
ATOM 3436 N N . ILE A 1 439 ? 21.439 -1.456 -10.425 1.00 96.69 439 ILE A N 1
ATOM 3437 C CA . ILE A 1 439 ? 21.194 -2.854 -10.800 1.00 96.69 439 ILE A CA 1
ATOM 3438 C C . ILE A 1 439 ? 22.447 -3.701 -10.572 1.00 96.69 439 ILE A C 1
ATOM 3440 O O . ILE A 1 439 ? 22.356 -4.751 -9.946 1.00 96.69 439 ILE A O 1
ATOM 3444 N N . LEU A 1 440 ? 23.615 -3.253 -11.038 1.00 96.50 440 LEU A N 1
ATOM 3445 C CA . LEU A 1 440 ? 24.859 -4.006 -10.876 1.00 96.50 440 LEU A CA 1
ATOM 3446 C C . LEU A 1 440 ? 25.221 -4.204 -9.409 1.00 96.50 440 LEU A C 1
ATOM 3448 O O . LEU A 1 440 ? 25.526 -5.328 -9.027 1.00 96.50 440 LEU A O 1
ATOM 3452 N N . ARG A 1 441 ? 25.129 -3.147 -8.591 1.00 95.88 441 ARG A N 1
ATOM 3453 C CA . ARG A 1 441 ? 25.349 -3.239 -7.141 1.00 95.88 441 ARG A CA 1
ATOM 3454 C C . ARG A 1 441 ? 24.418 -4.276 -6.507 1.00 95.88 441 ARG A C 1
ATOM 3456 O O . ARG A 1 441 ? 24.870 -5.140 -5.769 1.00 95.88 441 ARG A O 1
ATOM 3463 N N . GLN A 1 442 ? 23.134 -4.245 -6.854 1.00 95.56 442 GLN A N 1
ATOM 3464 C CA . GLN A 1 442 ? 22.155 -5.184 -6.303 1.00 95.56 442 GLN A CA 1
ATOM 3465 C C . GLN A 1 442 ? 22.405 -6.620 -6.759 1.00 95.56 442 GLN A C 1
ATOM 3467 O O . GLN A 1 442 ? 22.339 -7.549 -5.964 1.00 95.56 442 GLN A O 1
ATOM 3472 N N . LEU A 1 443 ? 22.751 -6.828 -8.029 1.00 93.12 443 LEU A N 1
ATOM 3473 C CA . LEU A 1 443 ? 23.050 -8.161 -8.546 1.00 93.12 443 LEU A CA 1
ATOM 3474 C C . LEU A 1 443 ? 24.328 -8.772 -7.959 1.00 93.12 443 LEU A C 1
ATOM 3476 O O . LEU A 1 443 ? 24.429 -10.000 -7.938 1.00 93.12 443 LEU A O 1
ATOM 3480 N N . THR A 1 444 ? 25.289 -7.951 -7.521 1.00 91.56 444 THR A N 1
ATOM 3481 C CA . THR A 1 444 ? 26.501 -8.421 -6.832 1.00 91.56 444 THR A CA 1
ATOM 3482 C C . THR A 1 444 ? 26.287 -8.676 -5.345 1.00 91.56 444 THR A C 1
ATOM 3484 O O . THR A 1 444 ? 26.945 -9.557 -4.798 1.00 91.56 444 THR A O 1
ATOM 3487 N N . ASP A 1 445 ? 25.397 -7.916 -4.704 1.00 91.62 445 ASP A N 1
ATOM 3488 C CA . ASP A 1 445 ? 25.154 -7.998 -3.261 1.00 91.62 445 ASP A CA 1
ATOM 3489 C C . ASP A 1 445 ? 24.127 -9.093 -2.904 1.00 91.62 445 ASP A C 1
ATOM 3491 O O . ASP A 1 445 ? 24.236 -9.718 -1.848 1.00 91.62 445 ASP A O 1
ATOM 3495 N N . LEU A 1 446 ? 23.145 -9.346 -3.779 1.00 90.38 446 LEU A N 1
ATOM 3496 C CA . LEU A 1 446 ? 22.059 -10.304 -3.543 1.00 90.38 446 LEU A CA 1
ATOM 3497 C C . LEU A 1 446 ? 22.471 -11.757 -3.802 1.00 90.38 446 LEU A C 1
ATOM 3499 O O . LEU A 1 446 ? 23.139 -12.089 -4.786 1.00 90.38 446 LEU A O 1
ATOM 3503 N N . SER A 1 447 ? 21.963 -12.652 -2.959 1.00 87.25 447 SER A N 1
ATOM 3504 C CA . SER A 1 447 ? 22.181 -14.094 -3.081 1.00 87.25 447 SER A CA 1
ATOM 3505 C C . SER A 1 447 ? 21.312 -14.740 -4.182 1.00 87.25 447 SER A C 1
ATOM 3507 O O . SER A 1 447 ? 20.255 -14.213 -4.545 1.00 87.25 447 SER A O 1
ATOM 3509 N N . PRO A 1 448 ? 21.706 -15.903 -4.748 1.00 83.44 448 PRO A N 1
ATOM 3510 C CA . PRO A 1 448 ? 20.906 -16.631 -5.746 1.00 83.44 448 PRO A CA 1
ATOM 3511 C C . PRO A 1 448 ? 19.510 -17.061 -5.292 1.00 83.44 448 PRO A C 1
ATOM 3513 O O . PRO A 1 448 ? 18.646 -17.289 -6.137 1.00 83.44 448 PRO A O 1
ATOM 3516 N N . GLN A 1 449 ? 19.281 -17.164 -3.984 1.00 81.69 449 GLN A N 1
ATOM 3517 C CA . GLN A 1 449 ? 18.010 -17.593 -3.408 1.00 81.69 449 GLN A CA 1
ATOM 3518 C C . GLN A 1 449 ? 17.005 -16.444 -3.242 1.00 81.69 449 GLN A C 1
ATOM 3520 O O . GLN A 1 449 ? 15.840 -16.685 -2.941 1.00 81.69 449 GLN A O 1
ATOM 3525 N N . GLU A 1 450 ? 17.414 -15.192 -3.445 1.00 84.50 450 GLU A N 1
ATOM 3526 C CA . GLU A 1 450 ? 16.525 -14.052 -3.248 1.00 84.50 450 GLU A CA 1
ATOM 3527 C C . GLU A 1 450 ? 15.669 -13.768 -4.485 1.00 84.50 450 GLU A C 1
ATOM 3529 O O . GLU A 1 450 ? 16.174 -13.475 -5.572 1.00 84.50 450 GLU A O 1
ATOM 3534 N N . GLN A 1 451 ? 14.343 -13.748 -4.306 1.00 85.44 451 GLN A N 1
ATOM 3535 C CA . GLN A 1 451 ? 13.396 -13.435 -5.383 1.00 85.44 451 GLN A CA 1
ATOM 3536 C C . GLN A 1 451 ? 13.660 -12.055 -6.016 1.00 85.44 451 GLN A C 1
ATOM 3538 O O . GLN A 1 451 ? 13.491 -11.891 -7.225 1.00 85.44 451 GLN A O 1
ATOM 3543 N N . ARG A 1 452 ? 14.142 -11.078 -5.235 1.00 88.56 452 ARG A N 1
ATOM 3544 C CA . ARG A 1 452 ? 14.510 -9.735 -5.723 1.00 88.56 452 ARG A CA 1
ATOM 3545 C C . ARG A 1 452 ? 15.586 -9.781 -6.808 1.00 88.56 452 ARG A C 1
ATOM 3547 O O . ARG A 1 452 ? 15.509 -9.017 -7.769 1.00 88.56 452 ARG A O 1
ATOM 3554 N N . ARG A 1 453 ? 16.549 -10.706 -6.712 1.00 90.56 453 ARG A N 1
ATOM 3555 C CA . ARG A 1 453 ? 17.619 -10.856 -7.710 1.00 90.56 453 ARG A CA 1
ATOM 3556 C C . ARG A 1 453 ? 17.052 -11.206 -9.084 1.00 90.56 453 ARG A C 1
ATOM 3558 O O . ARG A 1 453 ? 17.511 -10.674 -10.090 1.00 90.56 453 ARG A O 1
ATOM 3565 N N . VAL A 1 454 ? 16.005 -12.035 -9.127 1.00 90.06 454 VAL A N 1
ATOM 3566 C CA . VAL A 1 454 ? 15.291 -12.379 -10.368 1.00 90.06 454 VAL A CA 1
ATOM 3567 C C . VAL A 1 454 ? 14.703 -11.130 -11.024 1.00 90.06 454 VAL A C 1
ATOM 3569 O O . VAL A 1 454 ? 14.796 -10.981 -12.242 1.00 90.06 454 VAL A O 1
ATOM 3572 N N . SER A 1 455 ? 14.141 -10.222 -10.227 1.00 91.38 455 SER A N 1
ATOM 3573 C CA . SER A 1 455 ? 13.580 -8.968 -10.727 1.00 91.38 455 SER A CA 1
ATOM 3574 C C . SER A 1 455 ? 14.640 -8.010 -11.255 1.00 91.38 455 SER A C 1
ATOM 3576 O O . SER A 1 455 ? 14.514 -7.513 -12.371 1.00 91.38 455 SER A O 1
ATOM 3578 N N . TYR A 1 456 ? 15.745 -7.825 -10.527 1.00 95.12 456 TYR A N 1
ATOM 3579 C CA . TYR A 1 456 ? 16.872 -7.029 -11.022 1.00 95.12 456 TYR A CA 1
ATOM 3580 C C . TYR A 1 456 ? 17.448 -7.579 -12.331 1.00 95.12 456 TYR A C 1
ATOM 3582 O O . TYR A 1 456 ? 17.766 -6.793 -13.221 1.00 95.12 456 TYR A O 1
ATOM 3590 N N . LEU A 1 457 ? 17.526 -8.907 -12.489 1.00 94.00 457 LEU A N 1
ATOM 3591 C CA . LEU A 1 457 ? 17.960 -9.540 -13.739 1.00 94.00 457 LEU A CA 1
ATOM 3592 C C . LEU A 1 457 ? 16.975 -9.302 -14.892 1.00 94.00 457 LEU A C 1
ATOM 3594 O O . LEU A 1 457 ? 17.391 -9.075 -16.025 1.00 94.00 457 LEU A O 1
ATOM 3598 N N . ARG A 1 458 ? 15.662 -9.338 -14.638 1.00 93.62 458 ARG A N 1
ATOM 3599 C CA . ARG A 1 458 ? 14.663 -9.014 -15.671 1.00 93.62 458 ARG A CA 1
ATOM 3600 C C . ARG A 1 458 ? 14.762 -7.562 -16.106 1.00 93.62 458 ARG A C 1
ATOM 3602 O O . ARG A 1 458 ? 14.803 -7.298 -17.306 1.00 93.62 458 ARG A O 1
ATOM 3609 N N . THR A 1 459 ? 14.874 -6.644 -15.151 1.00 95.00 459 THR A N 1
ATOM 3610 C CA . THR A 1 459 ? 15.079 -5.223 -15.439 1.00 95.00 459 THR A CA 1
ATOM 3611 C C . THR A 1 459 ? 16.390 -5.009 -16.195 1.00 95.00 459 THR A C 1
ATOM 3613 O O . THR A 1 459 ? 16.401 -4.287 -17.185 1.00 95.00 459 THR A O 1
ATOM 3616 N N . SER A 1 460 ? 17.482 -5.686 -15.816 1.00 95.94 460 SER A N 1
ATOM 3617 C CA . SER A 1 460 ? 18.776 -5.568 -16.504 1.00 95.94 460 SER A CA 1
ATOM 3618 C C . SER A 1 460 ? 18.719 -6.073 -17.947 1.00 95.94 460 SER A C 1
ATOM 3620 O O . SER A 1 460 ? 19.266 -5.434 -18.845 1.00 95.94 460 SER A O 1
ATOM 3622 N N . ILE A 1 461 ? 18.027 -7.189 -18.198 1.00 94.44 461 ILE A N 1
ATOM 3623 C CA . ILE A 1 461 ? 17.754 -7.676 -19.555 1.00 94.44 461 ILE A CA 1
ATOM 3624 C C . ILE A 1 461 ? 16.951 -6.629 -20.329 1.00 94.44 461 ILE A C 1
ATOM 3626 O O . ILE A 1 461 ? 17.317 -6.291 -21.453 1.00 94.44 461 ILE A O 1
ATOM 3630 N N . GLY A 1 462 ? 15.889 -6.088 -19.729 1.00 94.00 462 GLY A N 1
ATOM 3631 C CA . GLY A 1 462 ? 15.045 -5.076 -20.357 1.00 94.00 462 GLY A CA 1
ATOM 3632 C C . GLY A 1 462 ? 15.810 -3.800 -20.728 1.00 94.00 462 GLY A C 1
ATOM 3633 O O . GLY A 1 462 ? 15.653 -3.298 -21.839 1.00 94.00 462 GLY A O 1
ATOM 3634 N N . VAL A 1 463 ? 16.713 -3.330 -19.861 1.00 95.06 463 VAL A N 1
ATOM 3635 C CA . VAL A 1 463 ? 17.615 -2.193 -20.127 1.00 95.06 463 VAL A CA 1
ATOM 3636 C C . VAL A 1 463 ? 18.498 -2.449 -21.351 1.00 95.06 463 VAL A C 1
ATOM 3638 O O . VAL A 1 463 ? 18.643 -1.574 -22.201 1.00 95.06 463 VAL A O 1
ATOM 3641 N N . VAL A 1 464 ? 19.059 -3.654 -21.485 1.00 94.06 464 VAL A N 1
ATOM 3642 C CA . VAL A 1 464 ? 19.916 -4.008 -22.630 1.00 94.06 464 VAL A CA 1
ATOM 3643 C C . VAL A 1 464 ? 19.111 -4.162 -23.923 1.00 94.06 464 VAL A C 1
ATOM 3645 O O . VAL A 1 464 ? 19.583 -3.760 -24.985 1.00 94.06 464 VAL A O 1
ATOM 3648 N N . VAL A 1 465 ? 17.923 -4.768 -23.849 1.00 92.69 465 VAL A N 1
ATOM 3649 C CA . VAL A 1 465 ? 17.117 -5.129 -25.027 1.00 92.69 465 VAL A CA 1
ATOM 3650 C C . VAL A 1 465 ? 16.294 -3.953 -25.553 1.00 92.69 465 VAL A C 1
ATOM 3652 O O . VAL A 1 465 ? 16.196 -3.778 -26.767 1.00 92.69 465 VAL A O 1
ATOM 3655 N N . TYR A 1 466 ? 15.688 -3.167 -24.662 1.00 93.06 466 TYR A N 1
ATOM 3656 C CA . TYR A 1 466 ? 14.722 -2.122 -25.016 1.00 93.06 466 TYR A CA 1
ATOM 3657 C C . TYR A 1 466 ? 15.190 -0.699 -24.680 1.00 93.06 466 TYR A C 1
ATOM 3659 O O . TYR A 1 466 ? 14.624 0.251 -25.221 1.00 93.06 466 TYR A O 1
ATOM 3667 N N . GLY A 1 467 ? 16.184 -0.544 -23.799 1.00 92.12 467 GLY A N 1
ATOM 3668 C CA . GLY A 1 467 ? 16.765 0.748 -23.419 1.00 92.12 467 GLY A CA 1
ATOM 3669 C C . GLY A 1 467 ? 17.833 1.262 -24.394 1.00 92.12 467 GLY A C 1
ATOM 3670 O O . GLY A 1 467 ? 18.022 0.720 -25.485 1.00 92.12 467 GLY A O 1
ATOM 3671 N N . ARG A 1 468 ? 18.571 2.308 -23.992 1.00 92.12 468 ARG A N 1
ATOM 3672 C CA . ARG A 1 468 ? 19.664 2.908 -24.798 1.00 92.12 468 ARG A CA 1
ATOM 3673 C C . ARG A 1 468 ? 21.043 2.408 -24.398 1.00 92.12 468 ARG A C 1
ATOM 3675 O O . ARG A 1 468 ? 22.062 2.943 -24.844 1.00 92.12 468 ARG A O 1
ATOM 3682 N N . TRP A 1 469 ? 21.100 1.347 -23.598 1.00 94.00 469 TRP A N 1
ATOM 3683 C CA . TRP A 1 469 ? 22.356 0.811 -23.090 1.00 94.00 469 TRP A CA 1
ATOM 3684 C C . TRP A 1 469 ? 23.362 0.460 -24.192 1.00 94.00 469 TRP A C 1
ATOM 3686 O O . TRP A 1 469 ? 24.554 0.728 -24.037 1.00 94.00 469 TRP A O 1
ATOM 3696 N N . LEU A 1 470 ? 22.900 -0.051 -25.337 1.00 90.50 470 LEU A N 1
ATOM 3697 C CA . LEU A 1 470 ? 23.766 -0.377 -26.477 1.00 90.50 470 LEU A CA 1
ATOM 3698 C C . LEU A 1 470 ? 24.517 0.840 -27.047 1.00 90.50 470 LEU A C 1
ATOM 3700 O O . LEU A 1 470 ? 25.598 0.672 -27.615 1.00 90.50 470 LEU A O 1
ATOM 3704 N N . GLU A 1 471 ? 23.979 2.052 -26.882 1.00 92.06 471 GLU A N 1
ATOM 3705 C CA . GLU A 1 471 ? 24.599 3.291 -27.365 1.00 92.06 471 GLU A CA 1
ATOM 3706 C C . GLU A 1 471 ? 25.774 3.723 -26.484 1.00 92.06 471 GLU A C 1
ATOM 3708 O O . GLU A 1 471 ? 26.800 4.177 -26.990 1.00 92.06 471 GLU A O 1
ATOM 3713 N N . HIS A 1 472 ? 25.631 3.599 -25.161 1.00 93.56 472 HIS A N 1
ATOM 3714 C CA . HIS A 1 472 ? 26.596 4.144 -24.206 1.00 93.56 472 HIS A CA 1
ATOM 3715 C C . HIS A 1 472 ? 27.461 3.094 -23.500 1.00 93.56 472 HIS A C 1
ATOM 3717 O O . HIS A 1 472 ? 28.488 3.467 -22.938 1.00 93.56 472 HIS A O 1
ATOM 3723 N N . GLN A 1 473 ? 27.057 1.819 -23.500 1.00 94.19 473 GLN A N 1
ATOM 3724 C CA . GLN A 1 473 ? 27.831 0.664 -23.014 1.00 94.19 473 GLN A CA 1
ATOM 3725 C C . GLN A 1 473 ? 28.371 0.850 -21.587 1.00 94.19 473 GLN A C 1
ATOM 3727 O O . GLN A 1 473 ? 29.502 0.485 -21.256 1.00 94.19 473 GLN A O 1
ATOM 3732 N N . HIS A 1 474 ? 27.563 1.470 -20.725 1.00 96.00 474 HIS A N 1
ATOM 3733 C CA . HIS A 1 474 ? 27.991 1.819 -19.369 1.00 96.00 474 HIS A CA 1
ATOM 3734 C C . HIS A 1 474 ? 28.187 0.541 -18.556 1.00 96.00 474 HIS A C 1
ATOM 3736 O O . HIS A 1 474 ? 27.313 -0.327 -18.567 1.00 96.00 474 HIS A O 1
ATOM 3742 N N . ARG A 1 475 ? 29.340 0.427 -17.882 1.00 95.25 475 ARG A N 1
ATOM 3743 C CA . ARG A 1 475 ? 29.738 -0.737 -17.063 1.00 95.25 475 ARG A CA 1
ATOM 3744 C C . ARG A 1 475 ? 29.695 -2.083 -17.816 1.00 95.25 475 ARG A C 1
ATOM 3746 O O . ARG A 1 475 ? 29.443 -3.120 -17.207 1.00 95.25 475 ARG A O 1
ATOM 3753 N N . LEU A 1 476 ? 29.972 -2.082 -19.127 1.00 94.31 476 LEU A N 1
ATOM 3754 C CA . LEU A 1 476 ? 29.925 -3.272 -19.994 1.00 94.31 476 LEU A CA 1
ATOM 3755 C C . LEU A 1 476 ? 30.640 -4.500 -19.407 1.00 94.31 476 LEU A C 1
ATOM 3757 O O . LEU A 1 476 ? 30.032 -5.562 -19.295 1.00 94.31 476 LEU A O 1
ATOM 3761 N N . GLU A 1 477 ? 31.908 -4.350 -19.018 1.00 93.56 477 GLU A N 1
ATOM 3762 C CA . GLU A 1 477 ? 32.729 -5.460 -18.506 1.00 93.56 477 GLU A CA 1
ATOM 3763 C C . GLU A 1 477 ? 32.150 -6.076 -17.227 1.00 93.56 477 GLU A C 1
ATOM 3765 O O . GLU A 1 477 ? 32.173 -7.291 -17.032 1.00 93.56 477 GLU A O 1
ATOM 3770 N N . GLU A 1 478 ? 31.577 -5.245 -16.362 1.00 95.56 478 GLU A N 1
ATOM 3771 C CA . GLU A 1 478 ? 31.020 -5.684 -15.086 1.00 95.56 478 GLU A CA 1
ATOM 3772 C C . GLU A 1 478 ? 29.669 -6.369 -15.263 1.00 95.56 478 GLU A C 1
ATOM 3774 O O . GLU A 1 478 ? 29.429 -7.411 -14.656 1.00 95.56 478 GLU A O 1
ATOM 3779 N N . LEU A 1 479 ? 28.819 -5.849 -16.154 1.00 93.56 479 LEU A N 1
ATOM 3780 C CA . LEU A 1 479 ? 27.567 -6.507 -16.528 1.00 93.56 479 LEU A CA 1
ATOM 3781 C C . LEU A 1 479 ? 27.828 -7.879 -17.146 1.00 93.56 479 LEU A C 1
ATOM 3783 O O . LEU A 1 479 ? 27.178 -8.867 -16.810 1.00 93.56 479 LEU A O 1
ATOM 3787 N N . ARG A 1 480 ? 28.833 -7.954 -18.011 1.00 92.06 480 ARG A N 1
ATOM 3788 C CA . ARG A 1 480 ? 29.260 -9.188 -18.656 1.00 92.06 480 ARG A CA 1
ATOM 3789 C C . ARG A 1 480 ? 29.812 -10.207 -17.649 1.00 92.06 480 ARG A C 1
ATOM 3791 O O . ARG A 1 480 ? 29.448 -11.386 -17.706 1.00 92.06 480 ARG A O 1
ATOM 3798 N N . ALA A 1 481 ? 30.648 -9.769 -16.708 1.00 92.50 481 ALA A N 1
ATOM 3799 C CA . ALA A 1 481 ? 31.126 -10.612 -15.614 1.00 92.50 481 ALA A CA 1
ATOM 3800 C C . ALA A 1 481 ? 29.965 -11.105 -14.729 1.00 92.50 481 ALA A C 1
ATOM 3802 O O . ALA A 1 481 ? 29.905 -12.292 -14.406 1.00 92.50 481 ALA A O 1
ATOM 3803 N N . CYS A 1 482 ? 29.011 -10.224 -14.412 1.00 92.56 482 CYS A N 1
ATOM 3804 C CA . CYS A 1 482 ? 27.811 -10.545 -13.643 1.00 92.56 482 CYS A CA 1
ATOM 3805 C C . CYS A 1 482 ? 26.959 -11.620 -14.337 1.00 92.56 482 CYS A C 1
ATOM 3807 O O . CYS A 1 482 ? 26.685 -12.662 -13.743 1.00 92.56 482 CYS A O 1
ATOM 3809 N N . TYR A 1 483 ? 26.619 -11.445 -15.619 1.00 92.62 483 TYR A N 1
ATOM 3810 C CA . TYR A 1 483 ? 25.868 -12.444 -16.390 1.00 92.62 483 TYR A CA 1
ATOM 3811 C C . TYR A 1 483 ? 26.604 -13.780 -16.499 1.00 92.62 483 TYR A C 1
ATOM 3813 O O . TYR A 1 483 ? 25.986 -14.837 -16.384 1.00 92.62 483 TYR A O 1
ATOM 3821 N N . SER A 1 484 ? 27.929 -13.752 -16.648 1.00 90.31 484 SER A N 1
ATOM 3822 C CA . SER A 1 484 ? 28.740 -14.973 -16.646 1.00 90.31 484 SER A CA 1
ATOM 3823 C C . SER A 1 484 ? 28.687 -15.694 -15.294 1.00 90.31 484 SER A C 1
ATOM 3825 O O . SER A 1 484 ? 28.623 -16.921 -15.273 1.00 90.31 484 SER A O 1
ATOM 3827 N N . SER A 1 485 ? 28.675 -14.961 -14.172 1.00 89.69 485 SER A N 1
ATOM 3828 C CA . SER A 1 485 ? 28.473 -15.534 -12.831 1.00 89.69 485 SER A CA 1
ATOM 3829 C C . SER A 1 485 ? 27.100 -16.192 -12.715 1.00 89.69 485 SER A C 1
ATOM 3831 O O . SER A 1 485 ? 27.019 -17.379 -12.423 1.00 89.69 485 SER A O 1
ATOM 3833 N N . VAL A 1 486 ? 26.036 -15.467 -13.075 1.00 87.81 486 VAL A N 1
ATOM 3834 C CA . VAL A 1 486 ? 24.643 -15.948 -13.026 1.00 87.81 486 VAL A CA 1
ATOM 3835 C C . VAL A 1 486 ? 24.447 -17.223 -13.857 1.00 87.81 486 VAL A C 1
ATOM 3837 O O . VAL A 1 486 ? 23.718 -18.127 -13.459 1.00 87.81 486 VAL A O 1
ATOM 3840 N N . ILE A 1 487 ? 25.106 -17.330 -15.016 1.00 87.56 487 ILE A N 1
ATOM 3841 C CA . ILE A 1 487 ? 25.055 -18.540 -15.850 1.00 87.56 487 ILE A CA 1
ATOM 3842 C C . ILE A 1 487 ? 25.815 -19.710 -15.197 1.00 87.56 487 ILE A C 1
ATOM 3844 O O . ILE A 1 487 ? 25.379 -20.854 -15.342 1.00 87.56 487 ILE A O 1
ATOM 3848 N N . ARG A 1 488 ? 26.934 -19.438 -14.508 1.00 84.19 488 ARG A N 1
ATOM 3849 C CA . ARG A 1 488 ? 27.816 -20.440 -13.875 1.00 84.19 488 ARG A CA 1
ATOM 3850 C C . ARG A 1 488 ? 27.308 -20.981 -12.543 1.00 84.19 488 ARG A C 1
ATOM 3852 O O . ARG A 1 488 ? 27.679 -22.092 -12.190 1.00 84.19 488 ARG A O 1
ATOM 3859 N N . GLU A 1 489 ? 26.486 -20.230 -11.822 1.00 78.38 489 GLU A N 1
ATOM 3860 C CA . GLU A 1 489 ? 25.954 -20.562 -10.487 1.00 78.38 489 GLU A CA 1
ATOM 3861 C C . GLU A 1 489 ? 25.046 -21.813 -10.439 1.00 78.38 489 GLU A C 1
ATOM 3863 O O . GLU A 1 489 ? 24.362 -22.045 -9.452 1.00 78.38 489 GLU A O 1
ATOM 3868 N N . GLU A 1 490 ? 25.040 -22.652 -11.477 1.00 57.81 490 GLU A N 1
ATOM 3869 C CA . GLU A 1 490 ? 24.179 -23.832 -11.586 1.00 57.81 490 GLU A CA 1
ATOM 3870 C C . GLU A 1 490 ? 24.921 -25.178 -11.580 1.00 57.81 490 GLU A C 1
ATOM 3872 O O . GLU A 1 490 ? 24.344 -26.202 -11.939 1.00 57.81 490 GLU A O 1
ATOM 3877 N N . GLU A 1 491 ? 26.185 -25.213 -11.153 1.00 55.38 491 GLU A N 1
ATOM 3878 C CA . GLU A 1 491 ? 26.898 -26.487 -10.953 1.00 55.38 491 GLU A CA 1
ATOM 3879 C C . GLU A 1 491 ? 26.978 -26.922 -9.478 1.00 55.38 491 GLU A C 1
ATOM 3881 O O . GLU A 1 491 ? 27.207 -28.100 -9.204 1.00 55.38 491 GLU A O 1
ATOM 3886 N N . GLU A 1 492 ? 26.704 -26.026 -8.526 1.00 55.31 492 GLU A N 1
ATOM 3887 C CA . GLU A 1 492 ? 26.805 -26.293 -7.087 1.00 55.31 492 GLU A CA 1
ATOM 3888 C C . GLU A 1 492 ? 25.590 -25.695 -6.348 1.00 55.31 492 GLU A C 1
ATOM 3890 O O . GLU A 1 492 ? 25.575 -24.504 -6.071 1.00 55.31 492 GLU A O 1
ATOM 3895 N N . ASP A 1 493 ? 24.537 -26.495 -6.111 1.00 49.34 493 ASP A N 1
ATOM 3896 C CA . ASP A 1 493 ? 23.835 -26.632 -4.812 1.00 49.34 493 ASP A CA 1
ATOM 3897 C C . ASP A 1 493 ? 22.364 -27.094 -4.891 1.00 49.34 493 ASP A C 1
ATOM 3899 O O . ASP A 1 493 ? 21.551 -26.672 -5.710 1.00 49.34 493 ASP A O 1
ATOM 3903 N N . ALA A 1 494 ? 22.017 -27.979 -3.952 1.00 53.12 494 ALA A N 1
ATOM 3904 C CA . ALA A 1 494 ? 20.720 -28.627 -3.749 1.00 53.12 494 ALA A CA 1
ATOM 3905 C C . ALA A 1 494 ? 19.706 -27.747 -2.978 1.00 53.12 494 ALA A C 1
ATOM 3907 O O . ALA A 1 494 ? 19.043 -28.222 -2.053 1.00 53.12 494 ALA A O 1
ATOM 3908 N N . VAL A 1 495 ? 19.607 -26.462 -3.326 1.00 61.78 495 VAL A N 1
ATOM 3909 C CA . VAL A 1 495 ? 18.771 -25.463 -2.630 1.00 61.78 495 VAL A CA 1
ATOM 3910 C C . VAL A 1 495 ? 17.593 -25.047 -3.527 1.00 61.78 495 VAL A C 1
ATOM 3912 O O . VAL A 1 495 ? 17.754 -24.994 -4.747 1.00 61.78 495 VAL A O 1
ATOM 3915 N N . PRO A 1 496 ? 16.390 -24.782 -2.976 1.00 67.94 496 PRO A N 1
ATOM 3916 C CA . PRO A 1 496 ? 15.252 -24.317 -3.767 1.00 67.94 496 PRO A CA 1
ATOM 3917 C C . PRO A 1 496 ? 15.578 -23.034 -4.545 1.00 67.94 496 PRO A C 1
ATOM 3919 O O . PRO A 1 496 ? 16.024 -22.038 -3.982 1.00 67.94 496 PRO A O 1
ATOM 3922 N N . ILE A 1 497 ? 15.334 -23.081 -5.856 1.00 73.69 497 ILE A N 1
ATOM 3923 C CA . ILE A 1 497 ? 15.555 -21.973 -6.790 1.00 73.69 497 ILE A CA 1
ATOM 3924 C C . ILE A 1 497 ? 14.301 -21.076 -6.811 1.00 73.69 497 ILE A C 1
ATOM 3926 O O . ILE A 1 497 ? 13.192 -21.613 -6.919 1.00 73.69 497 ILE A O 1
ATOM 3930 N N . PRO A 1 498 ? 14.438 -19.735 -6.772 1.00 78.12 498 PRO A N 1
ATOM 3931 C CA . PRO A 1 498 ? 13.298 -18.819 -6.802 1.00 78.12 498 PRO A CA 1
ATOM 3932 C C . PRO A 1 498 ? 12.439 -18.945 -8.064 1.00 78.12 498 PRO A C 1
ATOM 3934 O O . PRO A 1 498 ? 12.901 -19.333 -9.147 1.00 78.12 498 PRO A O 1
ATOM 3937 N N . THR A 1 499 ? 11.168 -18.553 -7.957 1.00 76.12 499 THR A N 1
ATOM 3938 C CA . THR A 1 499 ? 10.210 -18.697 -9.058 1.00 76.12 499 THR A CA 1
ATOM 3939 C C . THR A 1 499 ? 10.638 -17.859 -10.264 1.00 76.12 499 THR A C 1
ATOM 3941 O O . THR A 1 499 ? 10.735 -16.631 -10.214 1.00 76.12 499 THR A O 1
ATOM 3944 N N . GLY A 1 500 ? 10.846 -18.532 -11.397 1.00 77.62 500 GLY A N 1
ATOM 3945 C CA . GLY A 1 500 ? 11.212 -17.902 -12.665 1.00 77.62 500 GLY A CA 1
ATOM 3946 C C . GLY A 1 500 ? 12.699 -17.579 -12.827 1.00 77.62 500 GLY A C 1
ATOM 3947 O O . GLY A 1 500 ? 13.055 -17.069 -13.887 1.00 77.62 500 GLY A O 1
ATOM 3948 N N . ALA A 1 501 ? 13.561 -17.904 -11.856 1.00 83.25 501 ALA A N 1
ATOM 3949 C CA . ALA A 1 501 ? 15.005 -17.684 -11.974 1.00 83.25 501 ALA A CA 1
ATOM 3950 C C . ALA A 1 501 ? 15.621 -18.480 -13.139 1.00 83.25 501 ALA A C 1
ATOM 3952 O O . ALA A 1 501 ? 16.413 -17.934 -13.902 1.00 83.25 501 ALA A O 1
ATOM 3953 N N . LEU A 1 502 ? 15.182 -19.730 -13.347 1.00 83.56 502 LEU A N 1
ATOM 3954 C CA . LEU A 1 502 ? 15.655 -20.569 -14.454 1.00 83.56 502 LEU A CA 1
ATOM 3955 C C . LEU A 1 502 ? 15.347 -19.943 -15.823 1.00 83.56 502 LEU A C 1
ATOM 3957 O O . LEU A 1 502 ? 16.240 -19.803 -16.652 1.00 83.56 502 LEU A O 1
ATOM 3961 N N . ALA A 1 503 ? 14.100 -19.505 -16.022 1.00 83.62 503 ALA A N 1
ATOM 3962 C CA . ALA A 1 503 ? 13.678 -18.864 -17.265 1.00 83.62 503 ALA A CA 1
ATOM 3963 C C . ALA A 1 503 ? 14.455 -17.566 -17.525 1.00 83.62 503 ALA A C 1
ATOM 3965 O O . ALA A 1 503 ? 14.905 -17.331 -18.639 1.00 83.62 503 ALA A O 1
ATOM 3966 N N . VAL A 1 504 ? 14.656 -16.744 -16.489 1.00 86.19 504 VAL A N 1
ATOM 3967 C CA . VAL A 1 504 ? 15.429 -15.499 -16.600 1.00 86.19 504 VAL A CA 1
ATOM 3968 C C . VAL A 1 504 ? 16.880 -15.786 -16.955 1.00 86.19 504 VAL A C 1
ATOM 3970 O O . VAL A 1 504 ? 17.440 -15.127 -17.823 1.00 86.19 504 VAL A O 1
ATOM 3973 N N . ARG A 1 505 ? 17.487 -16.801 -16.344 1.00 85.50 505 ARG A N 1
ATOM 3974 C CA . ARG A 1 505 ? 18.855 -17.210 -16.655 1.00 85.50 505 ARG A CA 1
ATOM 3975 C C . ARG A 1 505 ? 18.996 -17.738 -18.083 1.00 85.50 505 ARG A C 1
ATOM 3977 O O . ARG A 1 505 ? 19.990 -17.436 -18.740 1.00 85.50 505 ARG A O 1
ATOM 3984 N N . ASP A 1 506 ? 18.017 -18.488 -18.580 1.00 87.12 506 ASP A N 1
ATOM 3985 C CA . ASP A 1 506 ? 17.999 -18.920 -19.979 1.00 87.12 506 ASP A CA 1
ATOM 3986 C C . ASP A 1 506 ? 17.927 -17.712 -20.924 1.00 87.12 506 ASP A C 1
ATOM 3988 O O . ASP A 1 506 ? 18.690 -17.657 -21.890 1.00 87.12 506 ASP A O 1
ATOM 3992 N N . THR A 1 507 ? 17.129 -16.693 -20.586 1.00 88.44 507 THR A N 1
ATOM 3993 C CA . THR A 1 507 ? 17.107 -15.410 -21.304 1.00 88.44 507 THR A CA 1
ATOM 3994 C C . THR A 1 507 ? 18.448 -14.678 -21.229 1.00 88.44 507 THR A C 1
ATOM 3996 O O . THR A 1 507 ? 18.911 -14.161 -22.242 1.00 88.44 507 THR A O 1
ATOM 3999 N N . VAL A 1 508 ? 19.118 -14.649 -20.069 1.00 89.50 508 VAL A N 1
ATOM 4000 C CA . VAL A 1 508 ? 20.469 -14.066 -19.939 1.00 89.50 508 VAL A CA 1
ATOM 4001 C C . VAL A 1 508 ? 21.451 -14.800 -20.854 1.00 89.50 508 VAL A C 1
ATOM 4003 O O . VAL A 1 508 ? 22.226 -14.165 -21.567 1.00 89.50 508 VAL A O 1
ATOM 4006 N N . ARG A 1 509 ? 21.405 -16.137 -20.884 1.00 89.50 509 ARG A N 1
ATOM 4007 C CA . ARG A 1 509 ? 22.261 -16.952 -21.753 1.00 89.50 509 ARG A CA 1
ATOM 4008 C C . ARG A 1 509 ? 21.997 -16.661 -23.230 1.00 89.50 509 ARG A C 1
ATOM 4010 O O . ARG A 1 509 ? 22.946 -16.526 -24.000 1.00 89.50 509 ARG A O 1
ATOM 4017 N N . GLU A 1 510 ? 20.734 -16.557 -23.628 1.00 89.31 510 GLU A N 1
ATOM 4018 C CA . GLU A 1 510 ? 20.354 -16.179 -24.990 1.00 89.31 510 GLU A CA 1
ATOM 4019 C C . GLU A 1 510 ? 20.860 -14.775 -25.339 1.00 89.31 510 GLU A C 1
ATOM 4021 O O . GLU A 1 510 ? 21.492 -14.608 -26.378 1.00 89.31 510 GLU A O 1
ATOM 4026 N N . LEU A 1 511 ? 20.684 -13.804 -24.439 1.00 88.88 511 LEU A N 1
ATOM 4027 C CA . LEU A 1 511 ? 21.119 -12.420 -24.621 1.00 88.88 511 LEU A CA 1
ATOM 4028 C C . LEU A 1 511 ? 22.640 -12.296 -24.783 1.00 88.88 511 LEU A C 1
ATOM 4030 O O . LEU A 1 511 ? 23.119 -11.571 -25.660 1.00 88.88 511 LEU A O 1
ATOM 4034 N N . VAL A 1 512 ? 23.409 -13.016 -23.961 1.00 88.69 512 VAL A N 1
ATOM 4035 C CA . VAL A 1 512 ? 24.874 -13.092 -24.075 1.00 88.69 512 VAL A CA 1
ATOM 4036 C C . VAL A 1 512 ? 25.270 -13.700 -25.423 1.00 88.69 512 VAL A C 1
ATOM 4038 O O . VAL A 1 512 ? 26.154 -13.186 -26.103 1.00 88.69 512 VAL A O 1
ATOM 4041 N N . ASN A 1 513 ? 24.572 -14.748 -25.865 1.00 87.75 513 ASN A N 1
ATOM 4042 C CA . ASN A 1 513 ? 24.833 -15.410 -27.145 1.00 87.75 513 ASN A CA 1
ATOM 4043 C C . ASN A 1 513 ? 24.333 -14.630 -28.372 1.00 87.75 513 ASN A C 1
ATOM 4045 O O . ASN A 1 513 ? 24.812 -14.875 -29.483 1.00 87.75 513 ASN A O 1
ATOM 4049 N N . SER A 1 514 ? 23.383 -13.711 -28.223 1.00 87.19 514 SER A N 1
ATOM 4050 C CA . SER A 1 514 ? 22.886 -12.878 -29.321 1.00 87.19 514 SER A CA 1
ATOM 4051 C C . SER A 1 514 ? 23.685 -11.584 -29.473 1.00 87.19 514 SER A C 1
ATOM 4053 O O . SER A 1 514 ? 23.825 -11.074 -30.582 1.00 87.19 514 SER A O 1
ATOM 4055 N N . THR A 1 515 ? 24.242 -11.063 -28.380 1.00 83.12 515 THR A N 1
ATOM 4056 C CA . THR A 1 515 ? 24.871 -9.738 -28.335 1.00 83.12 515 THR A CA 1
ATOM 4057 C C . THR A 1 515 ? 26.389 -9.866 -28.377 1.00 83.12 515 THR A C 1
ATOM 4059 O O . THR A 1 515 ? 27.001 -10.215 -27.376 1.00 83.12 515 THR A O 1
ATOM 4062 N N . GLU A 1 516 ? 27.023 -9.548 -29.512 1.00 82.25 516 GLU A N 1
ATOM 4063 C CA . GLU A 1 516 ? 28.488 -9.666 -29.688 1.00 82.25 516 GLU A CA 1
ATOM 4064 C C . GLU A 1 516 ? 29.299 -8.972 -28.580 1.00 82.25 516 GLU A C 1
ATOM 4066 O O . GLU A 1 516 ? 30.305 -9.510 -28.126 1.00 82.25 516 GLU A O 1
ATOM 4071 N N . LEU A 1 517 ? 28.819 -7.826 -28.081 1.00 79.31 517 LEU A N 1
ATOM 4072 C CA . LEU A 1 517 ? 29.456 -7.084 -26.985 1.00 79.31 517 LEU A CA 1
ATOM 4073 C C . LEU A 1 517 ? 29.526 -7.876 -25.667 1.00 79.31 517 LEU A C 1
ATOM 4075 O O . LEU A 1 517 ? 30.393 -7.608 -24.843 1.00 79.31 517 LEU A O 1
ATOM 4079 N N . LEU A 1 518 ? 28.628 -8.842 -25.460 1.00 80.31 518 LEU A N 1
ATOM 4080 C CA . LEU A 1 518 ? 28.554 -9.651 -24.243 1.00 80.31 518 LEU A CA 1
ATOM 4081 C C . LEU A 1 518 ? 29.271 -11.012 -24.375 1.00 80.31 518 LEU A C 1
ATOM 4083 O O . LEU A 1 518 ? 29.430 -11.696 -23.367 1.00 80.31 518 LEU A O 1
ATOM 4087 N N . LYS A 1 519 ? 29.721 -11.410 -25.579 1.00 72.12 519 LYS A N 1
ATOM 4088 C CA . LYS A 1 519 ? 30.289 -12.748 -25.864 1.00 72.12 519 LYS A CA 1
ATOM 4089 C C . LYS A 1 519 ? 31.756 -12.944 -25.479 1.00 72.12 519 LYS A C 1
ATOM 4091 O O . LYS A 1 519 ? 32.134 -14.053 -25.120 1.00 72.12 519 LYS A O 1
ATOM 4096 N N . SER A 1 520 ? 32.590 -11.909 -25.640 1.00 55.44 520 SER A N 1
ATOM 4097 C CA . SER A 1 520 ? 34.073 -11.973 -25.761 1.00 55.44 520 SER A CA 1
ATOM 4098 C C . SER A 1 520 ? 34.924 -12.222 -24.510 1.00 55.44 520 SER A C 1
ATOM 4100 O O . SER A 1 520 ? 35.273 -11.230 -23.836 1.00 55.44 520 SER A O 1
#

pLDDT: mean 76.94, std 23.15, range [21.36, 97.69]

Sequence (520 aa):
KPEPQQQKPEPQQQQQLRPPETSLSLCSMTGDRSTNVIDLKSVVNSLNCGIHRTLVTEVRQSTGISYSASIKAVEAVLTSLGFNIPVLIPLTKAILADIAVSPSPNSAGGNSASNVDWWQQSSDAMQAVQILEELRRCKDDEQQRSWALHEDLPTITQHLQQLLDLMSEGETDAVRAVFCMQDFRPLLTLVQYYQMETRTSLRRLLLQIFGAACSMSASNIMFLSSSVLPFELARELLSSETSVESLEYCALVLGMVLSRADPLPYTHYNILNSTFVSLLLTGIEEYSVMANTENLAHLYMTLLLAFNLQDWSRQYGTQQNQQNGVIQSQHPDKSSNTEASTDISSESCKPNSGRSQTPNLVIQLLAARESTTYFAEKILLLFNREEDPLEMFEHETEEQRESGSVRHSVLQLMEDLYSCPVTANLLYTNDERVLCDIILRQLTDLSPQEQRRVSYLRTSIGVVVYGRWLEHQHRLEELRACYSSVIREEEEDAVPIPTGALAVRDTVRELVNSTELLKS